Protein AF-A0A7S4SRB9-F1 (afdb_monomer)

Foldseek 3Di:
DDDDDDDDDDDDDDDDPDPDDPFDKAWEWEAELVRDIWIQIDDGQQAFQLVSLVSCCVGVVQHSQQWFKDFVQFTQQPPGRRDGNVVSVRGHHTYIYTGGQPDGQWFKFWWWFCPVVKGWTKTKTWHNSPKHAPDVNQQKIKTKIKIATCDIPPPLRHLWIKIFIWIWHQDSVQSKTWTWTDDIDGDPSVVVVDPPDPDDDDDDPPPVVVVVVPPDPCVPDDPLRLLQLLQCLLPPVRPQFHALVSVVVLVVLVVDDDDPVVSVVVLVVLCVQLVHDNVGHDHSVSSSSSVCPPPPPVPPDPSVSSSVSSVVVVVVPPDPPDDDDDDDRDPCCVVVVPGATFMFGQDPPGFWGGTGPRIIITGPDGDD

Solvent-accessible surface area (backbone atoms only — not comparable to full-atom values): 21587 Å² total; per-residue (Å²): 139,80,89,83,84,86,82,84,82,80,80,81,77,81,77,79,85,76,73,79,75,80,72,60,73,24,39,33,38,34,31,35,84,90,68,50,71,45,82,46,70,82,43,39,48,75,39,29,43,48,59,52,40,55,49,44,22,71,74,73,68,47,54,58,77,26,60,44,47,20,52,90,64,42,64,61,76,70,89,52,44,71,45,31,27,49,81,75,69,44,45,74,72,32,62,30,39,41,43,80,38,88,52,69,52,46,43,51,37,42,27,48,38,59,48,94,90,50,67,34,32,35,38,37,35,41,50,51,75,70,42,42,54,78,36,73,94,71,28,27,30,36,40,56,42,36,37,31,31,69,41,44,88,51,67,86,49,42,69,42,38,40,34,34,36,28,44,26,35,44,40,80,89,68,45,25,32,47,24,36,59,74,45,80,42,82,45,61,64,80,65,63,72,54,66,81,74,75,92,71,97,69,84,79,75,67,59,66,59,53,57,67,68,67,53,63,87,67,74,83,58,52,74,69,55,46,36,43,48,45,40,62,67,46,24,80,87,68,81,68,32,34,40,70,71,39,52,43,54,52,39,43,76,73,69,54,84,76,51,75,69,58,46,54,55,51,50,53,52,50,22,63,76,52,72,38,50,78,93,64,27,39,38,50,69,34,47,47,49,45,66,72,66,42,86,62,63,94,80,70,81,52,60,68,57,52,42,52,52,53,52,52,57,61,73,65,52,85,76,92,81,80,82,76,96,76,89,76,83,80,63,69,61,80,81,55,79,64,74,53,63,31,41,41,36,57,49,97,82,67,49,48,30,40,46,32,102,62,24,46,29,32,51,76,51,84,63,133

Mean predicted aligned error: 16.58 Å

Organism: NCBI:txid311494

pLDDT: mean 76.11, std 18.82, range [28.92, 97.31]

Radius of gyration: 29.35 Å; Cα contacts (8 Å, |Δi|>4): 559; chains: 1; bounding box: 113×60×69 Å

Structure (mmCIF, N/CA/C/O backbone):
data_AF-A0A7S4SRB9-F1
#
_entry.id   AF-A0A7S4SRB9-F1
#
loop_
_atom_site.group_PDB
_atom_site.id
_atom_site.type_symbol
_atom_site.label_atom_id
_atom_site.label_alt_id
_atom_site.label_comp_id
_atom_site.label_asym_id
_atom_site.label_entity_id
_atom_site.label_seq_id
_atom_site.pdbx_PDB_ins_code
_atom_site.Cartn_x
_atom_site.Cartn_y
_atom_site.Cartn_z
_atom_site.occupancy
_atom_site.B_iso_or_equiv
_atom_site.auth_seq_id
_atom_site.auth_comp_id
_atom_site.auth_asym_id
_atom_site.auth_atom_id
_atom_site.pdbx_PDB_model_num
ATOM 1 N N . MET A 1 1 ? -87.878 -10.111 29.835 1.00 44.16 1 MET A N 1
ATOM 2 C CA . MET A 1 1 ? -87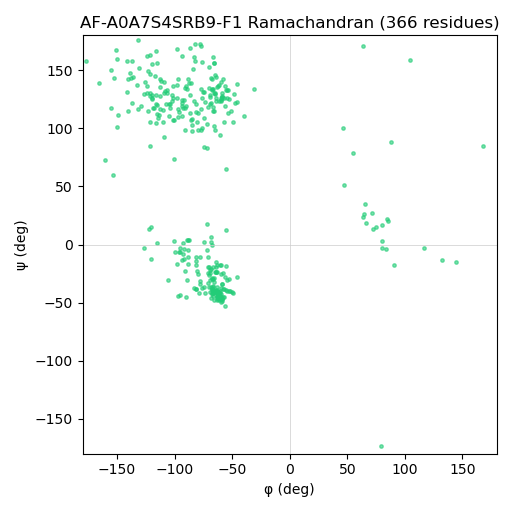.850 -8.833 29.098 1.00 44.16 1 MET A CA 1
ATOM 3 C C . MET A 1 1 ? -86.828 -7.963 29.815 1.00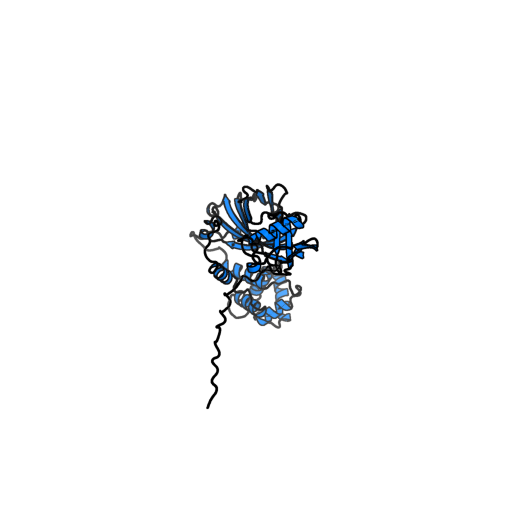 44.16 1 MET A C 1
ATOM 5 O O . MET A 1 1 ? -87.195 -7.236 30.720 1.00 44.16 1 MET A O 1
ATOM 9 N N . SER A 1 2 ? -85.568 -8.390 29.774 1.00 45.81 2 SER A N 1
ATOM 10 C CA . SER A 1 2 ? -84.536 -7.954 28.816 1.00 45.81 2 SER A CA 1
ATOM 11 C C . SER A 1 2 ? -83.833 -6.711 29.360 1.00 45.81 2 SER A C 1
ATOM 13 O O . SER A 1 2 ? -84.274 -5.590 29.135 1.00 45.81 2 SER A O 1
ATOM 15 N N . GLU A 1 3 ? -82.791 -6.985 30.149 1.00 50.84 3 GLU A N 1
ATOM 16 C CA . GLU A 1 3 ? -81.660 -6.101 30.432 1.00 50.84 3 GLU A CA 1
ATOM 17 C C . GLU A 1 3 ? -80.901 -5.819 29.133 1.00 50.84 3 GLU A C 1
ATOM 19 O O . GLU A 1 3 ? -80.627 -6.749 28.375 1.00 50.84 3 GLU A O 1
ATOM 24 N N . GLU A 1 4 ? -80.520 -4.564 28.907 1.00 54.97 4 GLU A N 1
ATOM 25 C CA . GLU A 1 4 ? -79.485 -4.217 27.937 1.00 54.97 4 GLU A CA 1
ATOM 26 C C . GLU A 1 4 ? -78.630 -3.091 28.532 1.00 54.97 4 GLU A C 1
ATOM 28 O O . GLU A 1 4 ? -79.123 -2.007 28.854 1.00 54.97 4 GLU A O 1
ATOM 33 N N . ALA A 1 5 ? -77.362 -3.420 28.774 1.00 54.25 5 ALA A N 1
ATOM 34 C CA . ALA A 1 5 ? -76.329 -2.557 29.319 1.00 54.25 5 ALA A CA 1
ATOM 35 C C . ALA A 1 5 ? -75.607 -1.835 28.173 1.00 54.25 5 ALA A C 1
ATOM 37 O O . ALA A 1 5 ? -75.261 -2.456 27.172 1.00 54.25 5 ALA A O 1
ATOM 38 N N . ALA A 1 6 ? -75.361 -0.536 28.339 1.00 50.84 6 ALA A N 1
ATOM 39 C CA . ALA A 1 6 ? -74.527 0.252 27.441 1.00 50.84 6 ALA A CA 1
ATOM 40 C C . ALA A 1 6 ? -73.108 0.352 28.026 1.00 50.84 6 ALA A C 1
ATOM 42 O O . ALA A 1 6 ? -72.902 1.006 29.050 1.00 50.84 6 ALA A O 1
ATOM 43 N N . GLU A 1 7 ? -72.150 -0.320 27.384 1.00 52.06 7 GLU A N 1
ATOM 44 C CA . GLU A 1 7 ? -70.710 -0.109 27.562 1.00 52.06 7 GLU A CA 1
ATOM 45 C C . GLU A 1 7 ? -70.260 1.073 26.692 1.00 52.06 7 GLU A C 1
ATOM 47 O O . GLU A 1 7 ? -70.456 1.075 25.476 1.00 52.06 7 GLU A O 1
ATOM 52 N N . ASP A 1 8 ? -69.658 2.077 27.329 1.00 52.91 8 ASP A N 1
ATOM 53 C CA . ASP A 1 8 ? -69.067 3.249 26.685 1.00 52.91 8 ASP A CA 1
ATOM 54 C C . ASP A 1 8 ? -67.568 2.981 26.453 1.00 52.91 8 ASP A C 1
ATOM 56 O O . ASP A 1 8 ? -66.783 2.827 27.394 1.00 52.91 8 ASP A O 1
ATOM 60 N N . GLY A 1 9 ? -67.191 2.827 25.182 1.00 51.16 9 GLY A N 1
ATOM 61 C CA . GLY A 1 9 ? -65.845 2.474 24.739 1.00 51.16 9 GLY A CA 1
ATOM 62 C C . GLY A 1 9 ? -64.939 3.698 24.626 1.00 51.16 9 GLY A C 1
ATOM 63 O O . GLY A 1 9 ? -64.994 4.435 23.643 1.00 51.16 9 GLY A O 1
ATOM 64 N N . ALA A 1 10 ? -64.050 3.881 25.603 1.00 48.44 10 ALA A N 1
ATOM 65 C CA . ALA A 1 10 ? -62.963 4.853 25.529 1.00 48.44 10 ALA A CA 1
ATOM 66 C C . ALA A 1 10 ? -61.862 4.351 24.573 1.00 48.44 10 ALA A C 1
ATOM 68 O O . ALA A 1 10 ? -61.132 3.406 24.873 1.00 48.44 10 ALA A O 1
ATOM 69 N N . ALA A 1 11 ? -61.749 5.000 23.413 1.00 50.62 11 ALA A N 1
ATOM 70 C CA . ALA A 1 11 ? -60.694 4.772 22.434 1.00 50.62 11 ALA A CA 1
ATOM 71 C C . ALA A 1 11 ? -59.324 5.196 22.998 1.00 50.62 11 ALA A C 1
ATOM 73 O O . ALA A 1 11 ? -59.083 6.373 23.271 1.00 50.62 11 ALA A O 1
ATOM 74 N N . ALA A 1 12 ? -58.427 4.224 23.168 1.00 50.81 12 ALA A N 1
ATOM 75 C CA . ALA A 1 12 ? -57.018 4.458 23.453 1.00 50.81 12 ALA A CA 1
ATOM 76 C C . ALA A 1 12 ? -56.357 5.128 22.237 1.00 50.81 12 ALA A C 1
ATOM 78 O O . ALA A 1 12 ? -56.338 4.562 21.147 1.00 50.81 12 ALA A O 1
ATOM 79 N N . ALA A 1 13 ? -55.848 6.345 22.427 1.00 59.72 13 ALA A N 1
ATOM 80 C CA . ALA A 1 13 ? -55.025 7.030 21.441 1.00 59.72 13 ALA A CA 1
ATOM 81 C C . ALA A 1 13 ? -53.709 6.263 21.232 1.00 59.72 13 ALA A C 1
ATOM 83 O O . ALA A 1 13 ? -53.024 5.943 22.207 1.00 59.72 13 ALA A O 1
ATOM 84 N N . ASP A 1 14 ? -53.365 5.988 19.973 1.00 55.84 14 ASP A N 1
ATOM 85 C CA . ASP A 1 14 ? -52.067 5.430 19.592 1.00 55.84 14 ASP A CA 1
ATOM 86 C C . ASP A 1 14 ? -50.922 6.314 20.128 1.00 55.84 14 ASP A C 1
ATOM 88 O O . ASP A 1 14 ? -50.978 7.544 19.994 1.00 55.84 14 ASP A O 1
ATOM 92 N N . PRO A 1 15 ? -49.881 5.727 20.748 1.00 59.16 15 PRO A N 1
ATOM 93 C CA . PRO A 1 15 ? -48.719 6.482 21.190 1.00 59.16 15 PRO A CA 1
ATOM 94 C C . PRO A 1 15 ? -47.983 7.087 19.979 1.00 59.16 15 PRO A C 1
ATOM 96 O O . PRO A 1 15 ? -47.915 6.459 18.920 1.00 59.16 15 PRO A O 1
ATOM 99 N N . PRO A 1 16 ? -47.420 8.302 20.111 1.00 64.12 16 PRO A N 1
ATOM 100 C CA . PRO A 1 16 ? -46.695 8.955 19.026 1.00 64.12 16 PRO A CA 1
ATOM 101 C C . PRO A 1 16 ? -45.498 8.099 18.573 1.00 64.12 16 PRO A C 1
ATOM 103 O O . PRO A 1 16 ? -44.814 7.522 19.425 1.00 64.12 16 PRO A O 1
ATOM 106 N N . PRO A 1 17 ? -45.221 8.017 17.257 1.00 61.09 17 PRO A N 1
ATOM 107 C CA . PRO A 1 17 ? -44.094 7.255 16.743 1.00 61.09 17 PRO A CA 1
ATOM 108 C C . PRO A 1 17 ? -42.773 7.893 17.191 1.00 61.09 17 PRO A C 1
ATOM 110 O O . PRO A 1 17 ? -42.570 9.097 17.050 1.00 61.09 17 PRO A O 1
ATOM 113 N N . ASP A 1 18 ? -41.904 7.044 17.736 1.00 57.72 18 ASP A N 1
ATOM 114 C CA . ASP A 1 18 ? -40.471 7.244 17.946 1.00 57.72 18 ASP A CA 1
ATOM 115 C C . ASP A 1 18 ? -40.054 8.491 18.737 1.00 57.72 18 ASP A C 1
ATOM 117 O O . ASP A 1 18 ? -39.499 9.462 18.225 1.00 57.72 18 ASP A O 1
ATOM 121 N N . SER A 1 19 ? -40.182 8.392 20.063 1.00 56.75 19 SER A N 1
ATOM 122 C CA . SER A 1 19 ? -39.191 9.048 20.923 1.00 56.75 19 SER A CA 1
ATOM 123 C C . SER A 1 19 ? -37.809 8.472 20.573 1.00 56.75 19 SER A C 1
ATOM 125 O O . SER A 1 19 ? -37.676 7.244 20.578 1.00 56.75 19 SER A O 1
ATOM 127 N N . PRO A 1 20 ? -36.789 9.298 20.259 1.00 58.72 20 PRO A N 1
ATOM 128 C CA . PRO A 1 20 ? -35.462 8.800 19.924 1.00 58.72 20 PRO A CA 1
ATOM 129 C C . PRO A 1 20 ? -34.971 7.938 21.082 1.00 58.72 20 PRO A C 1
ATOM 131 O O . PRO A 1 20 ? -34.895 8.387 22.228 1.00 58.72 20 PRO A O 1
ATOM 134 N N . LYS A 1 21 ? -34.722 6.662 20.779 1.00 60.28 21 LYS A N 1
ATOM 135 C CA . LYS A 1 21 ? -34.206 5.673 21.721 1.00 60.28 21 LYS A CA 1
ATOM 136 C C . LYS A 1 21 ? -32.976 6.295 22.379 1.00 60.28 21 LYS A C 1
ATOM 138 O O . LYS A 1 21 ? -32.021 6.610 21.676 1.00 60.28 21 LYS A O 1
ATOM 143 N N . ALA A 1 22 ? -33.038 6.545 23.688 1.00 59.97 22 ALA A N 1
ATOM 144 C CA . ALA A 1 22 ? -31.937 7.162 24.415 1.00 59.97 22 ALA A CA 1
ATOM 145 C C . ALA A 1 22 ? -30.674 6.335 24.154 1.00 59.97 22 ALA A C 1
ATOM 147 O O . ALA A 1 22 ? -30.622 5.153 24.504 1.00 59.97 22 ALA A O 1
ATOM 148 N N . CYS A 1 23 ? -29.715 6.935 23.453 1.00 69.69 23 CYS A N 1
ATOM 149 C CA . CYS A 1 23 ? -28.487 6.258 23.098 1.00 69.69 23 CYS A CA 1
ATOM 150 C C . CYS A 1 23 ? -27.692 6.026 24.383 1.00 69.69 23 CYS A C 1
ATOM 152 O O . CYS A 1 23 ? -27.445 6.961 25.147 1.00 69.69 23 CYS A O 1
ATOM 154 N N . GLY A 1 24 ? -27.393 4.761 24.677 1.00 81.06 24 GLY A N 1
ATOM 155 C CA . GLY A 1 24 ? -26.558 4.410 25.820 1.00 81.06 24 GLY A CA 1
ATOM 156 C C . GLY A 1 24 ? -25.127 4.918 25.615 1.00 81.06 24 GLY A C 1
ATOM 157 O O . GLY A 1 24 ? -24.718 5.116 24.471 1.00 81.06 24 GLY A O 1
ATOM 158 N N . PRO A 1 25 ? -24.359 5.123 26.699 1.00 90.19 25 PRO A N 1
ATOM 159 C CA . PRO A 1 25 ? -22.965 5.520 26.579 1.00 90.19 25 PRO A CA 1
ATOM 160 C C . PRO A 1 25 ? -22.184 4.453 25.805 1.00 90.19 25 PRO A C 1
ATOM 162 O O . PRO A 1 25 ? -22.184 3.284 26.184 1.00 90.19 25 PRO A O 1
ATOM 165 N N . LEU A 1 26 ? -21.534 4.890 24.733 1.00 91.88 26 LEU A N 1
ATOM 166 C CA . LEU A 1 26 ? -20.608 4.143 23.905 1.00 91.88 26 LEU A CA 1
ATOM 167 C C . LEU A 1 26 ? -19.286 3.957 24.661 1.00 91.88 26 LEU A C 1
ATOM 169 O O . LEU A 1 26 ? -18.641 4.939 25.045 1.00 91.88 26 LEU A O 1
ATOM 173 N N . GLU A 1 27 ? -18.878 2.707 24.851 1.00 92.88 27 GLU A N 1
ATOM 174 C CA . GLU A 1 27 ? -17.536 2.338 25.308 1.00 92.88 27 GLU A CA 1
ATOM 175 C C . GLU A 1 27 ? -16.740 1.787 24.126 1.00 92.88 27 GLU A C 1
ATOM 177 O O . GLU A 1 27 ? -17.151 0.813 23.490 1.00 92.88 27 GLU A O 1
ATOM 182 N N . VAL A 1 28 ? -15.613 2.430 23.827 1.00 94.81 28 VAL A N 1
ATOM 183 C CA . VAL A 1 28 ? -14.689 2.045 22.756 1.00 94.81 28 VAL A CA 1
ATOM 184 C C . VAL A 1 28 ? -13.337 1.752 23.384 1.00 94.81 28 VAL A C 1
ATOM 186 O O . VAL A 1 28 ? -12.804 2.574 24.126 1.00 94.81 28 VAL A O 1
ATOM 189 N N . SER A 1 29 ? -12.772 0.591 23.076 1.00 94.12 29 SER A N 1
ATOM 190 C CA . SER A 1 29 ? -11.433 0.216 23.516 1.00 94.12 29 SER A CA 1
ATOM 191 C C . SER A 1 29 ? -10.429 0.596 22.436 1.00 94.12 29 SER A C 1
ATOM 193 O O . SER A 1 29 ? -10.571 0.208 21.276 1.00 94.12 29 SER A O 1
ATOM 195 N N . VAL A 1 30 ? -9.427 1.393 22.796 1.00 94.38 30 VAL A N 1
ATOM 196 C CA . VAL A 1 30 ? -8.409 1.882 21.867 1.00 94.38 30 VAL A CA 1
ATOM 197 C C . VAL A 1 30 ? -7.061 1.296 22.252 1.00 94.38 30 VAL A C 1
ATOM 199 O O . VAL A 1 30 ? -6.469 1.671 23.264 1.00 94.38 30 VAL A O 1
ATOM 202 N N . ARG A 1 31 ? -6.553 0.369 21.442 1.00 90.44 31 ARG A N 1
ATOM 203 C CA . ARG A 1 31 ? -5.247 -0.254 21.657 1.00 90.44 31 ARG A CA 1
ATOM 204 C C . ARG A 1 31 ? -4.163 0.540 20.946 1.00 90.44 31 ARG A C 1
ATOM 206 O O . ARG A 1 31 ? -4.180 0.657 19.726 1.00 90.44 31 ARG A O 1
ATOM 213 N N . THR A 1 32 ? -3.198 1.052 21.693 1.00 85.38 32 THR A N 1
ATOM 214 C CA . THR A 1 32 ? -1.974 1.618 21.128 1.00 85.38 32 THR A CA 1
ATOM 215 C C . THR A 1 32 ? -1.035 0.499 20.689 1.00 85.38 32 THR A C 1
ATOM 217 O O . THR A 1 32 ? -1.081 -0.623 21.199 1.00 85.38 32 THR A O 1
ATOM 220 N N . LEU A 1 33 ? -0.128 0.805 19.768 1.00 72.69 33 LEU A N 1
ATOM 221 C CA . LEU A 1 33 ? 0.861 -0.162 19.282 1.00 72.69 33 LEU A CA 1
ATOM 222 C C . LEU A 1 33 ? 1.850 -0.628 20.356 1.00 72.69 33 LEU A C 1
ATOM 224 O O . LEU A 1 33 ? 2.339 -1.750 20.293 1.00 72.69 33 LEU A O 1
ATOM 228 N N . ALA A 1 34 ? 2.058 0.173 21.405 1.00 74.00 34 ALA A N 1
ATOM 229 C CA . ALA A 1 34 ? 2.807 -0.239 22.593 1.00 74.00 34 ALA A CA 1
ATOM 230 C C . ALA A 1 34 ? 2.076 -1.319 23.427 1.00 74.00 34 ALA A C 1
ATOM 232 O O . ALA A 1 34 ? 2.536 -1.693 24.505 1.00 74.00 34 ALA A O 1
ATOM 233 N N . GLY A 1 35 ? 0.909 -1.789 22.971 1.00 78.81 35 GLY A N 1
ATOM 234 C CA . GLY A 1 35 ? 0.068 -2.774 23.645 1.00 78.81 35 GLY A CA 1
ATOM 235 C C . GLY A 1 35 ? -0.793 -2.190 24.765 1.00 78.81 35 GLY A C 1
ATOM 236 O O . GLY A 1 35 ? -1.600 -2.913 25.351 1.00 78.81 35 GLY A O 1
ATOM 237 N N . ALA A 1 36 ? -0.663 -0.892 25.062 1.00 87.00 36 ALA A N 1
ATOM 238 C CA . ALA A 1 36 ? -1.513 -0.237 26.044 1.00 87.00 36 ALA A CA 1
ATOM 239 C C . ALA A 1 36 ? -2.934 -0.120 25.489 1.00 87.00 36 ALA A C 1
ATOM 241 O O . ALA A 1 36 ? -3.136 0.259 24.340 1.00 87.00 36 ALA A O 1
ATOM 242 N N . THR A 1 37 ? -3.925 -0.445 26.307 1.00 92.50 37 THR A N 1
ATOM 243 C CA . THR A 1 37 ? -5.335 -0.300 25.942 1.00 92.50 37 THR A CA 1
ATOM 244 C C . THR A 1 37 ? -5.925 0.848 26.743 1.00 92.50 37 THR A C 1
ATOM 246 O O . THR A 1 37 ? -5.710 0.936 27.952 1.00 92.50 37 THR A O 1
ATOM 249 N N . VAL A 1 38 ? -6.613 1.751 26.054 1.00 93.88 38 VAL A N 1
ATOM 250 C CA . VAL A 1 38 ? -7.236 2.945 26.612 1.00 93.88 38 VAL A CA 1
ATOM 251 C C . VAL A 1 38 ? -8.736 2.852 26.384 1.00 93.88 38 VAL A C 1
ATOM 253 O O . VAL A 1 38 ? -9.191 2.841 25.242 1.00 93.88 38 VAL A O 1
ATOM 256 N N . ASP A 1 39 ? -9.502 2.815 27.471 1.00 94.88 39 ASP A N 1
ATOM 257 C CA . ASP A 1 39 ? -10.959 2.817 27.395 1.00 94.88 39 ASP A CA 1
ATOM 258 C C . ASP A 1 39 ? -11.474 4.244 27.202 1.00 94.88 39 ASP A C 1
ATOM 260 O O . ASP A 1 39 ? -11.241 5.146 28.015 1.00 94.88 39 ASP A O 1
ATOM 264 N N . VAL A 1 40 ? -12.195 4.448 26.107 1.00 95.69 40 VAL A N 1
ATOM 265 C CA . VAL A 1 40 ? -12.811 5.716 25.742 1.00 95.69 40 VAL A CA 1
ATOM 266 C C . VAL A 1 40 ? -14.308 5.624 26.000 1.00 95.69 40 VAL A C 1
ATOM 268 O O . VAL A 1 40 ? -15.032 4.906 25.314 1.00 95.69 40 VAL A O 1
ATOM 271 N N . SER A 1 41 ? -14.773 6.364 27.006 1.00 94.31 41 SER A N 1
ATOM 272 C CA . SER A 1 41 ? -16.168 6.361 27.454 1.00 94.31 41 SER A CA 1
ATOM 273 C C . SER A 1 41 ? -16.814 7.745 27.387 1.00 94.31 41 SER A C 1
ATOM 275 O O . SER A 1 41 ? -16.136 8.784 27.341 1.00 94.31 41 SER A O 1
ATOM 277 N N . GLY A 1 42 ? -18.148 7.756 27.435 1.00 92.75 42 GLY A N 1
ATOM 278 C CA . GLY A 1 42 ? -18.962 8.975 27.441 1.00 92.75 42 GLY A CA 1
ATOM 279 C C . GLY A 1 42 ? -19.257 9.536 26.051 1.00 92.75 42 GLY A C 1
ATOM 280 O O . GLY A 1 42 ? -19.563 10.719 25.947 1.00 92.75 42 GLY A O 1
ATOM 281 N N . LEU A 1 43 ? -19.139 8.702 25.018 1.00 95.00 43 LEU A N 1
ATOM 282 C CA . LEU A 1 43 ? -19.597 9.001 23.663 1.00 95.00 43 LEU A CA 1
ATOM 283 C C . LEU A 1 43 ? -20.976 8.368 23.433 1.00 95.00 43 LEU A C 1
ATOM 285 O O . LEU A 1 43 ? -21.422 7.547 24.226 1.00 95.00 43 LEU A O 1
ATOM 289 N N . CYS A 1 44 ? -21.651 8.735 22.356 1.00 94.94 44 CYS A N 1
ATOM 290 C CA . CYS A 1 44 ? -22.856 8.102 21.828 1.00 94.94 44 CYS A CA 1
ATOM 291 C C . CYS A 1 44 ? -22.609 7.698 20.367 1.00 94.94 44 CYS A C 1
ATOM 293 O O . CYS A 1 44 ? -21.707 8.208 19.708 1.00 94.94 44 CYS A O 1
ATOM 295 N N . ASP A 1 45 ? -23.422 6.798 19.823 1.00 94.12 45 ASP A N 1
ATOM 296 C CA . ASP A 1 45 ? -23.293 6.333 18.431 1.00 94.12 45 ASP A CA 1
ATOM 297 C C . ASP A 1 45 ? -23.529 7.434 17.367 1.00 94.12 45 ASP A C 1
ATOM 299 O O . ASP A 1 45 ? -23.105 7.301 16.213 1.00 94.12 45 ASP A O 1
ATOM 303 N N . SER A 1 46 ? -24.194 8.518 17.772 1.00 94.25 46 SER A N 1
ATOM 304 C CA . SER A 1 46 ? -24.461 9.729 17.001 1.00 94.25 46 SER A CA 1
ATOM 305 C C . SER A 1 46 ? -23.363 10.782 17.122 1.00 94.25 46 SER A C 1
ATOM 307 O O . SER A 1 46 ? -23.415 11.777 16.399 1.00 94.25 46 SER A O 1
ATOM 309 N N . ASP A 1 47 ? -22.410 10.613 18.045 1.00 96.38 47 ASP A N 1
ATOM 310 C CA . ASP A 1 47 ? -21.272 11.523 18.136 1.00 96.38 47 ASP A CA 1
ATOM 311 C C . ASP A 1 47 ? -20.410 11.410 16.883 1.00 96.38 47 ASP A C 1
ATOM 313 O O . ASP A 1 47 ? -20.426 10.406 16.172 1.00 96.38 47 ASP A O 1
ATOM 317 N N . SER A 1 48 ? -19.665 12.470 16.600 1.00 96.75 48 SER A N 1
ATOM 318 C CA . SER A 1 48 ? -18.808 12.551 15.421 1.00 96.75 48 SER A CA 1
ATOM 319 C C . SER A 1 48 ? -17.460 11.866 15.641 1.00 96.75 48 SER A C 1
ATOM 321 O O . SER A 1 48 ? -16.976 11.759 16.773 1.00 96.75 48 SER A O 1
ATOM 323 N N . LEU A 1 49 ? -16.799 11.478 14.548 1.00 95.69 49 LEU A N 1
ATOM 324 C CA . LEU A 1 49 ? -15.420 10.988 14.592 1.00 95.69 49 LEU A CA 1
ATOM 325 C C . LEU A 1 49 ? -14.474 11.979 15.286 1.00 95.69 49 LEU A C 1
ATOM 327 O O . LEU A 1 49 ? -13.643 11.565 16.091 1.00 95.69 49 LEU A O 1
ATOM 331 N N . VAL A 1 50 ? -14.624 13.288 15.049 1.00 95.69 50 VAL A N 1
ATOM 332 C CA . VAL A 1 50 ? -13.798 14.306 15.719 1.00 95.69 50 VAL A CA 1
ATOM 333 C C . VAL A 1 50 ? -13.942 14.270 17.243 1.00 95.69 50 VAL A C 1
ATOM 335 O O . VAL A 1 50 ? -12.936 14.389 17.937 1.00 95.69 50 VAL A O 1
ATOM 338 N N . ALA A 1 51 ? -15.145 14.019 17.774 1.00 96.44 51 ALA A N 1
ATOM 339 C CA . ALA A 1 51 ? -15.359 13.908 19.217 1.00 96.44 51 ALA A CA 1
ATOM 340 C C . ALA A 1 51 ? -14.618 12.700 19.815 1.00 96.44 51 ALA A C 1
ATOM 342 O O . ALA A 1 51 ? -14.024 12.810 20.890 1.00 96.44 51 ALA A O 1
ATOM 343 N N . LEU A 1 52 ? -14.598 11.568 19.101 1.00 96.50 52 LEU A N 1
ATOM 344 C CA . LEU A 1 52 ? -13.807 10.400 19.490 1.00 96.50 52 LEU A CA 1
ATOM 345 C C . LEU A 1 52 ? -12.304 10.711 19.479 1.00 96.50 52 LEU A C 1
ATOM 347 O O . LEU A 1 52 ? -11.622 10.419 20.459 1.00 96.50 52 LEU A O 1
ATOM 351 N N . LEU A 1 53 ? -11.790 11.337 18.418 1.00 94.38 53 LEU A N 1
ATOM 352 C CA . LEU A 1 53 ? -10.364 11.664 18.308 1.00 94.38 53 LEU A CA 1
ATOM 353 C C . LEU A 1 53 ? -9.912 12.670 19.382 1.00 94.38 53 LEU A C 1
ATOM 355 O O . LEU A 1 53 ? -8.856 12.499 19.993 1.00 94.38 53 LEU A O 1
ATOM 359 N N . ASP A 1 54 ? -10.718 13.694 19.672 1.00 95.00 54 ASP A N 1
ATOM 360 C CA . ASP A 1 54 ? -10.430 14.659 20.742 1.00 95.00 54 ASP A CA 1
ATOM 361 C C . ASP A 1 54 ? -10.413 13.969 22.118 1.00 95.00 54 ASP A C 1
ATOM 363 O O . ASP A 1 54 ? -9.575 14.268 22.975 1.00 95.00 54 ASP A O 1
ATOM 367 N N . ARG A 1 55 ? -11.297 12.986 22.328 1.00 96.25 55 ARG A N 1
ATOM 368 C CA . ARG A 1 55 ? -11.327 12.182 23.554 1.00 96.25 55 ARG A CA 1
ATOM 369 C C . ARG A 1 55 ? -10.096 11.289 23.678 1.00 96.25 55 ARG A C 1
ATOM 371 O O . ARG A 1 55 ? -9.501 11.229 24.752 1.00 96.25 55 ARG A O 1
ATOM 378 N N . ILE A 1 56 ? -9.678 10.649 22.590 1.00 94.81 56 ILE A N 1
ATOM 379 C CA . ILE A 1 56 ? -8.434 9.874 22.541 1.00 94.81 56 ILE A CA 1
ATOM 380 C C . ILE A 1 56 ? -7.236 10.777 22.829 1.00 94.81 56 ILE A C 1
ATOM 382 O O . ILE A 1 56 ? -6.375 10.392 23.615 1.00 94.81 56 ILE A O 1
ATOM 386 N N . ALA A 1 57 ? -7.199 11.997 22.289 1.00 92.38 57 ALA A N 1
ATOM 387 C CA . ALA A 1 57 ? -6.128 12.947 22.583 1.00 92.38 57 ALA A CA 1
ATOM 388 C C . ALA A 1 57 ? -6.058 13.274 24.078 1.00 92.38 57 ALA A C 1
ATOM 390 O O . ALA A 1 57 ? -4.973 13.299 24.657 1.00 92.38 57 ALA A O 1
ATOM 391 N N . ALA A 1 58 ? -7.213 13.473 24.716 1.00 94.06 58 ALA A N 1
ATOM 392 C CA . ALA A 1 58 ? -7.291 13.777 26.138 1.00 94.06 58 ALA A CA 1
ATOM 393 C C . ALA A 1 58 ? -6.836 12.613 27.038 1.00 94.06 58 ALA A C 1
ATOM 395 O O . ALA A 1 58 ? -6.245 12.864 28.086 1.00 94.06 58 ALA A O 1
ATOM 396 N N . VAL A 1 59 ? -7.112 11.359 26.656 1.00 94.00 59 VAL A N 1
ATOM 397 C CA . VAL A 1 59 ? -6.820 10.186 27.503 1.00 94.00 59 VAL A CA 1
ATOM 398 C C . VAL A 1 59 ? -5.471 9.542 27.167 1.00 94.00 59 VAL A C 1
ATOM 400 O O . VAL A 1 59 ? -4.714 9.201 28.072 1.00 94.00 59 VAL A O 1
ATOM 403 N N . ALA A 1 60 ? -5.147 9.390 25.883 1.00 90.56 60 ALA A N 1
ATOM 404 C CA . ALA A 1 60 ? -3.916 8.755 25.410 1.00 90.56 60 ALA A CA 1
ATOM 405 C C . ALA A 1 60 ? -2.763 9.748 25.175 1.00 90.56 60 ALA A C 1
ATOM 407 O O . ALA A 1 60 ? -1.628 9.322 24.973 1.00 90.56 60 ALA A O 1
ATOM 408 N N . GLY A 1 61 ? -3.029 11.060 25.173 1.00 89.12 61 GLY A N 1
ATOM 409 C CA . GLY A 1 61 ? -2.008 12.090 24.953 1.00 89.12 61 GLY A CA 1
ATOM 410 C C . GLY A 1 61 ? -1.495 12.183 23.512 1.00 89.12 61 GLY A C 1
ATOM 411 O O . GLY A 1 61 ? -0.476 12.827 23.276 1.00 89.12 61 GLY A O 1
ATOM 412 N N . VAL A 1 62 ? -2.176 11.549 22.551 1.00 87.94 62 VAL A N 1
ATOM 413 C CA . VAL A 1 62 ? -1.804 11.580 21.128 1.00 87.94 62 VAL A CA 1
ATOM 414 C C . VAL A 1 62 ? -2.562 12.717 20.434 1.00 87.94 62 VAL A C 1
ATOM 416 O O . VAL A 1 62 ? -3.791 12.671 20.396 1.00 87.94 62 VAL A O 1
ATOM 419 N N . PRO A 1 63 ? -1.896 13.746 19.883 1.00 86.56 63 PRO A N 1
ATOM 420 C CA . PRO A 1 63 ? -2.575 14.841 19.191 1.00 86.56 63 PRO A CA 1
ATOM 421 C C . PRO A 1 63 ? -3.435 14.340 18.029 1.00 86.56 63 PRO A C 1
ATOM 423 O O . PRO A 1 63 ? -3.019 13.446 17.305 1.00 86.56 63 PRO A O 1
ATOM 426 N N . ARG A 1 64 ? -4.607 14.947 17.796 1.00 86.69 64 ARG A N 1
ATOM 427 C CA . ARG A 1 64 ? -5.558 14.523 16.747 1.00 86.69 64 ARG A CA 1
ATOM 428 C C . ARG A 1 64 ? -4.918 14.331 15.369 1.00 86.69 64 ARG A C 1
ATOM 430 O O . ARG A 1 64 ? -5.242 13.375 14.683 1.00 86.69 64 ARG A O 1
ATOM 437 N N . GLY A 1 65 ? -4.025 15.240 14.977 1.00 77.69 65 GLY A N 1
ATOM 438 C CA . GLY A 1 65 ? -3.333 15.190 13.683 1.00 77.69 65 GLY A CA 1
ATOM 439 C C . GLY A 1 65 ? -2.233 14.133 13.583 1.00 77.69 65 GLY A C 1
ATOM 440 O O . GLY A 1 65 ? -1.550 14.105 12.569 1.00 77.69 65 GLY A O 1
ATOM 441 N N . GLU A 1 66 ? -2.041 13.335 14.634 1.00 84.50 66 GLU A N 1
ATOM 442 C CA . GLU A 1 66 ? -1.150 12.177 14.663 1.00 84.50 66 GLU A CA 1
ATOM 443 C C . GLU A 1 66 ? -1.934 10.868 14.868 1.00 84.50 66 GLU A C 1
ATOM 445 O O . GLU A 1 66 ? -1.335 9.802 14.976 1.00 84.50 66 GLU A O 1
ATOM 450 N N . GLN A 1 67 ? -3.269 10.916 14.968 1.00 89.81 67 GLN A N 1
ATOM 451 C CA . GLN A 1 67 ? -4.092 9.741 15.257 1.00 89.81 67 GLN A CA 1
ATOM 452 C C . GLN A 1 67 ? -4.596 9.083 13.975 1.00 89.81 67 GLN A C 1
ATOM 454 O O . GLN A 1 67 ? -5.410 9.652 13.248 1.00 89.81 67 GLN A O 1
ATOM 459 N N . ARG A 1 68 ? -4.221 7.821 13.761 1.00 89.25 68 ARG A N 1
ATOM 460 C CA . ARG A 1 68 ? -4.838 6.956 12.755 1.00 89.25 68 ARG A CA 1
ATOM 461 C C . ARG A 1 68 ? -5.539 5.792 13.448 1.00 89.25 68 ARG A C 1
ATOM 463 O O . ARG A 1 68 ? -4.898 4.944 14.063 1.00 89.25 68 ARG A O 1
ATOM 470 N N . LEU A 1 69 ? -6.869 5.781 13.373 1.00 92.56 69 LEU A N 1
ATOM 471 C CA . LEU A 1 69 ? -7.684 4.700 13.921 1.00 92.56 69 LEU A CA 1
ATOM 472 C C . LEU A 1 69 ? -7.883 3.609 12.886 1.00 92.56 69 LEU A C 1
ATOM 474 O O . LEU A 1 69 ? -8.246 3.899 11.748 1.00 92.56 69 LEU A O 1
ATOM 478 N N . LEU A 1 70 ? -7.691 2.366 13.310 1.00 90.88 70 LEU A N 1
ATOM 479 C CA . LEU A 1 70 ? -7.972 1.189 12.508 1.00 90.88 70 LEU A CA 1
ATOM 480 C C . LEU A 1 70 ? -9.081 0.377 13.174 1.00 90.88 70 LEU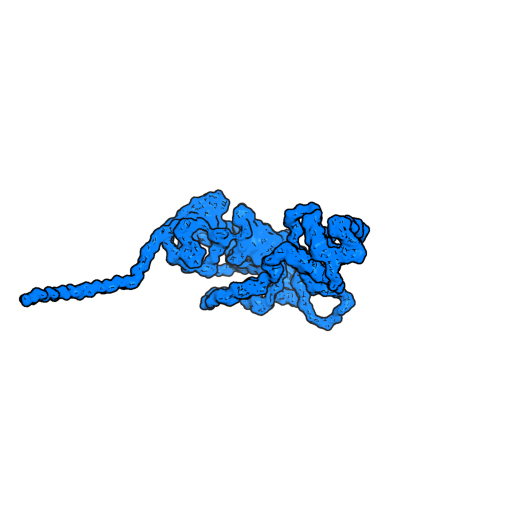 A C 1
ATOM 482 O O . LEU A 1 70 ? -8.979 0.042 14.356 1.00 90.88 70 LEU A O 1
ATOM 486 N N . LEU A 1 71 ? -10.118 0.041 12.416 1.00 92.50 71 LEU A N 1
ATOM 487 C CA . LEU A 1 71 ? -11.231 -0.796 12.845 1.00 92.50 71 LEU A CA 1
ATOM 488 C C . LEU A 1 71 ? -11.183 -2.102 12.049 1.00 92.50 71 LEU A C 1
ATOM 490 O O . LEU A 1 71 ? -11.383 -2.110 10.840 1.00 92.50 71 LEU A O 1
ATOM 494 N N . GLY A 1 72 ? -10.875 -3.215 12.720 1.00 87.25 72 GLY A N 1
ATOM 495 C CA . GLY A 1 72 ? -10.700 -4.506 12.040 1.00 87.25 72 GLY A CA 1
ATOM 496 C C . GLY A 1 72 ? -9.513 -4.548 11.066 1.00 87.25 72 GLY A C 1
ATOM 497 O O . GLY A 1 72 ? -9.546 -5.317 10.113 1.00 87.25 72 GLY A O 1
ATOM 498 N N . GLY A 1 73 ? -8.487 -3.718 11.288 1.00 80.31 73 GLY A N 1
ATOM 499 C CA . GLY A 1 73 ? -7.310 -3.594 10.416 1.00 80.31 73 GLY A CA 1
ATOM 500 C C . GLY A 1 73 ? -7.452 -2.540 9.315 1.00 80.31 73 GLY A C 1
ATOM 501 O O . GLY A 1 73 ? -6.446 -2.052 8.813 1.00 80.31 73 GLY A O 1
ATOM 502 N N . GLU A 1 74 ? -8.677 -2.115 9.012 1.00 81.44 74 GLU A N 1
ATOM 503 C CA . GLU A 1 74 ? -8.945 -1.081 8.015 1.00 81.44 74 GLU A CA 1
ATOM 504 C C . GLU A 1 74 ? -8.895 0.307 8.640 1.00 81.44 74 GLU A C 1
ATOM 506 O O . GLU A 1 74 ? -9.403 0.530 9.742 1.00 81.44 74 GLU A O 1
ATOM 511 N N . ALA A 1 75 ? -8.304 1.263 7.931 1.00 86.25 75 ALA A N 1
ATOM 512 C CA . ALA A 1 75 ? -8.258 2.627 8.414 1.00 86.25 75 ALA A CA 1
ATOM 513 C C . ALA A 1 75 ? -9.644 3.273 8.402 1.00 86.25 75 ALA A C 1
ATOM 515 O O . ALA A 1 75 ? -10.329 3.298 7.381 1.00 86.25 75 ALA A O 1
ATOM 516 N N . VAL A 1 76 ? -10.037 3.849 9.538 1.00 90.81 76 VAL A N 1
ATOM 517 C CA . VAL A 1 76 ? -11.267 4.633 9.635 1.00 90.81 76 VAL A CA 1
ATOM 518 C C . VAL A 1 76 ? -11.120 5.859 8.724 1.00 90.81 76 VAL A C 1
ATOM 520 O O . VAL A 1 76 ? -10.167 6.628 8.903 1.00 90.81 76 VAL A O 1
ATOM 523 N N . PRO A 1 77 ? -12.031 6.070 7.754 1.00 86.12 77 PRO A N 1
ATOM 524 C CA . PRO A 1 77 ? -11.954 7.206 6.847 1.00 86.12 77 PRO A CA 1
ATOM 525 C C . PRO A 1 77 ? -11.979 8.531 7.609 1.00 86.12 77 PRO A C 1
ATOM 527 O O . PRO A 1 77 ? -12.878 8.790 8.404 1.00 86.12 77 PRO A O 1
ATOM 530 N N . THR A 1 78 ? -11.005 9.396 7.335 1.00 82.69 78 THR A N 1
ATOM 531 C CA . THR A 1 78 ? -10.885 10.725 7.960 1.00 82.69 78 THR A CA 1
ATOM 532 C C . THR A 1 78 ? -11.393 11.854 7.065 1.00 82.69 78 THR A C 1
ATOM 534 O O . THR A 1 78 ? -11.297 13.017 7.446 1.00 82.69 78 THR A O 1
ATOM 537 N N . ALA A 1 79 ? -11.934 11.527 5.885 1.00 78.69 79 ALA A N 1
ATOM 538 C CA . ALA A 1 79 ? -12.461 12.504 4.930 1.00 78.69 79 ALA A CA 1
ATOM 539 C C . ALA A 1 79 ? -13.698 13.249 5.466 1.00 78.69 79 ALA A C 1
ATOM 541 O O . ALA A 1 79 ? -13.882 14.425 5.165 1.00 78.69 79 ALA A O 1
ATOM 542 N N . ASP A 1 80 ? -14.514 12.585 6.292 1.00 84.25 80 ASP A N 1
ATOM 543 C CA . ASP A 1 80 ? -15.659 13.190 6.974 1.00 84.25 80 ASP A CA 1
ATOM 544 C C . ASP A 1 80 ? -15.516 13.040 8.493 1.00 84.25 80 ASP A C 1
ATOM 546 O O . ASP A 1 80 ? -16.035 12.117 9.120 1.00 84.25 80 ASP A O 1
ATOM 550 N N . LEU A 1 81 ? -14.787 13.976 9.103 1.00 89.88 81 LEU A N 1
ATOM 551 C CA . LEU A 1 81 ? -14.586 14.025 10.555 1.00 89.88 81 LEU A CA 1
ATOM 552 C C . LEU A 1 81 ? -15.887 14.260 11.341 1.00 89.88 81 LEU A C 1
ATOM 554 O O . LEU A 1 81 ? -15.910 14.063 12.559 1.00 89.88 81 LEU A O 1
ATOM 558 N N . HIS A 1 82 ? -16.954 14.698 10.672 1.00 94.56 82 HIS A N 1
ATOM 559 C CA . HIS A 1 82 ? -18.255 14.942 11.281 1.00 94.56 82 HIS A CA 1
ATOM 560 C C . HIS A 1 82 ? -19.215 13.759 11.124 1.00 94.56 82 HIS A C 1
ATOM 562 O O . HIS A 1 82 ? -20.276 13.775 11.753 1.00 94.56 82 HIS A O 1
ATOM 568 N N . ALA A 1 83 ? -18.833 12.724 10.368 1.00 94.06 83 ALA A N 1
ATOM 569 C CA . ALA A 1 83 ? -19.606 11.501 10.237 1.00 94.06 83 ALA A CA 1
ATOM 570 C C . ALA A 1 83 ? -19.876 10.874 11.619 1.00 94.06 83 ALA A C 1
ATOM 572 O O . ALA A 1 83 ? -18.968 10.815 12.462 1.00 94.06 83 ALA A O 1
ATOM 573 N N . PRO A 1 84 ? -21.109 10.400 11.872 1.00 96.56 84 PRO A N 1
ATOM 574 C CA . PRO A 1 84 ? -21.447 9.769 13.137 1.00 96.56 84 PRO A CA 1
ATOM 575 C C . PRO A 1 84 ? -20.706 8.434 13.290 1.00 96.56 84 PRO A C 1
ATOM 577 O O . PRO A 1 84 ? -20.588 7.675 12.324 1.00 96.56 84 PRO A O 1
ATOM 580 N N . LEU A 1 85 ? -20.256 8.108 14.504 1.00 96.06 85 LEU A N 1
ATOM 581 C CA . LEU A 1 85 ? -19.485 6.892 14.807 1.00 96.06 85 LEU A CA 1
ATOM 582 C C . LEU A 1 85 ? -20.171 5.613 14.305 1.00 96.06 85 LEU A C 1
ATOM 584 O O . LEU A 1 85 ? -19.526 4.743 13.716 1.00 96.06 85 LEU A O 1
ATOM 588 N N . SER A 1 86 ? -21.495 5.541 14.444 1.00 94.50 86 SER A N 1
ATOM 589 C CA . SER A 1 86 ? -22.316 4.440 13.926 1.00 94.50 86 SER A CA 1
ATOM 590 C C . SER A 1 86 ? -22.180 4.217 12.417 1.00 94.50 86 SER A C 1
ATOM 592 O O . SER A 1 86 ? -22.160 3.064 11.976 1.00 94.50 86 SER A O 1
ATOM 594 N N . SER A 1 87 ? -22.067 5.291 11.628 1.00 94.94 87 SER A N 1
ATOM 595 C CA . SER A 1 87 ? -21.901 5.208 10.170 1.00 94.94 87 SER A CA 1
ATOM 596 C C . SER A 1 87 ? -20.524 4.695 9.754 1.00 94.94 87 SER A C 1
ATOM 598 O O . SER A 1 87 ? -20.397 4.082 8.699 1.00 94.94 87 SER A O 1
ATOM 600 N N . LEU A 1 88 ? -19.524 4.869 10.621 1.00 94.44 88 LEU A N 1
ATOM 601 C CA . LEU A 1 88 ? -18.157 4.378 10.442 1.00 94.44 88 LEU A CA 1
ATOM 602 C C . LEU A 1 88 ? -17.962 2.953 10.987 1.00 94.44 88 LEU A C 1
ATOM 604 O O . LEU A 1 88 ? -16.849 2.438 10.998 1.00 94.44 88 LEU A O 1
ATOM 608 N N . GLY A 1 89 ? -19.032 2.314 11.473 1.00 94.88 89 GLY A N 1
ATOM 609 C CA . GLY A 1 89 ? -18.976 0.976 12.067 1.00 94.88 89 GLY A CA 1
ATOM 610 C C . GLY A 1 89 ? -18.484 0.939 13.518 1.00 94.88 89 GLY A C 1
ATOM 611 O O . GLY A 1 89 ? -18.410 -0.145 14.095 1.00 94.88 89 GLY A O 1
ATOM 612 N N . ILE A 1 90 ? -18.214 2.091 14.138 1.00 95.94 90 ILE A N 1
ATOM 613 C CA . ILE A 1 90 ? -17.790 2.189 15.539 1.00 95.94 90 ILE A CA 1
ATOM 614 C C . ILE A 1 90 ? -19.039 2.099 16.429 1.00 95.94 90 ILE A C 1
ATOM 616 O O . ILE A 1 90 ? -19.929 2.948 16.384 1.00 95.94 90 ILE A O 1
ATOM 620 N N . ARG A 1 91 ? -19.132 1.021 17.213 1.00 95.31 91 ARG A N 1
ATOM 621 C CA . ARG A 1 91 ? -20.300 0.649 18.036 1.00 95.31 91 ARG A CA 1
ATOM 622 C C . ARG A 1 91 ? -19.877 0.301 19.466 1.00 95.31 91 ARG A C 1
ATOM 624 O O . ARG A 1 91 ? -18.690 0.292 19.773 1.00 95.31 91 ARG A O 1
ATOM 631 N N . GLN A 1 92 ? -20.848 0.027 20.341 1.00 95.38 92 GLN A N 1
ATOM 632 C CA . GLN A 1 92 ? -20.584 -0.370 21.728 1.00 95.38 92 GLN A CA 1
ATOM 633 C C . GLN A 1 92 ? -19.646 -1.578 21.763 1.00 95.38 92 GLN A C 1
ATOM 635 O O . GLN A 1 92 ? -19.948 -2.602 21.150 1.00 95.38 92 GLN A O 1
ATOM 640 N N . GLY A 1 93 ? -18.539 -1.458 22.495 1.00 93.81 93 GLY A N 1
ATOM 641 C CA . GLY A 1 93 ? -17.522 -2.500 22.598 1.00 93.81 93 GLY A CA 1
ATOM 642 C C . GLY A 1 93 ? -16.631 -2.630 21.361 1.00 93.81 93 GLY A C 1
ATOM 643 O O . GLY A 1 93 ? -15.967 -3.651 21.214 1.00 93.81 93 GLY A O 1
ATOM 644 N N . ALA A 1 94 ? -16.624 -1.645 20.455 1.00 95.19 94 ALA A N 1
ATOM 645 C CA . ALA A 1 94 ? -15.683 -1.635 19.342 1.00 95.19 94 ALA A CA 1
ATOM 646 C C . ALA A 1 94 ? -14.239 -1.570 19.858 1.00 95.19 94 ALA A C 1
ATOM 648 O O . ALA A 1 94 ? -13.923 -0.795 20.765 1.00 95.19 94 ALA A O 1
ATOM 649 N N . GLU A 1 95 ? -13.373 -2.369 19.240 1.00 95.62 95 GLU A N 1
ATOM 650 C CA . GLU A 1 95 ? -11.931 -2.323 19.451 1.00 95.62 95 GLU A CA 1
ATOM 651 C C . GLU A 1 95 ? -11.278 -1.634 18.254 1.00 95.62 95 GLU A C 1
ATOM 653 O O . GLU A 1 95 ? -11.355 -2.119 17.121 1.00 95.62 95 GLU A O 1
ATOM 658 N N . CYS A 1 96 ? -10.631 -0.503 18.511 1.00 94.88 96 CYS A N 1
ATOM 659 C CA . CYS A 1 96 ? -9.863 0.235 17.520 1.00 94.88 96 CYS A CA 1
ATOM 660 C C . CYS A 1 96 ? -8.372 0.110 17.838 1.00 94.88 96 CYS A C 1
ATOM 662 O O . CYS A 1 96 ? -7.968 0.219 18.997 1.00 94.88 96 CYS A O 1
ATOM 664 N N . ALA A 1 97 ? -7.531 -0.052 16.821 1.00 92.44 97 ALA A N 1
ATOM 665 C CA . ALA A 1 97 ? -6.099 0.171 16.977 1.00 92.44 97 ALA A CA 1
ATOM 666 C C . ALA A 1 97 ? -5.799 1.653 16.735 1.00 92.44 97 ALA A C 1
ATOM 668 O O . ALA A 1 97 ? -6.214 2.214 15.722 1.00 92.44 97 ALA A O 1
ATOM 669 N N . LEU A 1 98 ? -5.093 2.289 17.666 1.00 91.81 98 LEU A N 1
ATOM 670 C CA . LEU A 1 98 ? -4.548 3.625 17.493 1.00 91.81 98 LEU A CA 1
ATOM 671 C C . LEU A 1 98 ? -3.103 3.519 17.042 1.00 91.81 98 LEU A C 1
ATOM 673 O O . LEU A 1 98 ? -2.214 3.103 17.791 1.00 91.81 98 LEU A O 1
ATOM 677 N N . VAL A 1 99 ? -2.893 3.978 15.823 1.00 85.94 99 VAL A N 1
ATOM 678 C CA . VAL A 1 99 ? -1.591 4.181 15.232 1.00 85.94 99 VAL A CA 1
ATOM 679 C C . VAL A 1 99 ? -1.227 5.654 15.383 1.00 85.94 99 VAL A C 1
ATOM 681 O O . VAL A 1 99 ? -1.997 6.532 14.989 1.00 85.94 99 VAL A O 1
ATOM 684 N N . ARG A 1 100 ? -0.059 5.925 15.971 1.00 85.25 100 ARG A N 1
ATOM 685 C CA . ARG A 1 100 ? 0.508 7.271 15.998 1.00 85.25 100 ARG A CA 1
ATOM 686 C C . ARG A 1 100 ? 1.317 7.466 14.723 1.00 85.25 100 ARG A C 1
ATOM 688 O O . ARG A 1 100 ? 2.330 6.802 14.551 1.00 85.25 100 ARG A O 1
ATOM 695 N N . VAL A 1 101 ? 0.857 8.351 13.852 1.00 78.75 101 VAL A N 1
ATOM 696 C CA . VAL A 1 101 ? 1.560 8.729 12.625 1.00 78.75 101 VAL A CA 1
ATOM 697 C C . VAL A 1 101 ? 2.048 10.159 12.833 1.00 78.75 101 VAL A C 1
ATOM 699 O O . VAL A 1 101 ? 1.228 11.072 12.834 1.00 78.75 101 VAL A O 1
ATOM 702 N N . GLY A 1 102 ? 3.344 10.381 13.069 1.00 69.62 102 GLY A N 1
ATOM 703 C CA . GLY A 1 102 ? 3.900 11.738 13.230 1.00 69.62 102 GLY A CA 1
ATOM 704 C C . GLY A 1 102 ? 3.953 12.530 11.916 1.00 69.62 102 GLY A C 1
ATOM 705 O O . GLY A 1 102 ? 4.233 13.733 11.889 1.00 69.62 102 GLY A O 1
ATOM 706 N N . VAL A 1 103 ? 3.584 11.865 10.825 1.00 65.00 103 VAL A N 1
ATOM 707 C CA . VAL A 1 103 ? 3.454 12.404 9.481 1.00 65.00 103 VAL A CA 1
ATOM 708 C C . VAL A 1 103 ? 2.076 13.032 9.255 1.00 65.00 103 VAL A C 1
ATOM 710 O O . VAL A 1 103 ? 1.063 12.428 9.619 1.00 65.00 103 VAL A O 1
ATOM 713 N N . PRO A 1 104 ? 1.979 14.191 8.575 1.00 62.94 104 PRO A N 1
ATOM 714 C CA . PRO A 1 104 ? 0.701 14.685 8.080 1.00 62.94 104 PRO A CA 1
ATOM 715 C C . PRO A 1 104 ? -0.017 13.612 7.248 1.00 62.94 104 PRO A C 1
ATOM 717 O O . PRO A 1 104 ? 0.529 13.107 6.272 1.00 62.94 104 PRO A O 1
ATOM 720 N N . HIS A 1 105 ? -1.259 13.290 7.619 1.00 64.81 105 HIS A N 1
ATOM 721 C CA . HIS A 1 105 ? -2.091 12.273 6.952 1.00 64.81 105 HIS A CA 1
ATOM 722 C C . HIS A 1 105 ? -2.523 12.645 5.528 1.00 64.81 105 HIS A C 1
ATOM 724 O O . HIS A 1 105 ? -3.261 11.909 4.893 1.00 64.81 105 HIS A O 1
ATOM 730 N N . SER A 1 106 ? -2.131 13.812 5.047 1.00 64.06 106 SER A N 1
ATOM 731 C CA . SER A 1 106 ? -2.372 14.309 3.704 1.00 64.06 106 SER A CA 1
ATOM 732 C C . SER A 1 106 ? -1.446 15.498 3.519 1.00 64.06 106 SER A C 1
ATOM 734 O O . SER A 1 106 ? -1.285 16.310 4.439 1.00 64.06 106 SER A O 1
ATOM 736 N N . GLY A 1 107 ? -0.834 15.629 2.351 1.00 65.88 107 GLY A N 1
ATOM 737 C CA . GLY A 1 107 ? 0.009 16.782 2.102 1.00 65.88 107 GLY A CA 1
ATOM 738 C C . GLY A 1 107 ? 0.569 16.825 0.696 1.00 65.88 107 GLY A C 1
ATOM 739 O O . GLY A 1 107 ? 0.679 15.823 -0.008 1.00 65.88 107 GLY A O 1
ATOM 740 N N . ARG A 1 108 ? 0.930 18.039 0.294 1.00 68.62 108 ARG A N 1
ATOM 741 C CA . ARG A 1 108 ? 1.667 18.303 -0.934 1.00 68.62 108 ARG A CA 1
ATOM 742 C C . ARG A 1 108 ? 3.120 18.546 -0.563 1.00 68.62 108 ARG A C 1
ATOM 744 O O . ARG A 1 108 ? 3.412 19.402 0.266 1.00 68.62 108 ARG A O 1
ATOM 751 N N . TYR A 1 109 ? 4.018 17.800 -1.183 1.00 69.69 109 TYR A N 1
ATOM 752 C CA . TYR A 1 109 ? 5.448 17.888 -0.940 1.00 69.69 109 TYR A CA 1
ATOM 753 C C . TYR A 1 109 ? 6.136 18.228 -2.260 1.00 69.69 109 TYR A C 1
ATOM 755 O O . TYR A 1 109 ? 5.681 17.865 -3.340 1.00 69.69 109 TYR A O 1
ATOM 763 N N . VAL A 1 110 ? 7.224 18.987 -2.217 1.00 64.50 110 VAL A N 1
ATOM 764 C CA . VAL A 1 110 ? 7.926 19.369 -3.445 1.00 64.50 110 VAL A CA 1
ATOM 765 C C . VAL A 1 110 ? 9.395 19.088 -3.232 1.00 64.50 110 VAL A C 1
ATOM 767 O O . VAL A 1 110 ? 10.030 19.650 -2.344 1.00 64.50 110 VAL A O 1
ATOM 770 N N . GLY A 1 111 ? 9.939 18.175 -4.023 1.00 65.25 111 GLY A N 1
ATOM 771 C CA . GLY A 1 111 ? 11.326 17.769 -3.893 1.00 65.25 111 GLY A CA 1
ATOM 772 C C . GLY A 1 111 ? 12.146 18.109 -5.106 1.00 65.25 111 GLY A C 1
ATOM 773 O O . GLY A 1 111 ? 11.649 18.417 -6.184 1.00 65.25 111 GLY A O 1
ATOM 774 N N . LEU A 1 112 ? 13.451 18.020 -4.919 1.00 62.91 112 LEU A N 1
ATOM 775 C CA . LEU A 1 112 ? 14.388 18.073 -6.021 1.00 62.91 112 LEU A CA 1
ATOM 776 C C . LEU A 1 112 ? 15.081 16.718 -6.059 1.00 62.91 112 LEU A C 1
ATOM 778 O O . LEU A 1 112 ? 15.693 16.294 -5.079 1.00 62.91 112 LEU A O 1
ATOM 782 N N . SER A 1 113 ? 14.951 16.023 -7.184 1.00 65.62 113 SER A N 1
ATOM 783 C CA . SER A 1 113 ? 15.762 14.847 -7.456 1.00 65.62 113 SER A CA 1
ATOM 784 C C . SER A 1 113 ? 17.000 15.310 -8.202 1.00 65.62 113 SER A C 1
ATOM 786 O O . SER A 1 113 ? 16.906 15.849 -9.300 1.00 65.62 113 SER A O 1
ATOM 788 N N . ASN A 1 114 ? 18.173 15.111 -7.614 1.00 57.12 114 ASN A N 1
ATOM 789 C CA . ASN A 1 114 ? 19.422 15.338 -8.324 1.00 57.12 114 ASN A CA 1
ATOM 790 C C . ASN A 1 114 ? 19.956 13.988 -8.780 1.00 57.12 114 ASN A C 1
ATOM 792 O O . ASN A 1 114 ? 20.915 13.468 -8.220 1.00 57.12 114 ASN A O 1
ATOM 796 N N . TYR A 1 115 ? 19.325 13.419 -9.804 1.00 62.31 115 TYR A N 1
ATOM 797 C CA . TYR A 1 115 ? 19.954 12.333 -10.538 1.00 62.31 115 TYR A CA 1
ATOM 798 C C . TYR A 1 115 ? 21.177 12.914 -11.254 1.00 62.31 115 TYR A C 1
ATOM 800 O O . TYR A 1 115 ? 21.033 13.785 -12.110 1.00 62.31 115 TYR A O 1
ATOM 808 N N . GLU A 1 116 ? 22.385 12.479 -10.883 1.00 57.81 116 GLU A N 1
ATOM 809 C CA . GLU A 1 116 ? 23.654 13.089 -11.327 1.00 57.81 116 GLU A CA 1
ATOM 810 C C . GLU A 1 116 ? 23.813 13.166 -12.859 1.00 57.81 116 GLU A C 1
ATOM 812 O O . GLU A 1 116 ? 24.583 13.980 -13.367 1.00 57.81 116 GLU A O 1
ATOM 817 N N . GLU A 1 117 ? 23.045 12.375 -13.610 1.00 65.94 117 GLU A N 1
ATOM 818 C CA . GLU A 1 117 ? 23.061 12.359 -15.074 1.00 65.94 117 GLU A CA 1
ATOM 819 C C . GLU A 1 117 ? 21.936 13.189 -15.720 1.00 65.94 117 GLU A C 1
ATOM 821 O O . GLU A 1 117 ? 22.023 13.527 -16.904 1.00 65.94 117 GLU A O 1
ATOM 826 N N . GLN A 1 118 ? 20.885 13.546 -14.972 1.00 68.06 118 GLN A N 1
ATOM 827 C CA . GLN A 1 118 ? 19.737 14.306 -15.468 1.00 68.06 118 GLN A CA 1
ATOM 828 C C . GLN A 1 118 ? 19.139 15.174 -14.356 1.00 68.06 118 GLN A C 1
ATOM 830 O O . GLN A 1 118 ? 18.503 14.679 -13.429 1.00 68.06 118 GLN A O 1
ATOM 835 N N . ALA A 1 119 ? 19.292 16.493 -14.491 1.00 76.38 119 ALA A N 1
ATOM 836 C CA . ALA A 1 119 ? 18.585 17.447 -13.645 1.00 76.38 119 ALA A CA 1
ATOM 837 C C . ALA A 1 119 ? 17.077 17.347 -13.929 1.00 76.38 119 ALA A C 1
ATOM 839 O O . ALA A 1 119 ? 16.607 17.835 -14.962 1.00 76.38 119 ALA A O 1
ATOM 840 N N . VAL A 1 120 ? 16.340 16.679 -13.037 1.00 80.88 120 VAL A N 1
ATOM 841 C CA . VAL A 1 120 ? 14.882 16.569 -13.105 1.00 80.88 120 VAL A CA 1
ATOM 842 C C . VAL A 1 120 ? 14.284 16.955 -11.758 1.00 80.88 120 VAL A C 1
ATOM 844 O O . VAL A 1 120 ? 14.555 16.322 -10.743 1.00 80.88 120 VAL A O 1
ATOM 847 N N . SER A 1 121 ? 13.455 17.993 -11.725 1.00 84.00 121 SER A N 1
ATOM 848 C CA . SER A 1 121 ? 12.731 18.379 -10.511 1.00 84.00 121 SER A CA 1
ATOM 849 C C . SER A 1 121 ? 11.320 17.801 -10.526 1.00 84.00 121 SER A C 1
ATOM 851 O O . SER A 1 121 ? 10.678 17.736 -11.578 1.00 84.00 121 SER A O 1
ATOM 853 N N . TYR A 1 122 ? 10.832 17.369 -9.360 1.00 84.88 122 TYR A N 1
ATOM 854 C CA . TYR A 1 122 ? 9.533 16.716 -9.232 1.00 84.88 122 TYR A CA 1
ATOM 855 C C . TYR A 1 122 ? 8.728 17.302 -8.076 1.00 84.88 122 TYR A C 1
ATOM 857 O O . TYR A 1 122 ? 9.207 17.482 -6.960 1.00 84.88 122 TYR A O 1
ATOM 865 N N . GLU A 1 123 ? 7.451 17.519 -8.316 1.00 85.38 123 GLU A N 1
ATOM 866 C CA . GLU A 1 123 ? 6.477 17.714 -7.256 1.00 85.38 123 GLU A CA 1
ATOM 867 C C . GLU A 1 123 ? 5.875 16.367 -6.872 1.00 85.38 123 GLU A C 1
ATOM 869 O O . GLU A 1 123 ? 5.543 15.605 -7.773 1.00 85.38 123 GLU A O 1
ATOM 874 N N . VAL A 1 124 ? 5.742 16.064 -5.576 1.00 83.94 124 VAL A N 1
ATOM 875 C CA . VAL A 1 124 ? 5.246 14.767 -5.091 1.00 83.94 124 VAL A CA 1
ATOM 876 C C . VAL A 1 124 ? 4.086 14.946 -4.126 1.00 83.94 124 VAL A C 1
ATOM 878 O O . VAL A 1 124 ? 4.147 15.679 -3.143 1.00 83.94 124 VAL A O 1
ATOM 881 N N . TRP A 1 125 ? 3.011 14.225 -4.380 1.00 83.69 125 TRP A N 1
ATOM 882 C CA . TRP A 1 125 ? 1.849 14.168 -3.518 1.00 83.69 125 TRP A CA 1
ATOM 883 C C . TRP A 1 125 ? 1.727 12.782 -2.929 1.00 83.69 125 TRP A C 1
ATOM 885 O O . TRP A 1 125 ? 1.934 11.780 -3.612 1.00 83.69 125 TRP A O 1
ATOM 895 N N . PHE A 1 126 ? 1.319 12.741 -1.671 1.00 83.06 126 PHE A N 1
ATOM 896 C CA . PHE A 1 126 ? 0.806 11.526 -1.077 1.00 83.06 126 PHE A CA 1
ATOM 897 C C . PHE A 1 126 ? -0.395 11.866 -0.211 1.00 83.06 126 PHE A C 1
ATOM 899 O O . PHE A 1 126 ? -0.479 12.937 0.400 1.00 83.06 126 PHE A O 1
ATOM 906 N N . ASP A 1 127 ? -1.329 10.932 -0.166 1.00 79.56 127 ASP A N 1
ATOM 907 C CA . ASP A 1 127 ? -2.518 11.035 0.654 1.00 79.56 127 ASP A CA 1
ATOM 908 C C . ASP A 1 127 ? -2.484 9.914 1.694 1.00 79.56 127 ASP A C 1
ATOM 910 O O . ASP A 1 127 ? -2.715 8.748 1.397 1.00 79.56 127 ASP A O 1
ATOM 914 N N . GLY A 1 128 ? -2.167 10.264 2.940 1.00 75.81 128 GLY A N 1
ATOM 915 C CA . GLY A 1 128 ? -2.212 9.332 4.069 1.00 75.81 128 GLY A CA 1
ATOM 916 C C . GLY A 1 128 ? -3.604 8.756 4.325 1.00 75.81 128 GLY A C 1
ATOM 917 O O . GLY A 1 128 ? -3.732 7.721 4.983 1.00 75.81 128 GLY A O 1
ATOM 918 N N . SER A 1 129 ? -4.660 9.380 3.791 1.00 70.44 129 SER A N 1
ATOM 919 C CA . SER A 1 129 ? -6.010 8.841 3.880 1.00 70.44 129 SER A CA 1
ATOM 920 C C . SER A 1 129 ? -6.205 7.593 3.014 1.00 70.44 129 SER A C 1
ATOM 922 O O . SER A 1 129 ? -7.011 6.747 3.406 1.00 70.44 129 SER A O 1
ATOM 924 N N . THR A 1 130 ? -5.424 7.428 1.938 1.00 78.44 130 THR A N 1
ATOM 925 C CA . THR A 1 130 ? -5.473 6.267 1.032 1.00 78.44 130 THR A CA 1
ATOM 926 C C . THR A 1 130 ? -4.498 5.155 1.418 1.00 78.44 130 THR A C 1
ATOM 928 O O . THR A 1 130 ? -4.425 4.142 0.727 1.00 78.44 130 THR A O 1
ATOM 931 N N . TRP A 1 131 ? -3.745 5.317 2.511 1.00 85.56 131 TRP A N 1
ATOM 932 C CA . TRP A 1 131 ? -2.827 4.283 2.985 1.00 85.56 131 TRP A CA 1
ATOM 933 C C . TRP A 1 131 ? -3.593 3.067 3.485 1.00 85.56 131 TRP A C 1
ATOM 935 O O . TRP A 1 131 ? -4.515 3.184 4.304 1.00 85.56 131 TRP A O 1
ATOM 945 N N . ARG A 1 132 ? -3.144 1.894 3.049 1.00 83.62 132 ARG A N 1
ATOM 946 C CA . ARG A 1 132 ? -3.719 0.608 3.416 1.00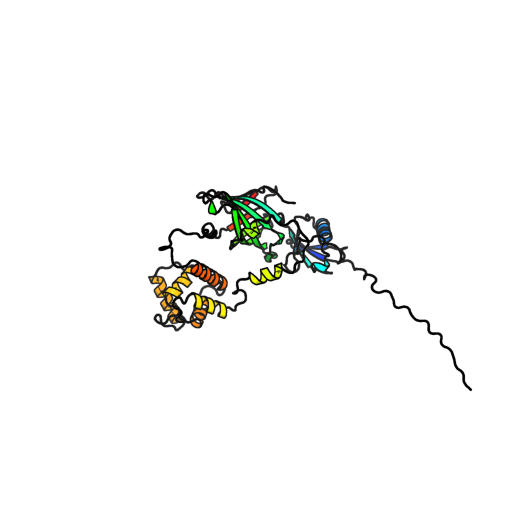 83.62 132 ARG A CA 1
ATOM 947 C C . ARG A 1 132 ? -2.731 -0.167 4.273 1.00 83.62 132 ARG A C 1
ATOM 949 O O . ARG A 1 132 ? -1.654 -0.533 3.820 1.00 83.62 132 ARG A O 1
ATOM 956 N N . TRP A 1 133 ? -3.100 -0.432 5.520 1.00 83.38 133 TRP A N 1
ATOM 957 C CA . TRP A 1 133 ? -2.266 -1.211 6.432 1.00 83.38 133 TRP A CA 1
ATOM 958 C C . TRP A 1 133 ? -2.436 -2.698 6.132 1.00 83.38 133 TRP A C 1
ATOM 960 O O . TRP A 1 133 ? -3.513 -3.256 6.322 1.00 83.38 133 TRP A O 1
ATOM 970 N N . LEU A 1 134 ? -1.372 -3.331 5.646 1.00 84.94 134 LEU A N 1
ATOM 971 C CA . LEU A 1 134 ? -1.354 -4.758 5.329 1.00 84.94 134 LEU A CA 1
ATOM 972 C C . LEU A 1 134 ? -1.127 -5.595 6.596 1.00 84.94 134 LEU A C 1
ATOM 974 O O . LEU A 1 134 ? -1.752 -6.638 6.773 1.00 84.94 134 LEU A O 1
ATOM 978 N N . ASP A 1 135 ? -0.262 -5.115 7.495 1.00 82.31 135 ASP A N 1
ATOM 979 C CA . ASP A 1 135 ? -0.019 -5.697 8.818 1.00 82.31 135 ASP A CA 1
ATOM 980 C C . ASP A 1 135 ? 0.390 -4.598 9.805 1.00 82.31 135 ASP A C 1
ATOM 982 O O . ASP A 1 135 ? 1.538 -4.162 9.866 1.00 82.31 135 ASP A O 1
ATOM 986 N N . VAL A 1 136 ? -0.566 -4.176 10.628 1.00 77.56 136 VAL A N 1
ATOM 987 C CA . VAL A 1 136 ? -0.389 -3.121 11.633 1.00 77.56 136 VAL A CA 1
ATOM 988 C C . VAL A 1 136 ? 0.685 -3.477 12.661 1.00 77.56 136 VAL A C 1
ATOM 990 O O . VAL A 1 136 ? 1.463 -2.616 13.064 1.00 77.56 136 VAL A O 1
ATOM 993 N N . GLY A 1 137 ? 0.743 -4.741 13.090 1.00 75.19 137 GLY A N 1
ATOM 994 C CA . GLY A 1 137 ? 1.676 -5.185 14.125 1.00 75.19 137 GLY A CA 1
ATOM 995 C C . GLY A 1 137 ? 3.126 -5.135 13.654 1.00 75.19 137 GLY A C 1
ATOM 996 O O . GLY A 1 137 ? 4.028 -4.894 14.453 1.00 75.19 137 GLY A O 1
ATOM 997 N N . ARG A 1 138 ? 3.340 -5.316 12.348 1.00 81.44 138 ARG A N 1
ATOM 998 C CA . ARG A 1 138 ? 4.649 -5.186 11.697 1.00 81.44 138 ARG A CA 1
ATOM 999 C C . ARG A 1 138 ? 4.893 -3.808 11.084 1.00 81.44 138 ARG A C 1
ATOM 1001 O O . ARG A 1 138 ? 5.970 -3.600 10.543 1.00 81.44 138 ARG A O 1
ATOM 1008 N N . GLY A 1 139 ? 3.917 -2.902 11.141 1.00 81.62 139 GLY A N 1
ATOM 1009 C CA . GLY A 1 139 ? 3.968 -1.612 10.455 1.00 81.62 139 GLY A CA 1
ATOM 1010 C C . GLY A 1 139 ? 3.940 -1.718 8.929 1.00 81.62 139 GLY A C 1
ATOM 1011 O O . GLY A 1 139 ? 4.335 -0.775 8.264 1.00 81.62 139 GLY A O 1
ATOM 1012 N N . LEU A 1 140 ? 3.506 -2.842 8.358 1.00 85.38 140 LEU A N 1
ATOM 1013 C CA . LEU A 1 140 ? 3.454 -3.032 6.911 1.00 85.38 140 LEU A CA 1
ATOM 1014 C C . LEU A 1 140 ? 2.261 -2.272 6.317 1.00 85.38 140 LEU A C 1
ATOM 1016 O O . LEU A 1 140 ? 1.118 -2.479 6.742 1.00 85.38 140 LEU A O 1
ATOM 1020 N N . LEU A 1 141 ? 2.517 -1.430 5.319 1.00 89.94 141 LEU A N 1
ATOM 1021 C CA . LEU A 1 141 ? 1.504 -0.661 4.606 1.00 89.94 141 LEU A CA 1
ATOM 1022 C C . LEU A 1 141 ? 1.780 -0.563 3.104 1.00 89.94 141 LEU A C 1
ATOM 1024 O O . LEU A 1 141 ? 2.915 -0.661 2.651 1.00 89.94 141 LEU A O 1
ATOM 1028 N N . GLU A 1 142 ? 0.719 -0.293 2.361 1.00 90.00 142 GLU A N 1
ATOM 1029 C CA . GLU A 1 142 ? 0.705 0.069 0.950 1.00 90.00 142 GLU A CA 1
ATOM 1030 C C . GLU A 1 142 ? 0.241 1.528 0.818 1.00 90.00 142 GLU A C 1
ATOM 1032 O O . GLU A 1 142 ? -0.714 1.949 1.483 1.00 90.00 142 GLU A O 1
ATOM 1037 N N . PHE A 1 143 ? 0.913 2.317 -0.022 1.00 88.00 143 PHE A N 1
ATOM 1038 C CA . PHE A 1 143 ? 0.542 3.706 -0.299 1.00 88.00 143 PHE A CA 1
ATOM 1039 C C . PHE A 1 143 ? 0.926 4.141 -1.716 1.00 88.00 143 PHE A C 1
ATOM 1041 O O . PHE A 1 143 ? 1.792 3.549 -2.352 1.00 88.00 143 PHE A O 1
ATOM 1048 N N . GLU A 1 144 ? 0.277 5.196 -2.212 1.00 89.00 144 GLU A N 1
ATOM 1049 C CA . GLU A 1 144 ? 0.533 5.762 -3.539 1.00 89.00 144 GLU A CA 1
ATOM 1050 C C . GLU A 1 144 ? 1.292 7.094 -3.420 1.00 89.00 144 GLU A C 1
ATOM 1052 O O . GLU A 1 144 ? 0.897 7.985 -2.661 1.00 89.00 144 GLU A O 1
ATOM 1057 N N . LEU A 1 145 ? 2.375 7.234 -4.187 1.00 87.94 145 LEU A N 1
ATOM 1058 C CA . LEU A 1 145 ? 3.056 8.497 -4.451 1.00 87.94 145 LEU A CA 1
ATOM 1059 C C . LEU A 1 145 ? 2.700 8.965 -5.854 1.00 87.94 145 LEU A C 1
ATOM 1061 O O . LEU A 1 145 ? 3.004 8.300 -6.841 1.00 87.94 145 LEU A O 1
ATOM 1065 N N . VAL A 1 146 ? 2.111 10.146 -5.961 1.00 88.62 146 VAL A N 1
ATOM 1066 C CA . VAL A 1 146 ? 1.887 10.807 -7.247 1.00 88.62 146 VAL A CA 1
ATOM 1067 C C . VAL A 1 146 ? 3.008 11.806 -7.451 1.00 88.62 146 VAL A C 1
ATOM 1069 O O . VAL A 1 146 ? 3.352 12.530 -6.526 1.00 88.62 146 VAL A O 1
ATOM 1072 N N . TYR A 1 147 ? 3.575 11.892 -8.645 1.00 88.94 147 TYR A N 1
ATOM 1073 C CA . TYR A 1 147 ? 4.639 12.841 -8.939 1.00 88.94 147 TYR A CA 1
ATOM 1074 C C . TYR A 1 147 ? 4.431 13.534 -10.277 1.00 88.94 147 TYR A C 1
ATOM 1076 O O . TYR A 1 147 ? 3.944 12.940 -11.236 1.00 88.94 147 TYR A O 1
ATOM 1084 N N . ARG A 1 148 ? 4.805 14.812 -10.348 1.00 88.50 148 ARG A N 1
ATOM 1085 C CA . ARG A 1 148 ? 4.781 15.631 -11.561 1.00 88.50 148 ARG A CA 1
ATOM 1086 C C . ARG A 1 148 ? 6.165 16.152 -11.847 1.00 88.50 148 ARG A C 1
ATOM 1088 O O . ARG A 1 148 ? 6.781 16.778 -10.992 1.00 88.50 148 ARG A O 1
ATOM 1095 N N . VAL A 1 149 ? 6.602 15.975 -13.083 1.00 89.06 149 VAL A N 1
ATOM 1096 C CA . VAL A 1 149 ? 7.863 16.539 -13.562 1.00 89.06 149 VAL A CA 1
ATOM 1097 C C . VAL A 1 149 ? 7.709 18.054 -13.707 1.00 89.06 149 VAL A C 1
ATOM 1099 O O . VAL A 1 149 ? 6.877 18.522 -14.489 1.00 89.06 149 VAL A O 1
ATOM 1102 N N . LEU A 1 150 ? 8.492 18.821 -12.955 1.00 87.94 150 LEU A N 1
ATOM 1103 C CA . LEU A 1 150 ? 8.512 20.284 -13.014 1.00 87.94 150 LEU A CA 1
ATOM 1104 C C . LEU A 1 150 ? 9.539 20.785 -14.033 1.00 87.94 150 LEU A C 1
ATOM 1106 O O . LEU A 1 150 ? 9.226 21.644 -14.853 1.00 87.94 150 LEU A O 1
ATOM 1110 N N . GLU A 1 151 ? 10.743 20.217 -14.022 1.00 88.75 151 GLU A N 1
ATOM 1111 C CA . GLU A 1 151 ? 11.818 20.529 -14.965 1.00 88.75 151 GLU A CA 1
ATOM 1112 C C . GLU A 1 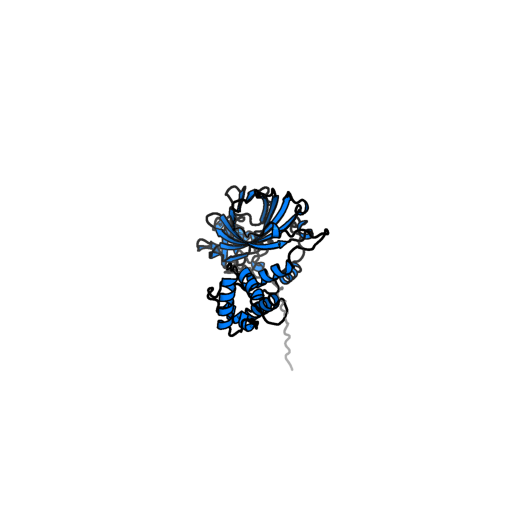151 ? 12.500 19.232 -15.389 1.00 88.75 151 GLU A C 1
ATOM 1114 O O . GLU A 1 151 ? 12.653 18.330 -14.575 1.00 88.75 151 GLU A O 1
ATOM 1119 N N . SER A 1 152 ? 12.908 19.127 -16.653 1.00 87.88 152 SER A N 1
ATOM 1120 C CA . SER A 1 152 ? 13.671 17.994 -17.183 1.00 87.88 152 SER A CA 1
ATOM 1121 C C . SER A 1 152 ? 14.477 18.444 -18.399 1.00 87.88 152 SER A C 1
ATOM 1123 O O . SER A 1 152 ? 14.043 19.324 -19.146 1.00 87.88 152 SER A O 1
ATOM 1125 N N . SER A 1 153 ? 15.627 17.813 -18.647 1.00 86.31 153 SER A N 1
ATOM 1126 C CA . SER A 1 153 ? 16.352 17.964 -19.917 1.00 86.31 153 SER A CA 1
ATOM 1127 C C . SER A 1 153 ? 15.539 17.452 -21.113 1.00 86.31 153 SER A C 1
ATOM 1129 O O . SER A 1 153 ? 15.735 17.911 -22.240 1.00 86.31 153 SER A O 1
ATOM 1131 N N . ASN A 1 154 ? 14.591 16.544 -20.867 1.00 84.75 154 ASN A N 1
ATOM 1132 C CA . ASN A 1 154 ? 13.582 16.136 -21.828 1.00 84.75 154 ASN A CA 1
ATOM 1133 C C . ASN A 1 154 ? 12.330 17.015 -21.679 1.00 84.75 154 ASN A C 1
ATOM 1135 O O . ASN A 1 154 ? 11.488 16.765 -20.818 1.00 84.75 154 ASN A O 1
ATOM 1139 N N . GLY A 1 155 ? 12.187 18.029 -22.537 1.00 86.88 155 GLY A N 1
ATOM 1140 C CA . GLY A 1 155 ? 11.047 18.954 -22.497 1.00 86.88 155 GLY A CA 1
ATOM 1141 C C . GLY A 1 155 ? 9.676 18.275 -22.603 1.00 86.88 155 GLY A C 1
ATOM 1142 O O . GLY A 1 155 ? 8.717 18.780 -22.029 1.00 86.88 155 GLY A O 1
ATOM 1143 N N . ASP A 1 156 ? 9.590 17.109 -23.253 1.00 88.38 156 ASP A N 1
ATOM 1144 C CA . ASP A 1 156 ? 8.341 16.346 -23.384 1.00 88.38 156 ASP A CA 1
ATOM 1145 C C . ASP A 1 156 ? 7.888 15.704 -22.064 1.00 88.38 156 ASP A C 1
ATOM 1147 O O . ASP A 1 156 ? 6.721 15.349 -21.924 1.00 88.38 156 ASP A O 1
ATOM 1151 N N . ALA A 1 157 ? 8.797 15.542 -21.096 1.00 85.31 157 ALA A N 1
ATOM 1152 C CA . ALA A 1 157 ? 8.471 14.995 -19.783 1.00 85.31 157 ALA A CA 1
ATOM 1153 C C . ALA A 1 157 ? 7.853 16.046 -18.850 1.00 85.31 157 ALA A C 1
ATOM 1155 O O . ALA A 1 157 ? 7.169 15.684 -17.895 1.00 85.31 157 ALA A O 1
ATOM 1156 N N . VAL A 1 158 ? 8.087 17.341 -19.100 1.00 91.50 158 VAL A N 1
ATOM 1157 C CA . VAL A 1 158 ? 7.619 18.426 -18.229 1.00 91.50 158 VAL A CA 1
ATOM 1158 C C . VAL A 1 158 ? 6.091 18.460 -18.196 1.00 91.50 158 VAL A C 1
ATOM 1160 O O . VAL A 1 158 ? 5.421 18.540 -19.223 1.00 91.50 158 VAL A O 1
ATOM 1163 N N . GLY A 1 159 ? 5.528 18.415 -16.989 1.00 89.38 159 GLY A N 1
ATOM 1164 C CA . GLY A 1 159 ? 4.087 18.365 -16.759 1.00 89.38 159 GLY A CA 1
ATOM 1165 C C . GLY A 1 159 ? 3.474 16.965 -16.839 1.00 89.38 159 GLY A C 1
ATOM 1166 O O . GLY A 1 159 ? 2.284 16.833 -16.541 1.00 89.38 159 GLY A O 1
ATOM 1167 N N . CYS A 1 160 ? 4.240 15.925 -17.187 1.00 88.38 160 CYS A N 1
ATOM 1168 C CA . CYS A 1 160 ? 3.774 14.550 -17.047 1.00 88.38 160 CYS A CA 1
ATOM 1169 C C . CYS A 1 160 ? 3.556 14.205 -15.573 1.00 88.38 160 CYS A C 1
ATOM 1171 O O . CYS A 1 160 ? 4.302 14.662 -14.702 1.00 88.38 160 CYS A O 1
ATOM 1173 N N . VAL A 1 161 ? 2.546 13.371 -15.319 1.00 89.50 161 VAL A N 1
ATOM 1174 C CA . VAL A 1 161 ? 2.218 12.869 -13.986 1.00 89.50 161 VAL A CA 1
ATOM 1175 C C . VAL A 1 161 ? 2.279 11.348 -13.973 1.00 89.50 161 VAL A C 1
ATOM 1177 O O . VAL A 1 161 ? 1.681 10.681 -14.819 1.00 89.50 161 VAL A O 1
ATOM 1180 N N . GLY A 1 162 ? 3.027 10.810 -13.019 1.00 88.81 162 GLY A N 1
ATOM 1181 C CA . GLY A 1 162 ? 3.072 9.388 -12.709 1.00 88.81 162 GLY A CA 1
ATOM 1182 C C . GLY A 1 162 ? 2.526 9.133 -11.311 1.00 88.81 162 GLY A C 1
ATOM 1183 O O . GLY A 1 162 ? 2.515 10.031 -10.472 1.00 88.81 162 GLY A O 1
ATOM 1184 N N . ALA A 1 163 ? 2.055 7.917 -11.080 1.00 89.44 163 ALA A N 1
ATOM 1185 C CA . ALA A 1 163 ? 1.748 7.400 -9.758 1.00 89.44 163 ALA A CA 1
ATOM 1186 C C . ALA A 1 163 ? 2.543 6.112 -9.542 1.00 89.44 163 ALA A C 1
ATOM 1188 O O . ALA A 1 163 ? 2.632 5.274 -10.440 1.00 89.44 163 ALA A O 1
ATOM 1189 N N . GLU A 1 164 ? 3.128 5.965 -8.365 1.00 88.44 164 GLU A N 1
ATOM 1190 C CA . GLU A 1 164 ? 3.834 4.769 -7.926 1.00 88.44 164 GLU A CA 1
ATOM 1191 C C . GLU A 1 164 ? 3.147 4.230 -6.680 1.00 88.44 164 GLU A C 1
ATOM 1193 O O . GLU A 1 164 ? 2.948 4.964 -5.715 1.00 88.44 164 GLU A O 1
ATOM 1198 N N . VAL A 1 165 ? 2.770 2.955 -6.709 1.00 89.56 165 VAL A N 1
ATOM 1199 C CA . VAL A 1 165 ? 2.290 2.245 -5.525 1.00 89.56 165 VAL A CA 1
ATOM 1200 C C . VAL A 1 165 ? 3.493 1.583 -4.876 1.00 89.56 165 VAL A C 1
ATOM 1202 O O . VAL A 1 165 ? 4.222 0.830 -5.529 1.00 89.56 165 VAL A O 1
ATOM 1205 N N . LEU A 1 166 ? 3.704 1.877 -3.598 1.00 89.19 166 LEU A N 1
ATOM 1206 C CA . LEU A 1 166 ? 4.787 1.324 -2.805 1.00 89.19 166 LEU A CA 1
ATOM 1207 C C . LEU A 1 166 ? 4.228 0.501 -1.656 1.00 89.19 166 LEU A C 1
ATOM 1209 O O . LEU A 1 166 ? 3.230 0.865 -1.036 1.00 89.19 166 LEU A O 1
ATOM 1213 N N . GLU A 1 167 ? 4.940 -0.570 -1.338 1.00 91.88 167 GLU A N 1
ATOM 1214 C CA . GLU A 1 167 ? 4.756 -1.332 -0.113 1.00 91.88 167 GLU A CA 1
ATOM 1215 C C . GLU A 1 167 ? 5.947 -1.052 0.794 1.00 91.88 167 GLU A C 1
ATOM 1217 O O . GLU A 1 167 ? 7.101 -1.078 0.357 1.00 91.88 167 GLU A O 1
ATOM 1222 N N . GLY A 1 168 ? 5.680 -0.741 2.056 1.00 90.81 168 GLY A N 1
ATOM 1223 C CA . GLY A 1 168 ? 6.721 -0.383 2.997 1.00 90.81 168 GLY A CA 1
ATOM 1224 C C . GLY A 1 168 ? 6.412 -0.728 4.435 1.00 90.81 168 GLY A C 1
ATOM 1225 O O . GLY A 1 168 ? 5.291 -1.062 4.805 1.00 90.81 168 GLY A O 1
ATOM 1226 N N . VAL A 1 169 ? 7.453 -0.640 5.250 1.00 89.38 169 VAL A N 1
ATOM 1227 C CA . VAL A 1 169 ? 7.409 -0.853 6.690 1.00 89.38 169 VAL A CA 1
ATOM 1228 C C . VAL A 1 169 ? 7.558 0.495 7.383 1.00 89.38 169 VAL A C 1
ATOM 1230 O O . VAL A 1 169 ? 8.557 1.191 7.194 1.00 89.38 169 VAL A O 1
ATOM 1233 N N . TYR A 1 170 ? 6.560 0.851 8.183 1.00 85.44 170 TYR A N 1
ATOM 1234 C CA . TYR A 1 170 ? 6.579 1.989 9.085 1.00 85.44 170 TYR A CA 1
ATOM 1235 C C . TYR A 1 170 ? 7.410 1.655 10.326 1.00 85.44 170 TYR A C 1
ATOM 1237 O O . TYR A 1 170 ? 7.064 0.765 11.105 1.00 85.44 170 TYR A O 1
ATOM 1245 N N . ASP A 1 171 ? 8.500 2.387 10.512 1.00 83.56 171 ASP A N 1
ATOM 1246 C CA . ASP A 1 171 ? 9.295 2.416 11.728 1.00 83.56 171 ASP A CA 1
ATOM 1247 C C . ASP A 1 171 ? 8.682 3.428 12.704 1.00 83.56 171 ASP A C 1
ATOM 1249 O O . ASP A 1 171 ? 8.735 4.643 12.501 1.00 83.56 171 ASP A O 1
ATOM 1253 N N . TRP A 1 172 ? 8.075 2.899 13.764 1.00 75.75 172 TRP A N 1
ATOM 1254 C CA . TRP A 1 172 ? 7.391 3.670 14.802 1.00 75.75 172 TRP A CA 1
ATOM 1255 C C . TRP A 1 172 ? 8.327 4.522 15.653 1.00 75.75 172 TRP A C 1
ATOM 1257 O O . TRP A 1 172 ? 7.892 5.540 16.192 1.00 75.75 172 TRP A O 1
ATOM 1267 N N . ASP A 1 173 ? 9.578 4.090 15.809 1.00 77.44 173 ASP A N 1
ATOM 1268 C CA . ASP A 1 173 ? 10.554 4.760 16.662 1.00 77.44 173 ASP A CA 1
ATOM 1269 C C . ASP A 1 173 ? 11.217 5.922 15.910 1.00 77.44 173 ASP A C 1
ATOM 1271 O O . ASP A 1 173 ? 11.464 6.977 16.499 1.00 77.44 173 ASP A O 1
ATOM 1275 N N . ASP A 1 174 ? 11.466 5.744 14.607 1.00 76.12 174 ASP A N 1
ATOM 1276 C CA . ASP A 1 174 ? 12.074 6.759 13.729 1.00 76.12 174 ASP A CA 1
ATOM 1277 C C . ASP A 1 174 ? 11.041 7.646 13.008 1.00 76.12 174 ASP A C 1
ATOM 1279 O O . ASP A 1 174 ? 11.423 8.564 12.285 1.00 76.12 174 ASP A O 1
ATOM 1283 N N . ASP A 1 175 ? 9.741 7.367 13.174 1.00 75.19 175 ASP A N 1
ATOM 1284 C CA . ASP A 1 175 ? 8.649 8.006 12.427 1.00 75.19 175 ASP A CA 1
ATOM 1285 C C . ASP A 1 175 ? 8.964 8.035 10.922 1.00 75.19 175 ASP A C 1
ATOM 1287 O O . ASP A 1 175 ? 8.994 9.083 10.273 1.00 75.19 175 ASP A O 1
ATOM 1291 N N . SER A 1 176 ? 9.324 6.869 10.381 1.00 83.00 176 SER A N 1
ATOM 1292 C CA . SER A 1 176 ? 9.801 6.743 9.005 1.00 83.00 176 SER A CA 1
ATOM 1293 C C . SER A 1 176 ? 9.192 5.543 8.296 1.00 83.00 176 SER A C 1
ATOM 1295 O O . SER A 1 176 ? 8.739 4.600 8.927 1.00 83.00 176 SER A O 1
ATOM 1297 N N . ILE A 1 177 ? 9.169 5.566 6.968 1.00 85.62 177 ILE A N 1
ATOM 1298 C CA . ILE A 1 177 ? 8.678 4.463 6.141 1.00 85.62 177 ILE A CA 1
ATOM 1299 C C . ILE A 1 177 ? 9.822 4.002 5.258 1.00 85.62 177 ILE A C 1
ATOM 1301 O O . ILE A 1 177 ? 10.377 4.804 4.514 1.00 85.62 177 ILE A O 1
ATOM 1305 N N . GLN A 1 178 ? 10.147 2.714 5.298 1.00 87.50 178 GLN A N 1
ATOM 1306 C CA . GLN A 1 178 ? 11.018 2.075 4.315 1.00 87.50 178 GLN A CA 1
ATOM 1307 C C . GLN A 1 178 ? 10.156 1.301 3.328 1.00 87.50 178 GLN A C 1
ATOM 1309 O O . GLN A 1 178 ? 9.596 0.268 3.679 1.00 87.50 178 GLN A O 1
ATOM 1314 N N . ALA A 1 179 ? 10.032 1.809 2.110 1.00 87.50 179 ALA A N 1
ATOM 1315 C CA . ALA A 1 179 ? 9.172 1.266 1.075 1.00 87.50 179 ALA A CA 1
ATOM 1316 C C . ALA A 1 179 ? 9.965 0.845 -0.160 1.00 87.50 179 ALA A C 1
ATOM 1318 O O . ALA A 1 179 ? 11.056 1.347 -0.413 1.00 87.50 179 ALA A O 1
ATOM 1319 N N . SER A 1 180 ? 9.417 -0.082 -0.932 1.00 83.38 180 SER A N 1
ATOM 1320 C CA . SER A 1 180 ? 9.920 -0.455 -2.252 1.00 83.38 180 SER A CA 1
ATOM 1321 C C . SER A 1 180 ? 8.785 -0.331 -3.259 1.00 83.38 180 SER A C 1
ATOM 1323 O O . SER A 1 180 ? 7.637 -0.659 -2.949 1.00 83.38 180 SER A O 1
ATOM 1325 N N . GLY A 1 181 ? 9.099 0.185 -4.448 1.00 80.44 181 GLY A N 1
ATOM 1326 C CA . GLY A 1 181 ? 8.126 0.307 -5.529 1.00 80.44 181 GLY A CA 1
ATOM 1327 C C . GLY A 1 181 ? 7.577 -1.063 -5.919 1.00 80.44 181 GLY A C 1
ATOM 1328 O O . GLY A 1 181 ? 8.350 -1.975 -6.208 1.00 80.44 181 GLY A O 1
ATOM 1329 N N . VAL A 1 182 ? 6.251 -1.196 -5.912 1.00 75.94 182 VAL A N 1
ATOM 1330 C CA . VAL A 1 182 ? 5.541 -2.408 -6.347 1.00 75.94 182 VAL A CA 1
ATOM 1331 C C . VAL A 1 182 ? 5.090 -2.245 -7.791 1.00 75.94 182 VAL A C 1
ATOM 1333 O O . VAL A 1 182 ? 5.243 -3.154 -8.600 1.00 75.94 182 VAL A O 1
ATOM 1336 N N . PHE A 1 183 ? 4.535 -1.075 -8.125 1.00 77.81 183 PHE A N 1
ATOM 1337 C CA . PHE A 1 183 ? 3.941 -0.835 -9.435 1.00 77.81 183 PHE A CA 1
ATOM 1338 C C . PHE A 1 183 ? 3.973 0.642 -9.840 1.00 77.81 183 PHE A C 1
ATOM 1340 O O . PHE A 1 183 ? 3.730 1.530 -9.022 1.00 77.81 183 PHE A O 1
ATOM 1347 N N . LEU A 1 184 ? 4.200 0.902 -11.131 1.00 77.00 184 LEU A N 1
ATOM 1348 C CA . LEU A 1 184 ? 4.184 2.237 -11.732 1.00 77.00 184 LEU A CA 1
ATOM 1349 C C . LEU A 1 184 ? 3.007 2.380 -12.700 1.00 77.00 184 LEU A C 1
ATOM 1351 O O . LEU A 1 184 ? 2.856 1.606 -13.642 1.00 77.00 184 LEU A O 1
ATOM 1355 N N . ARG A 1 185 ? 2.210 3.435 -12.522 1.00 79.06 185 ARG A N 1
ATOM 1356 C CA . ARG A 1 185 ? 1.062 3.759 -13.372 1.00 79.06 185 ARG A CA 1
ATOM 1357 C C . ARG A 1 185 ? 1.187 5.164 -13.948 1.00 79.06 185 ARG A C 1
ATOM 1359 O O . ARG A 1 185 ? 1.375 6.138 -13.224 1.00 79.06 185 ARG A O 1
ATOM 1366 N N . ALA A 1 186 ? 0.995 5.294 -15.258 1.00 74.38 186 ALA A N 1
ATOM 1367 C CA . ALA A 1 186 ? 0.804 6.604 -15.872 1.00 74.38 186 ALA A CA 1
ATOM 1368 C C . ALA A 1 186 ? -0.558 7.180 -15.452 1.00 74.38 186 ALA A C 1
ATOM 1370 O O . ALA A 1 186 ? -1.588 6.526 -15.627 1.00 74.38 186 ALA A O 1
ATOM 1371 N N . VAL A 1 187 ? -0.576 8.407 -14.927 1.00 80.62 187 VAL A N 1
ATOM 1372 C CA . VAL A 1 187 ? -1.823 9.103 -14.591 1.00 80.62 187 VAL A CA 1
ATOM 1373 C C . VAL A 1 187 ? -2.214 9.966 -15.792 1.00 80.62 187 VAL A C 1
ATOM 1375 O O . VAL A 1 187 ? -1.415 10.810 -16.208 1.00 80.62 187 VAL A O 1
ATOM 1378 N N . PRO A 1 188 ? -3.410 9.783 -16.386 1.00 74.06 188 PRO A N 1
ATOM 1379 C CA . PRO A 1 188 ? -3.850 10.619 -17.495 1.00 74.06 188 PRO A CA 1
ATOM 1380 C C . PRO A 1 188 ? -3.772 12.104 -17.129 1.00 74.06 188 PRO A C 1
ATOM 1382 O O . PRO A 1 188 ? -4.239 12.522 -16.069 1.00 74.06 188 PRO A O 1
ATOM 1385 N N . GLN A 1 189 ? -3.199 12.912 -18.020 1.00 60.84 189 GLN A N 1
ATOM 1386 C CA . GLN A 1 189 ? -2.928 14.332 -17.768 1.00 60.84 189 GLN A CA 1
ATOM 1387 C C . GLN A 1 189 ? -4.203 15.142 -17.450 1.00 60.84 189 GLN A C 1
ATOM 1389 O O . GLN A 1 189 ? -4.140 16.140 -16.736 1.00 60.84 189 GLN A O 1
ATOM 1394 N N . GLU A 1 190 ? -5.368 14.681 -17.914 1.00 60.12 190 GLU A N 1
ATOM 1395 C CA . GLU A 1 190 ? -6.680 15.273 -17.608 1.00 60.12 190 GLU A CA 1
ATOM 1396 C C . GLU A 1 190 ? -7.072 15.133 -16.127 1.00 60.12 190 GLU A C 1
ATOM 1398 O O . GLU A 1 190 ? -7.730 16.012 -15.572 1.00 60.12 190 GLU A O 1
ATOM 1403 N N . VAL A 1 191 ? -6.615 14.073 -15.452 1.00 56.53 191 VAL A N 1
ATOM 1404 C CA . VAL A 1 191 ? -6.811 13.877 -14.005 1.00 56.53 191 VAL A CA 1
ATOM 1405 C C . VAL A 1 191 ? -5.823 14.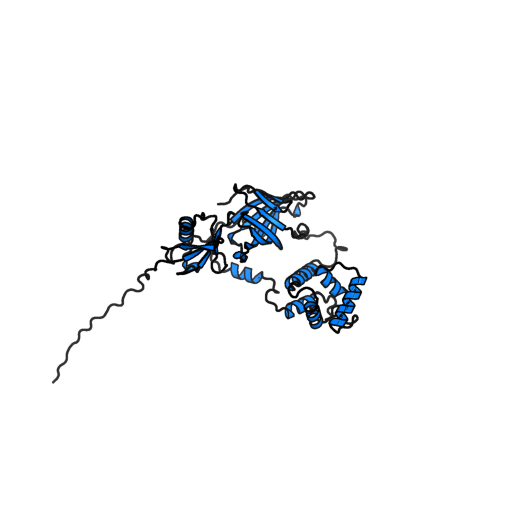741 -13.215 1.00 56.53 191 VAL A C 1
ATOM 1407 O O . VAL A 1 191 ? -6.154 15.270 -12.158 1.00 56.53 191 VAL A O 1
ATOM 1410 N N . ALA A 1 192 ? -4.631 14.973 -13.770 1.00 52.25 192 ALA A N 1
ATOM 1411 C CA . ALA A 1 192 ? -3.581 15.769 -13.147 1.00 52.25 192 ALA A CA 1
ATOM 1412 C C . ALA A 1 192 ? -3.886 17.275 -13.065 1.00 52.25 192 ALA A C 1
ATOM 1414 O O . ALA A 1 192 ? -3.297 17.975 -12.243 1.00 52.25 192 ALA A O 1
ATOM 1415 N N . THR A 1 193 ? -4.781 17.826 -13.890 1.00 51.84 193 THR A N 1
ATOM 1416 C CA . THR A 1 193 ? -5.186 19.240 -13.758 1.00 51.84 193 THR A CA 1
ATOM 1417 C C . THR A 1 193 ? -6.049 19.524 -12.531 1.00 51.84 193 THR A C 1
ATOM 1419 O O . THR A 1 193 ? -6.235 20.690 -12.180 1.00 51.84 193 THR A O 1
ATOM 1422 N N . LEU A 1 194 ? -6.528 18.491 -11.837 1.00 44.88 194 LEU A N 1
ATOM 1423 C CA . LEU A 1 194 ? -7.155 18.656 -10.539 1.00 44.88 194 LEU A CA 1
ATOM 1424 C C . LEU A 1 194 ? -6.051 18.892 -9.502 1.00 44.88 194 LEU A C 1
ATOM 1426 O O . LEU A 1 194 ? -5.430 17.961 -8.995 1.00 44.88 194 LEU A O 1
ATOM 1430 N N . SER A 1 195 ? -5.834 20.157 -9.128 1.00 48.81 195 SER A N 1
ATOM 1431 C CA . SER A 1 195 ? -5.524 20.417 -7.717 1.00 48.81 195 SER A CA 1
ATOM 1432 C C . SER A 1 195 ? -6.522 19.610 -6.876 1.00 48.81 195 SER A C 1
ATOM 1434 O O . SER A 1 195 ? -7.688 19.559 -7.284 1.00 48.81 195 SER A O 1
ATOM 1436 N N . PRO A 1 196 ? -6.096 18.956 -5.776 1.00 45.41 196 PRO A N 1
ATOM 1437 C CA . PRO A 1 196 ? -6.978 18.097 -4.990 1.00 45.41 196 PRO A CA 1
ATOM 1438 C C . PRO A 1 196 ? -8.306 18.833 -4.775 1.00 45.41 196 PRO A C 1
ATOM 1440 O O . PRO A 1 196 ? -8.276 19.995 -4.350 1.00 45.41 196 PRO A O 1
ATOM 1443 N N . PRO A 1 197 ? -9.448 18.252 -5.189 1.00 38.41 197 PRO A N 1
ATOM 1444 C CA . PRO A 1 197 ? -10.707 18.967 -5.155 1.00 38.41 197 PRO A CA 1
ATOM 1445 C C . PRO A 1 197 ? -10.974 19.371 -3.708 1.00 38.41 197 PRO A C 1
ATOM 1447 O O . PRO A 1 197 ? -11.011 18.525 -2.816 1.00 38.41 197 PRO A O 1
ATOM 1450 N N . LEU A 1 198 ? -11.165 20.673 -3.471 1.00 36.22 198 LEU A N 1
ATOM 1451 C CA . LEU A 1 198 ? -11.844 21.130 -2.261 1.00 36.22 198 LEU A CA 1
ATOM 1452 C C . LEU A 1 198 ? -13.131 20.302 -2.137 1.00 36.22 198 LEU A C 1
ATOM 1454 O O . LEU A 1 198 ? -13.843 20.192 -3.144 1.00 36.22 198 LEU A O 1
ATOM 1458 N N . PRO A 1 199 ? -13.417 19.697 -0.969 1.00 35.53 199 PRO A N 1
ATOM 1459 C CA . PRO A 1 199 ? -14.480 18.713 -0.836 1.00 35.53 199 PRO A CA 1
ATOM 1460 C C . PRO A 1 199 ? -15.807 19.333 -1.276 1.00 35.53 199 PRO A C 1
ATOM 1462 O O . PRO A 1 199 ? -16.382 20.174 -0.586 1.00 35.53 199 PRO A O 1
ATOM 1465 N N . SER A 1 200 ? -16.266 18.942 -2.464 1.00 37.62 200 SER A N 1
ATOM 1466 C CA . SER A 1 200 ? -17.598 19.249 -2.967 1.00 37.62 200 SER A CA 1
ATOM 1467 C C . SER A 1 200 ? -18.450 18.004 -2.807 1.00 37.62 200 SER A C 1
ATOM 1469 O O . SER A 1 200 ? -18.105 16.916 -3.261 1.00 37.62 200 SER A O 1
ATOM 1471 N N . SER A 1 201 ? -19.550 18.189 -2.096 1.00 42.00 201 SER A N 1
ATOM 1472 C CA . SER A 1 201 ? -20.519 17.185 -1.696 1.00 42.00 201 SER A CA 1
ATOM 1473 C C . SER A 1 201 ? -21.395 16.752 -2.876 1.00 42.00 201 SER A C 1
ATOM 1475 O O . SER A 1 201 ? -22.513 17.233 -3.036 1.00 42.00 201 SER A O 1
ATOM 1477 N N . GLU A 1 202 ? -20.913 15.805 -3.682 1.00 41.62 202 GLU A N 1
ATOM 1478 C CA . GLU A 1 202 ? -21.751 15.019 -4.602 1.00 41.62 202 GLU A CA 1
ATOM 1479 C C . GLU A 1 202 ? -21.607 13.499 -4.347 1.00 41.62 202 GLU A C 1
ATOM 1481 O O . GLU A 1 202 ? -20.572 13.044 -3.859 1.00 41.62 202 GLU A O 1
ATOM 1486 N N . PRO A 1 203 ? -22.661 12.690 -4.587 1.00 47.97 203 PRO A N 1
ATOM 1487 C CA . PRO A 1 203 ? -22.814 11.373 -3.964 1.00 47.97 203 PRO A CA 1
ATOM 1488 C C . PRO A 1 203 ? -21.944 10.249 -4.574 1.00 47.97 203 PRO A C 1
ATOM 1490 O O . PRO A 1 203 ? -21.934 10.000 -5.778 1.00 47.97 203 PRO A O 1
ATOM 1493 N N . MET A 1 204 ? -21.303 9.497 -3.669 1.00 49.44 204 MET A N 1
ATOM 1494 C CA . MET A 1 204 ? -20.268 8.444 -3.788 1.00 49.44 204 MET A CA 1
ATOM 1495 C C . MET A 1 204 ? -20.518 7.208 -4.687 1.00 49.44 204 MET A C 1
ATOM 1497 O O . MET A 1 204 ? -19.758 6.245 -4.611 1.00 49.44 204 MET A O 1
ATOM 1501 N N . GLN A 1 205 ? -21.532 7.155 -5.551 1.00 43.06 205 GLN A N 1
ATOM 1502 C CA . GLN A 1 205 ? -21.846 5.891 -6.251 1.00 43.06 205 GLN A CA 1
ATOM 1503 C C . GLN A 1 205 ? -20.970 5.604 -7.488 1.00 43.06 205 GLN A C 1
ATOM 1505 O O . GLN A 1 205 ? -20.931 4.467 -7.952 1.00 43.06 205 GLN A O 1
ATOM 1510 N N . SER A 1 206 ? -20.221 6.589 -8.000 1.00 49.00 206 SER A N 1
ATOM 1511 C CA . SER A 1 206 ? -19.448 6.436 -9.245 1.00 49.00 206 SER A CA 1
ATOM 1512 C C . SER A 1 206 ? -18.005 5.936 -9.058 1.00 49.00 206 SER A C 1
ATOM 1514 O O . SER A 1 206 ? -17.440 5.373 -9.993 1.00 49.00 206 SER A O 1
ATOM 1516 N N . ALA A 1 207 ? -17.395 6.110 -7.881 1.00 50.31 207 ALA A N 1
ATOM 1517 C CA . ALA A 1 207 ? -15.972 5.804 -7.670 1.00 50.31 207 ALA A CA 1
ATOM 1518 C C . ALA A 1 207 ? -15.703 4.297 -7.481 1.00 50.31 207 ALA A C 1
ATOM 1520 O O . ALA A 1 207 ? -14.811 3.741 -8.117 1.00 50.31 207 ALA A O 1
ATOM 1521 N N . ALA A 1 208 ? -16.549 3.599 -6.716 1.00 46.66 208 ALA A N 1
ATOM 1522 C CA . ALA A 1 208 ? -16.409 2.158 -6.474 1.00 46.66 208 ALA A CA 1
ATOM 1523 C C . ALA A 1 208 ? -16.588 1.298 -7.748 1.00 46.66 208 ALA A C 1
ATOM 1525 O O . ALA A 1 208 ? -16.088 0.175 -7.833 1.00 46.66 208 ALA A O 1
ATOM 1526 N N . ALA A 1 209 ? -17.299 1.817 -8.758 1.00 43.22 209 ALA A N 1
ATOM 1527 C CA . ALA A 1 209 ? -17.458 1.153 -10.051 1.00 43.22 209 ALA A CA 1
ATOM 1528 C C . ALA A 1 209 ? -16.195 1.269 -10.925 1.00 43.22 209 ALA A C 1
ATOM 1530 O O . ALA A 1 209 ? -15.830 0.304 -11.596 1.00 43.22 209 ALA A O 1
ATOM 1531 N N . ALA A 1 210 ? -15.505 2.412 -10.878 1.00 47.91 210 ALA A N 1
ATOM 1532 C CA . ALA A 1 210 ? -14.241 2.615 -11.584 1.00 47.91 210 ALA A CA 1
ATOM 1533 C C . ALA A 1 210 ? -13.098 1.797 -10.953 1.00 47.91 210 ALA A C 1
ATOM 1535 O O . ALA A 1 210 ? -12.279 1.222 -11.664 1.00 47.91 210 ALA A O 1
ATOM 1536 N N . GLU A 1 211 ? -13.097 1.659 -9.626 1.00 44.59 211 GLU A N 1
ATOM 1537 C CA . GLU A 1 211 ? -12.089 0.893 -8.885 1.00 44.59 211 GLU A CA 1
ATOM 1538 C C . GLU A 1 211 ? -12.189 -0.624 -9.139 1.00 44.59 211 GLU A C 1
ATOM 1540 O O . GLU A 1 211 ? -11.178 -1.305 -9.312 1.00 44.59 211 GLU A O 1
ATOM 1545 N N . ARG A 1 212 ? -13.410 -1.166 -9.289 1.00 52.16 212 ARG A N 1
ATOM 1546 C CA . ARG A 1 212 ? -13.611 -2.569 -9.708 1.00 52.16 212 ARG A CA 1
ATOM 1547 C C . ARG A 1 212 ? -13.220 -2.827 -11.164 1.00 52.16 212 ARG A C 1
ATOM 1549 O O . ARG A 1 212 ? -12.893 -3.966 -11.483 1.00 52.16 212 ARG A O 1
ATOM 1556 N N . ALA A 1 213 ? -13.240 -1.807 -12.021 1.00 49.41 213 ALA A N 1
ATOM 1557 C CA . ALA A 1 213 ? -12.831 -1.917 -13.422 1.00 49.41 213 ALA A CA 1
ATOM 1558 C C . ALA A 1 213 ? -11.304 -1.834 -13.620 1.00 49.41 213 ALA A C 1
ATOM 1560 O O . ALA A 1 213 ? -10.813 -2.246 -14.666 1.00 49.41 213 ALA A O 1
ATOM 1561 N N . ALA A 1 214 ? -10.558 -1.327 -12.631 1.00 56.59 214 ALA A N 1
ATOM 1562 C CA . ALA A 1 214 ? -9.108 -1.132 -12.710 1.00 56.59 214 ALA A CA 1
ATOM 1563 C C . ALA A 1 214 ? -8.280 -2.288 -12.121 1.00 56.59 214 ALA A C 1
ATOM 1565 O O . ALA A 1 214 ? -7.054 -2.273 -12.234 1.00 56.59 214 ALA A O 1
ATOM 1566 N N . ARG A 1 215 ? -8.915 -3.286 -11.487 1.00 68.69 215 ARG A N 1
ATOM 1567 C CA . ARG A 1 215 ? -8.186 -4.467 -11.008 1.00 68.69 215 ARG A CA 1
ATOM 1568 C C . ARG A 1 215 ? -7.667 -5.246 -12.216 1.00 68.69 215 ARG A C 1
ATOM 1570 O O . ARG A 1 215 ? -8.446 -5.481 -13.144 1.00 68.69 215 ARG A O 1
ATOM 1577 N N . PRO A 1 216 ? -6.397 -5.682 -12.205 1.00 74.94 216 PRO A N 1
ATOM 1578 C CA . PRO A 1 216 ? -5.916 -6.582 -13.230 1.00 74.94 216 PRO A CA 1
ATOM 1579 C C . PRO A 1 216 ? -6.826 -7.804 -13.296 1.00 74.94 216 PRO A C 1
ATOM 1581 O O . PRO A 1 216 ? -7.195 -8.374 -12.269 1.00 74.94 216 PRO A O 1
ATOM 1584 N N . TRP A 1 217 ? -7.232 -8.184 -14.501 1.00 85.62 217 TRP A N 1
ATOM 1585 C CA . TRP A 1 217 ? -8.237 -9.226 -14.711 1.00 85.62 217 TRP A CA 1
ATOM 1586 C C . TRP A 1 217 ? -7.782 -10.606 -14.196 1.00 85.62 217 TRP A C 1
ATOM 1588 O O . TRP A 1 217 ? -8.620 -11.471 -13.957 1.00 85.62 217 TRP A O 1
ATOM 1598 N N . TRP A 1 218 ? -6.475 -10.791 -13.973 1.00 83.94 218 TRP A N 1
ATOM 1599 C CA . TRP A 1 218 ? -5.892 -11.995 -13.381 1.00 83.94 218 TRP A CA 1
ATOM 1600 C C . TRP A 1 218 ? -6.046 -12.082 -11.853 1.00 83.94 218 TRP A C 1
ATOM 1602 O O . TRP A 1 218 ? -5.808 -13.137 -11.263 1.00 83.94 218 TRP A O 1
ATOM 1612 N N . VAL A 1 219 ? -6.473 -11.002 -11.185 1.00 80.56 219 VAL A N 1
ATOM 1613 C CA . VAL A 1 219 ? -6.706 -10.998 -9.735 1.00 80.56 219 VAL A CA 1
ATOM 1614 C C . VAL A 1 219 ? -7.962 -11.808 -9.409 1.00 80.56 219 VAL A C 1
ATOM 1616 O O . VAL A 1 219 ? -9.088 -11.338 -9.572 1.00 80.56 219 VAL A O 1
ATOM 1619 N N . GLY A 1 220 ? -7.754 -13.020 -8.894 1.00 86.44 220 GLY A N 1
ATOM 1620 C CA . GLY A 1 220 ? -8.811 -13.981 -8.560 1.00 86.44 220 GLY A CA 1
ATOM 1621 C C . GLY A 1 220 ? -8.761 -15.275 -9.371 1.00 86.44 220 GLY A C 1
ATOM 1622 O O . GLY A 1 220 ? -9.561 -16.167 -9.096 1.00 86.44 220 GLY A O 1
ATOM 1623 N N . LEU A 1 221 ? -7.831 -15.388 -10.324 1.00 88.38 221 LEU A N 1
ATOM 1624 C CA . LEU A 1 221 ? -7.553 -16.645 -11.010 1.00 88.38 221 LEU A CA 1
ATOM 1625 C C . LEU A 1 221 ? -6.907 -17.650 -10.054 1.00 88.38 221 LEU A C 1
ATOM 1627 O O . LEU A 1 221 ? -6.098 -17.303 -9.190 1.00 88.38 221 LEU A O 1
ATOM 1631 N N . SER A 1 222 ? -7.266 -18.915 -10.225 1.00 90.25 222 SER A N 1
ATOM 1632 C CA . SER A 1 222 ? -6.575 -20.039 -9.606 1.00 90.25 222 SER A CA 1
ATOM 1633 C C . SER A 1 222 ? -5.156 -20.184 -10.166 1.00 90.25 222 SER A C 1
ATOM 1635 O O . SER A 1 222 ? -4.828 -19.696 -11.246 1.00 90.25 222 SER A O 1
ATOM 1637 N N . ARG A 1 223 ? -4.295 -20.901 -9.436 1.00 86.25 223 ARG A N 1
ATOM 1638 C CA . ARG A 1 223 ? -2.929 -21.221 -9.882 1.00 86.25 223 ARG A CA 1
ATOM 1639 C C . ARG A 1 223 ? -2.913 -21.925 -11.243 1.00 86.25 223 ARG A C 1
ATOM 1641 O O . ARG A 1 223 ? -2.069 -21.617 -12.075 1.00 86.25 223 ARG A O 1
ATOM 1648 N N . GLU A 1 224 ? -3.865 -22.826 -11.473 1.00 88.50 224 GLU A N 1
ATOM 1649 C CA . GLU A 1 224 ? -4.036 -23.541 -12.742 1.00 88.50 224 GLU A CA 1
ATOM 1650 C C . GLU A 1 224 ? -4.374 -22.578 -13.889 1.00 88.50 224 GLU A C 1
ATOM 1652 O O . GLU A 1 224 ? -3.767 -22.658 -14.955 1.00 88.50 224 GLU A O 1
ATOM 1657 N N . GLU A 1 225 ? -5.278 -21.621 -13.656 1.00 90.94 225 GLU A N 1
ATOM 1658 C CA . GLU A 1 225 ? -5.633 -20.584 -14.634 1.00 90.94 225 GLU A CA 1
ATOM 1659 C C . GLU A 1 225 ? -4.471 -19.617 -14.905 1.00 90.94 225 GLU A C 1
ATOM 1661 O O . GLU A 1 225 ? -4.234 -19.263 -16.057 1.00 90.94 225 GLU A O 1
ATOM 1666 N N . LEU A 1 226 ? -3.705 -19.235 -13.877 1.00 90.88 226 LEU A N 1
ATOM 1667 C CA . LEU A 1 226 ? -2.499 -18.416 -14.043 1.00 90.88 226 LEU A CA 1
ATOM 1668 C C . LEU A 1 226 ? -1.431 -19.146 -14.866 1.00 90.88 226 LEU A C 1
ATOM 1670 O O . LEU A 1 226 ? -0.864 -18.556 -15.781 1.00 90.88 226 LEU A O 1
ATOM 1674 N N . CYS A 1 227 ? -1.181 -20.429 -14.590 1.00 91.06 227 CYS A N 1
ATOM 1675 C CA . CYS A 1 227 ? -0.255 -21.244 -15.382 1.00 91.06 227 CYS A CA 1
ATOM 1676 C C . CYS A 1 227 ? -0.714 -21.380 -16.838 1.00 91.06 227 CYS A C 1
ATOM 1678 O O . CYS A 1 227 ? 0.114 -21.302 -17.743 1.00 91.06 227 CYS A O 1
ATOM 1680 N N . ALA A 1 228 ? -2.016 -21.566 -17.071 1.00 92.12 228 ALA A N 1
ATOM 1681 C CA . ALA A 1 228 ? -2.572 -21.641 -18.417 1.00 92.12 228 ALA A CA 1
ATOM 1682 C C . ALA A 1 228 ? -2.410 -20.318 -19.180 1.00 92.12 228 ALA A C 1
ATOM 1684 O O . ALA A 1 228 ? -2.064 -20.339 -20.360 1.00 92.12 228 ALA A O 1
ATOM 1685 N N . GLU A 1 229 ? -2.600 -19.175 -18.516 1.00 93.81 229 GLU A N 1
ATOM 1686 C CA . GLU A 1 229 ? -2.380 -17.875 -19.152 1.00 93.81 229 GLU A CA 1
ATOM 1687 C C . GLU A 1 229 ? -0.895 -17.632 -19.438 1.00 93.81 229 GLU A C 1
ATOM 1689 O O . GLU A 1 229 ? -0.553 -17.238 -20.549 1.00 93.81 229 GLU A O 1
ATOM 1694 N N . VAL A 1 230 ? -0.001 -17.903 -18.480 1.00 92.31 230 VAL A N 1
ATOM 1695 C CA . VAL A 1 230 ? 1.450 -17.784 -18.704 1.00 92.31 230 VAL A CA 1
ATOM 1696 C C . VAL A 1 230 ? 1.875 -18.665 -19.880 1.00 92.31 230 VAL A C 1
ATOM 1698 O O . VAL A 1 230 ? 2.573 -18.184 -20.768 1.00 92.31 230 VAL A O 1
ATOM 1701 N N . HIS A 1 231 ? 1.394 -19.913 -19.944 1.00 95.06 231 HIS A N 1
ATOM 1702 C CA . HIS A 1 231 ? 1.639 -20.819 -21.072 1.00 95.06 231 HIS A CA 1
ATOM 1703 C C . HIS A 1 231 ? 1.179 -20.209 -22.397 1.00 95.06 231 HIS A C 1
ATOM 1705 O O . HIS A 1 231 ? 1.985 -20.060 -23.309 1.00 95.06 231 HIS A O 1
ATOM 1711 N N . HIS A 1 232 ? -0.077 -19.763 -22.471 1.00 94.38 232 HIS A N 1
ATOM 1712 C CA . HIS A 1 232 ? -0.645 -19.174 -23.682 1.00 94.38 232 HIS A CA 1
ATOM 1713 C C . HIS A 1 232 ? 0.120 -17.936 -24.169 1.00 94.38 232 HIS A C 1
ATOM 1715 O O . HIS A 1 232 ? 0.196 -17.674 -25.368 1.00 94.38 232 HIS A O 1
ATOM 1721 N N . ARG A 1 233 ? 0.666 -17.151 -23.239 1.00 92.06 233 ARG A N 1
ATOM 1722 C CA . ARG A 1 233 ? 1.448 -15.953 -23.553 1.00 92.06 233 ARG A CA 1
ATOM 1723 C C . ARG A 1 233 ? 2.862 -16.292 -24.005 1.00 92.06 233 ARG A C 1
ATOM 1725 O O . ARG A 1 233 ? 3.408 -15.590 -24.846 1.00 92.06 233 ARG A O 1
ATOM 1732 N N . MET A 1 234 ? 3.450 -17.344 -23.463 1.00 93.44 234 MET A N 1
ATOM 1733 C CA . MET A 1 234 ? 4.804 -17.764 -23.816 1.00 93.44 234 MET A CA 1
ATOM 1734 C C . MET A 1 234 ? 4.852 -18.543 -25.133 1.00 93.4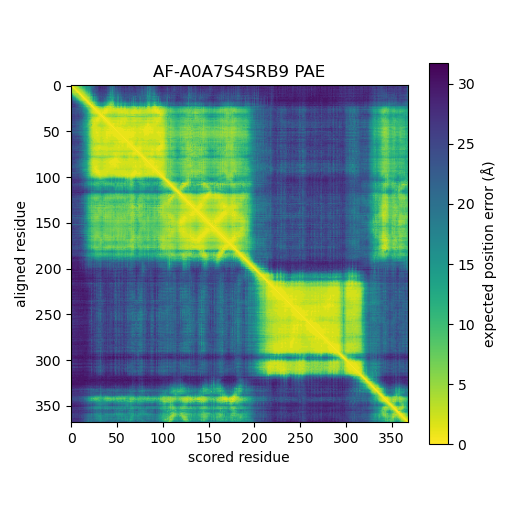4 234 MET A C 1
ATOM 1736 O O . MET A 1 234 ? 5.883 -18.516 -25.794 1.00 93.44 234 MET A O 1
ATOM 1740 N N . ASP A 1 235 ? 3.740 -19.178 -25.508 1.00 95.75 235 ASP A N 1
ATOM 1741 C CA . ASP A 1 235 ? 3.535 -19.929 -26.750 1.00 95.75 235 ASP A CA 1
ATOM 1742 C C . ASP A 1 235 ? 3.436 -18.964 -27.948 1.00 95.75 235 ASP A C 1
ATOM 1744 O O . ASP A 1 235 ? 2.360 -18.511 -28.364 1.00 95.75 235 ASP A O 1
ATOM 1748 N N . ALA A 1 236 ? 4.604 -18.560 -28.448 1.00 92.12 236 ALA A N 1
ATOM 1749 C CA . ALA A 1 236 ? 4.756 -17.506 -29.439 1.00 92.12 236 ALA A CA 1
ATOM 1750 C C . ALA A 1 236 ? 4.251 -17.948 -30.816 1.00 92.12 236 ALA A C 1
ATOM 1752 O O . ALA A 1 236 ? 3.728 -17.123 -31.578 1.00 92.12 236 ALA A O 1
ATOM 1753 N N . ASP A 1 237 ? 4.395 -19.234 -31.140 1.00 94.00 237 ASP A N 1
ATOM 1754 C CA . ASP A 1 237 ? 3.925 -19.814 -32.397 1.00 94.00 237 ASP A CA 1
ATOM 1755 C C . ASP A 1 237 ? 2.505 -20.411 -32.319 1.00 94.00 237 ASP A C 1
ATOM 1757 O O . ASP A 1 237 ? 1.883 -20.639 -33.365 1.00 94.00 237 ASP A O 1
ATOM 1761 N N . ARG A 1 238 ? 1.934 -20.494 -31.110 1.00 95.38 238 ARG A N 1
ATOM 1762 C CA . ARG A 1 238 ? 0.565 -20.940 -30.805 1.00 95.38 238 ARG A CA 1
ATOM 1763 C C . ARG A 1 238 ? 0.332 -22.406 -31.141 1.00 95.38 238 ARG A C 1
ATOM 1765 O O . ARG A 1 238 ? -0.767 -22.768 -31.586 1.00 95.38 238 ARG A O 1
ATOM 1772 N N . ASP A 1 239 ? 1.347 -23.240 -30.968 1.00 96.06 239 ASP A N 1
ATOM 1773 C CA . ASP A 1 239 ? 1.260 -24.677 -31.214 1.00 96.06 239 ASP A CA 1
ATOM 1774 C C . ASP A 1 239 ? 0.778 -25.479 -29.984 1.00 96.06 239 ASP A C 1
ATOM 1776 O O . ASP A 1 239 ? 0.486 -26.680 -30.081 1.00 96.06 239 ASP A O 1
ATOM 1780 N N . GLY A 1 240 ? 0.593 -24.810 -28.841 1.00 96.56 240 GLY A N 1
ATOM 1781 C CA . GLY A 1 240 ? 0.191 -25.411 -27.574 1.00 96.56 240 GLY A CA 1
ATOM 1782 C C . GLY A 1 240 ? 1.346 -26.082 -26.825 1.00 96.56 240 GLY A C 1
ATOM 1783 O O . GLY A 1 240 ? 1.098 -26.901 -25.926 1.00 96.56 240 GLY A O 1
ATOM 1784 N N . ARG A 1 241 ? 2.592 -25.778 -27.189 1.00 97.31 241 ARG A N 1
ATOM 1785 C CA . ARG A 1 241 ? 3.827 -26.272 -26.584 1.00 97.31 241 ARG A CA 1
ATOM 1786 C C . ARG A 1 241 ? 4.755 -25.094 -26.295 1.00 97.31 241 ARG A C 1
ATOM 1788 O O . ARG A 1 241 ? 4.708 -24.077 -26.956 1.00 97.31 241 ARG A O 1
ATOM 1795 N N . LEU A 1 242 ? 5.608 -25.250 -25.286 1.00 96.94 242 LEU A N 1
ATOM 1796 C CA . LEU A 1 242 ? 6.727 -24.341 -25.047 1.00 96.94 242 LEU A CA 1
ATOM 1797 C C . LEU A 1 242 ? 8.038 -25.052 -25.354 1.00 96.94 242 LEU A C 1
ATOM 1799 O O . LEU A 1 242 ? 8.401 -26.028 -24.681 1.00 96.94 242 LEU A O 1
ATOM 1803 N N . LEU A 1 243 ? 8.751 -24.572 -26.365 1.00 97.00 243 LEU A N 1
ATOM 1804 C CA . LEU A 1 243 ? 10.083 -25.057 -26.718 1.00 97.00 243 LEU A CA 1
ATOM 1805 C C . LEU A 1 243 ? 11.163 -24.406 -25.840 1.00 97.00 243 LEU A C 1
ATOM 1807 O O . LEU A 1 243 ? 10.901 -23.488 -25.062 1.00 97.00 243 LEU A O 1
ATOM 1811 N N . SER A 1 244 ? 12.406 -24.890 -25.962 1.00 96.62 244 SER A N 1
ATOM 1812 C CA . SER A 1 244 ? 13.558 -24.415 -25.173 1.00 96.62 244 SER A CA 1
ATOM 1813 C C . SER A 1 244 ? 13.702 -22.889 -25.184 1.00 96.62 244 SER A C 1
ATOM 1815 O O . SER A 1 244 ? 13.944 -22.298 -24.137 1.00 96.62 244 SER A O 1
ATOM 1817 N N . GLY A 1 245 ? 13.492 -22.241 -26.336 1.00 95.19 245 GLY A N 1
ATOM 1818 C CA . GLY A 1 245 ? 13.591 -20.783 -26.458 1.00 95.19 245 GLY A CA 1
ATOM 1819 C C . GLY A 1 245 ? 12.518 -20.022 -25.675 1.00 95.19 245 GLY A C 1
ATOM 1820 O O . GLY A 1 245 ? 12.832 -19.040 -25.014 1.00 95.19 245 GLY A O 1
ATOM 1821 N N . GLU A 1 246 ? 11.273 -20.493 -25.693 1.00 95.38 246 GLU A N 1
ATOM 1822 C CA . GLU A 1 246 ? 10.152 -19.833 -25.007 1.00 95.38 246 GLU A CA 1
ATOM 1823 C C . GLU A 1 246 ? 10.241 -20.026 -23.491 1.00 95.38 246 GLU A C 1
ATOM 1825 O O . GLU A 1 246 ? 10.081 -19.080 -22.720 1.00 95.38 246 GLU A O 1
ATOM 1830 N N . LEU A 1 247 ? 10.593 -21.238 -23.052 1.00 93.88 247 LEU A N 1
ATOM 1831 C CA . LEU A 1 247 ? 10.858 -21.527 -21.641 1.00 93.88 247 LEU A CA 1
ATOM 1832 C C . LEU A 1 247 ? 12.093 -20.793 -21.111 1.00 93.88 247 LEU A C 1
ATOM 1834 O O . LEU A 1 247 ? 12.135 -20.470 -19.924 1.00 93.88 247 LEU A O 1
ATOM 1838 N N . ARG A 1 248 ? 13.080 -20.500 -21.964 1.00 94.38 248 ARG A N 1
ATOM 1839 C CA . ARG A 1 248 ? 14.239 -19.692 -21.573 1.00 94.38 248 ARG A CA 1
ATOM 1840 C C . ARG A 1 248 ? 13.833 -18.269 -21.253 1.00 94.38 248 ARG A C 1
ATOM 1842 O O . ARG A 1 248 ? 14.214 -17.762 -20.206 1.00 94.38 248 ARG A O 1
ATOM 1849 N N . SER A 1 249 ? 13.031 -17.655 -22.121 1.00 91.44 249 SER A N 1
ATOM 1850 C CA . SER A 1 249 ? 12.498 -16.316 -21.873 1.00 91.44 249 SER A CA 1
ATOM 1851 C C . SER A 1 249 ? 11.704 -16.272 -20.563 1.00 91.44 249 SER A C 1
ATOM 1853 O O . SER A 1 249 ? 11.862 -15.333 -19.786 1.00 91.44 249 SER A O 1
ATOM 1855 N N . LEU A 1 250 ? 10.947 -17.332 -20.244 1.00 89.44 250 LEU A N 1
ATOM 1856 C CA . LEU A 1 250 ? 10.307 -17.461 -18.932 1.00 89.44 250 LEU A CA 1
ATOM 1857 C C . LEU A 1 250 ? 11.329 -17.460 -17.790 1.00 89.44 250 LEU A C 1
ATOM 1859 O O . LEU A 1 250 ? 11.166 -16.730 -16.816 1.00 89.44 250 LEU A O 1
ATOM 1863 N N . ALA A 1 251 ? 12.374 -18.280 -17.884 1.00 90.25 251 ALA A N 1
ATOM 1864 C CA . ALA A 1 251 ? 13.380 -18.391 -16.835 1.00 90.25 251 ALA A CA 1
ATOM 1865 C C . ALA A 1 251 ? 14.167 -17.088 -16.637 1.00 90.25 251 ALA A C 1
ATOM 1867 O O . ALA A 1 251 ? 14.406 -16.688 -15.500 1.00 90.25 251 ALA A O 1
ATOM 1868 N N . GLU A 1 252 ? 14.516 -16.394 -17.718 1.00 89.56 252 GLU A N 1
ATOM 1869 C CA . GLU A 1 252 ? 15.160 -15.078 -17.668 1.00 89.56 252 GLU A CA 1
ATOM 1870 C C . GLU A 1 252 ? 14.246 -14.045 -16.987 1.00 89.56 252 GLU A C 1
ATOM 1872 O O . GLU A 1 252 ? 14.703 -13.312 -16.109 1.00 89.56 252 GLU A O 1
ATOM 1877 N N . SER A 1 253 ? 12.936 -14.059 -17.275 1.00 83.31 253 SER A N 1
ATOM 1878 C CA . SER A 1 253 ? 11.953 -13.200 -16.586 1.00 83.31 253 SER A CA 1
ATOM 1879 C C . SER A 1 253 ? 11.822 -13.504 -15.083 1.00 83.31 253 SER A C 1
ATOM 1881 O O . SER A 1 253 ? 11.442 -12.639 -14.294 1.00 83.31 253 SER A O 1
ATOM 1883 N N . LEU A 1 254 ? 12.185 -14.726 -14.679 1.00 81.94 254 LEU A N 1
ATOM 1884 C CA . LEU A 1 254 ? 12.264 -15.183 -13.290 1.00 81.94 254 LEU A CA 1
ATOM 1885 C C . LEU A 1 254 ? 13.622 -14.894 -12.629 1.00 81.94 254 LEU A C 1
ATOM 1887 O O . LEU A 1 254 ? 13.838 -15.291 -11.483 1.00 81.94 254 LEU A O 1
ATOM 1891 N N . GLY A 1 255 ? 14.535 -14.212 -13.327 1.00 84.06 255 GLY A N 1
ATOM 1892 C CA . GLY A 1 255 ? 15.856 -13.852 -12.815 1.00 84.06 255 GLY A CA 1
ATOM 1893 C C . GLY A 1 255 ? 16.916 -14.943 -12.971 1.00 84.06 255 GLY A C 1
ATOM 1894 O O . GLY A 1 255 ? 17.898 -14.950 -12.232 1.00 84.06 255 GLY A O 1
ATOM 1895 N N . TRP A 1 256 ? 16.734 -15.889 -13.893 1.00 88.75 256 TRP A N 1
ATOM 1896 C CA . TRP A 1 256 ? 17.799 -16.817 -14.269 1.00 88.75 256 TRP A CA 1
ATOM 1897 C C . TRP A 1 256 ? 18.852 -16.104 -15.139 1.00 88.75 256 TRP A C 1
ATOM 1899 O O . TRP A 1 256 ? 18.504 -15.435 -16.107 1.00 88.75 256 TRP A O 1
ATOM 1909 N N . GLU A 1 257 ? 20.139 -16.256 -14.805 1.00 91.94 257 GLU A N 1
ATOM 1910 C CA . GLU A 1 257 ? 21.259 -15.516 -15.428 1.00 91.94 257 GLU A CA 1
ATOM 1911 C C . GLU A 1 2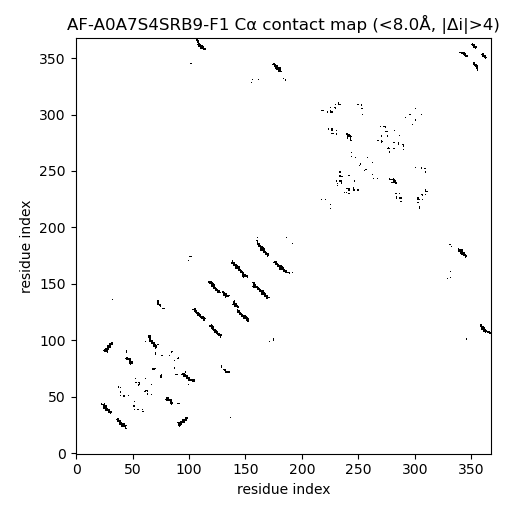57 ? 22.311 -16.423 -16.108 1.00 91.94 257 GLU A C 1
ATOM 1913 O O . GLU A 1 257 ? 23.432 -15.986 -16.377 1.00 91.94 257 GLU A O 1
ATOM 1918 N N . GLY A 1 258 ? 22.001 -17.700 -16.347 1.00 93.62 258 GLY A N 1
ATOM 1919 C CA . GLY A 1 258 ? 22.967 -18.648 -16.915 1.00 93.62 258 GLY A CA 1
ATOM 1920 C C . GLY A 1 258 ? 23.197 -18.492 -18.426 1.00 93.62 258 GLY A C 1
ATOM 1921 O O . GLY A 1 258 ? 22.502 -17.758 -19.132 1.00 93.62 258 GLY A O 1
ATOM 1922 N N . GLY A 1 259 ? 24.201 -19.202 -18.944 1.00 95.44 259 GLY A N 1
ATOM 1923 C CA . GLY A 1 259 ? 24.522 -19.231 -20.378 1.00 95.44 259 GLY A CA 1
ATOM 1924 C C . GLY A 1 259 ? 23.738 -20.281 -21.178 1.00 95.44 259 GLY A C 1
ATOM 1925 O O . GLY A 1 259 ? 23.137 -21.188 -20.613 1.00 95.44 259 GLY A O 1
ATOM 1926 N N . ASP A 1 260 ? 23.803 -20.215 -22.512 1.00 95.81 260 ASP A N 1
ATOM 1927 C CA . ASP A 1 260 ? 23.104 -21.142 -23.428 1.00 95.81 260 ASP A CA 1
ATOM 1928 C C . ASP A 1 260 ? 23.362 -22.628 -23.115 1.00 95.81 260 ASP A C 1
ATOM 1930 O O . ASP A 1 260 ? 22.445 -23.443 -23.178 1.00 95.81 260 ASP A O 1
ATOM 1934 N N . GLU A 1 261 ? 24.605 -22.979 -22.766 1.00 95.94 261 GLU A N 1
ATOM 1935 C CA . GLU A 1 261 ? 24.995 -24.354 -22.423 1.00 95.94 261 GLU A CA 1
ATOM 1936 C C . GLU A 1 261 ? 24.331 -24.823 -21.119 1.00 95.94 261 GLU A C 1
ATOM 1938 O O . GLU A 1 261 ? 23.774 -25.918 -21.069 1.00 95.94 261 GLU A O 1
ATOM 1943 N N . GLU A 1 262 ? 24.320 -23.974 -20.086 1.00 95.38 262 GLU A N 1
ATOM 1944 C CA . GLU A 1 262 ? 23.669 -24.266 -18.802 1.00 95.38 262 GLU A CA 1
ATOM 1945 C C . GLU A 1 262 ? 22.147 -24.358 -18.959 1.00 95.38 262 GLU A C 1
ATOM 1947 O O . GLU A 1 262 ? 21.503 -25.199 -18.328 1.00 95.38 262 GLU A O 1
ATOM 1952 N N . TRP A 1 263 ? 21.566 -23.518 -19.825 1.00 95.69 263 TRP A N 1
ATOM 1953 C CA . TRP A 1 263 ? 20.141 -23.574 -20.135 1.00 95.69 263 TRP A CA 1
ATOM 1954 C C . TRP A 1 263 ? 19.753 -24.901 -20.782 1.00 95.69 263 TRP A C 1
ATOM 1956 O O . TRP A 1 263 ? 18.775 -25.520 -20.376 1.00 95.69 263 TRP A O 1
ATOM 1966 N N . GLU A 1 264 ? 20.513 -25.353 -21.778 1.00 96.31 264 GLU A N 1
ATOM 1967 C CA . GLU A 1 264 ? 20.211 -26.586 -22.503 1.00 96.31 264 GLU A CA 1
ATOM 1968 C C . GLU A 1 264 ? 20.270 -27.812 -21.576 1.00 96.31 264 GLU A C 1
ATOM 1970 O O . GLU A 1 264 ? 19.395 -28.681 -21.629 1.00 96.31 264 GLU A O 1
ATOM 1975 N N . GLU A 1 265 ? 21.240 -27.854 -20.658 1.00 94.62 265 GLU A N 1
ATOM 1976 C CA . GLU A 1 265 ? 21.309 -28.890 -19.621 1.00 94.62 265 GLU A CA 1
ATOM 1977 C C . GLU A 1 265 ? 20.084 -28.849 -18.691 1.00 94.62 265 GLU A C 1
ATOM 1979 O O . GLU A 1 265 ? 19.461 -29.886 -18.429 1.00 94.62 265 GLU A O 1
ATOM 1984 N N . LEU A 1 266 ? 19.685 -27.658 -18.231 1.00 93.81 266 LEU A N 1
ATOM 1985 C CA . LEU A 1 266 ? 18.499 -27.479 -17.388 1.00 93.81 266 LEU A CA 1
ATOM 1986 C C . LEU A 1 266 ? 17.205 -27.849 -18.118 1.00 93.81 266 LEU A C 1
ATOM 1988 O O . LEU A 1 266 ? 16.347 -28.517 -17.537 1.00 93.81 266 LEU A O 1
ATOM 1992 N N . TYR A 1 267 ? 17.070 -27.477 -19.389 1.00 95.19 267 TYR A N 1
ATOM 1993 C CA . TYR A 1 267 ? 15.908 -27.791 -20.213 1.00 95.19 267 TYR A CA 1
ATOM 1994 C C . TYR A 1 267 ? 15.751 -29.302 -20.408 1.00 95.19 267 TYR A C 1
ATOM 1996 O O . TYR A 1 267 ? 14.647 -29.841 -20.282 1.00 95.19 267 TYR A O 1
ATOM 2004 N N . GLN A 1 268 ? 16.855 -30.022 -20.627 1.00 95.75 268 GLN A N 1
ATOM 2005 C CA . GLN A 1 268 ? 16.839 -31.484 -20.708 1.00 95.75 268 GLN A CA 1
ATOM 2006 C C . GLN A 1 268 ? 16.423 -32.127 -19.382 1.00 95.75 268 GLN A C 1
ATOM 2008 O O . GLN A 1 268 ? 15.618 -33.065 -19.372 1.00 95.75 268 GLN A O 1
ATOM 2013 N N . VAL A 1 269 ? 16.919 -31.619 -18.250 1.00 91.81 269 VAL A N 1
ATOM 2014 C CA . VAL A 1 269 ? 16.490 -32.077 -16.919 1.00 91.81 269 VAL A CA 1
ATOM 2015 C C . VAL A 1 269 ? 14.997 -31.817 -16.715 1.00 91.81 269 VAL A C 1
ATOM 2017 O O . VAL A 1 269 ? 14.274 -32.727 -16.307 1.00 91.81 269 VAL A O 1
ATOM 2020 N N . ALA A 1 270 ? 14.513 -30.626 -17.064 1.00 92.12 270 ALA A N 1
ATOM 2021 C CA . ALA A 1 270 ? 13.109 -30.251 -16.959 1.00 92.12 270 ALA A CA 1
ATOM 2022 C C . ALA A 1 270 ? 12.204 -31.171 -17.798 1.00 92.12 270 ALA A C 1
ATOM 2024 O O . ALA A 1 270 ? 11.185 -31.658 -17.298 1.00 92.12 270 ALA A O 1
ATOM 2025 N N . CYS A 1 271 ? 12.600 -31.467 -19.043 1.00 95.31 271 CYS A N 1
ATOM 2026 C CA . CYS A 1 271 ? 11.888 -32.395 -19.923 1.00 95.31 271 CYS A CA 1
ATOM 2027 C C . CYS A 1 271 ? 11.781 -33.788 -19.292 1.00 95.31 271 CYS A C 1
ATOM 2029 O O . CYS A 1 271 ? 10.693 -34.359 -19.237 1.00 95.31 271 CYS A O 1
ATOM 2031 N N . ASN A 1 272 ? 12.887 -34.311 -18.753 1.00 92.88 272 ASN A N 1
ATOM 2032 C CA . ASN A 1 272 ? 12.915 -35.625 -18.108 1.00 92.88 272 ASN A CA 1
ATOM 2033 C C . ASN A 1 272 ? 12.005 -35.689 -16.874 1.00 92.88 272 ASN A C 1
ATOM 2035 O O . ASN A 1 272 ? 11.305 -36.680 -16.673 1.00 92.88 272 ASN A O 1
ATOM 2039 N N . VAL A 1 273 ? 12.000 -34.628 -16.067 1.00 91.00 273 VAL A N 1
ATOM 2040 C CA . VAL A 1 273 ? 11.179 -34.518 -14.855 1.00 91.00 273 VAL A CA 1
ATOM 2041 C C . VAL A 1 273 ? 9.685 -34.447 -15.195 1.00 91.00 273 VAL A C 1
ATOM 2043 O O . VAL A 1 273 ? 8.878 -35.139 -14.577 1.00 91.00 273 VAL A O 1
ATOM 2046 N N . CYS A 1 274 ? 9.317 -33.689 -16.231 1.00 92.75 274 CYS A N 1
ATOM 2047 C CA . CYS A 1 274 ? 7.921 -33.493 -16.641 1.00 92.75 274 CYS A CA 1
ATOM 2048 C C . CYS A 1 274 ? 7.423 -34.536 -17.658 1.00 92.75 274 CYS A C 1
ATOM 2050 O O . CYS A 1 274 ? 6.303 -34.436 -18.166 1.00 92.75 274 CYS A O 1
ATOM 2052 N N . GLY A 1 275 ? 8.253 -35.532 -17.985 1.00 94.25 275 GLY A N 1
ATOM 2053 C CA . GLY A 1 275 ? 7.936 -36.568 -18.968 1.00 94.25 275 GLY A CA 1
ATOM 2054 C C . GLY A 1 275 ? 7.745 -36.037 -20.392 1.00 94.25 275 GLY A C 1
ATOM 2055 O O . GLY A 1 275 ? 7.051 -36.678 -21.184 1.00 94.25 275 GLY A O 1
ATOM 2056 N N . SER A 1 276 ? 8.326 -34.879 -20.717 1.00 95.31 276 SER A N 1
ATOM 2057 C CA . SER A 1 276 ? 8.318 -34.333 -22.073 1.00 95.31 276 SER A CA 1
ATOM 2058 C C . SER A 1 276 ? 9.561 -34.737 -22.864 1.00 95.31 276 SER A C 1
ATOM 2060 O O . SER A 1 276 ? 10.572 -35.175 -22.314 1.00 95.31 276 SER A O 1
ATOM 2062 N N . ARG A 1 277 ? 9.475 -34.600 -24.186 1.00 96.25 277 ARG A N 1
ATOM 2063 C CA . ARG A 1 277 ? 10.616 -34.729 -25.090 1.00 96.25 277 ARG A CA 1
ATOM 2064 C C . ARG A 1 277 ? 11.095 -33.331 -25.488 1.00 96.25 277 ARG A C 1
ATOM 2066 O O . ARG A 1 277 ? 10.237 -32.514 -25.828 1.00 96.25 277 ARG A O 1
ATOM 2073 N N . PRO A 1 278 ? 12.413 -33.063 -25.515 1.00 95.81 278 PRO A N 1
ATOM 2074 C CA . PRO A 1 278 ? 12.944 -31.747 -25.878 1.00 95.81 278 PRO A CA 1
ATOM 2075 C C . PRO A 1 278 ? 12.453 -31.228 -27.234 1.00 95.81 278 PRO A C 1
ATOM 2077 O O . PRO A 1 278 ? 12.295 -30.028 -27.414 1.00 95.81 278 PRO A O 1
ATOM 2080 N N . GLU A 1 279 ? 12.166 -32.122 -28.185 1.00 95.81 279 GLU A N 1
ATOM 2081 C CA . GLU A 1 279 ? 11.698 -31.746 -29.525 1.00 95.81 279 GLU A CA 1
ATOM 2082 C C . GLU A 1 279 ? 10.194 -31.437 -29.584 1.00 95.81 279 GLU A C 1
ATOM 2084 O O . GLU A 1 279 ? 9.704 -30.990 -30.617 1.00 95.81 279 GLU A O 1
ATOM 2089 N N . VAL A 1 280 ? 9.452 -31.742 -28.515 1.00 96.12 280 VAL A N 1
ATOM 2090 C CA . VAL A 1 280 ? 7.996 -31.559 -28.429 1.00 96.12 280 VAL A CA 1
ATOM 2091 C C . VAL A 1 280 ? 7.633 -30.363 -27.554 1.00 96.12 280 VAL A C 1
ATOM 2093 O O . VAL A 1 280 ? 6.609 -29.748 -27.813 1.00 96.12 280 VAL A O 1
ATOM 2096 N N . GLY A 1 281 ? 8.435 -30.034 -26.538 1.00 95.88 281 GLY A N 1
ATOM 2097 C CA . GLY A 1 281 ? 8.155 -28.918 -25.632 1.00 95.88 281 GLY A CA 1
ATOM 2098 C C . GLY A 1 281 ? 7.115 -29.225 -24.550 1.00 95.88 281 GLY A C 1
ATOM 2099 O O . GLY A 1 281 ? 6.699 -30.368 -24.371 1.00 95.88 281 GLY A O 1
ATOM 2100 N N . PHE A 1 282 ? 6.725 -28.212 -23.778 1.00 96.69 282 PHE A N 1
ATOM 2101 C CA . PHE A 1 282 ? 5.854 -28.364 -22.606 1.00 96.69 282 PHE A CA 1
ATOM 2102 C C . PHE A 1 282 ? 4.427 -27.938 -22.927 1.00 96.69 282 PHE A C 1
ATOM 2104 O O . PHE A 1 282 ? 4.204 -26.822 -23.390 1.00 96.69 282 PHE A O 1
ATOM 2111 N N . ASP A 1 283 ? 3.448 -28.785 -22.624 1.00 96.06 283 ASP A N 1
ATOM 2112 C CA . ASP A 1 283 ? 2.061 -28.328 -22.534 1.00 96.06 283 ASP A CA 1
ATOM 2113 C C . ASP A 1 283 ? 1.776 -27.596 -21.207 1.00 96.06 283 ASP A C 1
ATOM 2115 O O . ASP A 1 283 ? 2.609 -27.559 -20.295 1.00 96.06 283 ASP A O 1
ATOM 2119 N N . ALA A 1 284 ? 0.586 -27.006 -21.082 1.00 93.69 284 ALA A N 1
ATOM 2120 C CA . ALA A 1 284 ? 0.200 -26.248 -19.891 1.00 93.69 284 ALA A CA 1
ATOM 2121 C C . ALA A 1 284 ? 0.234 -27.084 -18.592 1.00 93.69 284 ALA A C 1
ATOM 2123 O O . ALA A 1 284 ? 0.582 -26.566 -17.529 1.00 93.69 284 ALA A O 1
ATOM 2124 N N . ALA A 1 285 ? -0.083 -28.384 -18.655 1.00 93.75 285 ALA A N 1
ATOM 2125 C CA . ALA A 1 285 ? -0.070 -29.262 -17.483 1.00 93.75 285 ALA A CA 1
ATOM 2126 C C . ALA A 1 285 ? 1.364 -29.621 -17.060 1.00 93.75 285 ALA A C 1
ATOM 2128 O O . ALA A 1 285 ? 1.683 -29.695 -15.868 1.00 93.75 285 ALA A O 1
ATOM 2129 N N . GLN A 1 286 ? 2.250 -29.806 -18.036 1.00 94.50 286 GLN A N 1
ATOM 2130 C CA . GLN A 1 286 ? 3.674 -30.014 -17.807 1.00 94.50 286 GLN A CA 1
ATOM 2131 C C . GLN A 1 286 ? 4.339 -28.754 -17.249 1.00 94.50 286 GLN A C 1
ATOM 2133 O O . GLN A 1 286 ? 5.129 -28.869 -16.318 1.00 94.50 286 GLN A O 1
ATOM 2138 N N . LEU A 1 287 ? 3.980 -27.560 -17.737 1.00 92.38 287 LEU A N 1
ATOM 2139 C CA . LEU A 1 287 ? 4.466 -26.292 -17.182 1.00 92.38 287 LEU A CA 1
ATOM 2140 C C . LEU A 1 287 ? 4.052 -26.126 -15.712 1.00 92.38 287 LEU A C 1
ATOM 2142 O O . LEU A 1 287 ? 4.880 -25.785 -14.870 1.00 92.38 287 LEU A O 1
ATOM 2146 N N . HIS A 1 288 ? 2.795 -26.436 -15.384 1.00 90.56 288 HIS A N 1
ATOM 2147 C CA . HIS A 1 288 ? 2.320 -26.430 -13.999 1.00 90.56 288 HIS A CA 1
ATOM 2148 C C . HIS A 1 288 ? 3.140 -27.388 -13.117 1.00 90.56 288 HIS A C 1
ATOM 2150 O O . HIS A 1 288 ? 3.586 -27.019 -12.032 1.00 90.56 288 HIS A O 1
ATOM 2156 N N . THR A 1 289 ? 3.393 -28.605 -13.609 1.00 90.31 289 THR A N 1
ATOM 2157 C CA . THR A 1 289 ? 4.217 -29.602 -12.906 1.00 90.31 289 THR A CA 1
ATOM 2158 C C . THR A 1 289 ? 5.652 -29.111 -12.709 1.00 90.31 289 THR A C 1
ATOM 2160 O O . THR A 1 289 ? 6.210 -29.274 -11.626 1.00 90.31 289 THR A O 1
ATOM 2163 N N . PHE A 1 290 ? 6.238 -28.477 -13.727 1.00 88.31 290 PHE A N 1
ATOM 2164 C CA . PHE A 1 290 ? 7.584 -27.914 -13.676 1.00 88.31 290 PHE A CA 1
ATOM 2165 C C . PHE A 1 290 ? 7.714 -26.828 -12.604 1.00 88.31 290 PHE A C 1
ATOM 2167 O O . PHE A 1 290 ? 8.630 -26.880 -11.784 1.00 88.31 290 PHE A O 1
ATOM 2174 N N . ILE A 1 291 ? 6.772 -25.882 -12.565 1.00 87.06 291 ILE A N 1
ATOM 2175 C CA . ILE A 1 291 ? 6.760 -24.790 -11.581 1.00 87.06 291 ILE A CA 1
ATOM 2176 C C . ILE A 1 291 ? 6.621 -25.353 -10.160 1.00 87.06 291 ILE A C 1
ATOM 2178 O O . ILE A 1 291 ? 7.348 -24.927 -9.263 1.00 87.06 291 ILE A O 1
ATOM 2182 N N . ASP A 1 292 ? 5.743 -26.338 -9.955 1.00 84.62 292 ASP A N 1
ATOM 2183 C CA . ASP A 1 292 ? 5.520 -26.961 -8.643 1.00 84.62 292 ASP A CA 1
ATOM 2184 C C . ASP A 1 292 ? 6.699 -27.817 -8.155 1.00 84.62 292 ASP A C 1
ATOM 2186 O O . ASP A 1 292 ? 6.908 -27.949 -6.948 1.00 84.62 292 ASP A O 1
ATOM 2190 N N . GLN A 1 293 ? 7.459 -28.419 -9.072 1.00 79.88 293 GLN A N 1
ATOM 2191 C CA . GLN A 1 293 ? 8.601 -29.279 -8.747 1.00 79.88 293 GLN A CA 1
ATOM 2192 C C . GLN A 1 293 ? 9.939 -28.542 -8.729 1.00 79.88 293 GLN A C 1
ATOM 2194 O O . GLN A 1 293 ? 10.927 -29.092 -8.232 1.00 79.88 293 GLN A O 1
ATOM 2199 N N . SER A 1 294 ? 9.992 -27.317 -9.255 1.00 72.81 294 SER A N 1
ATOM 2200 C CA . SER A 1 294 ? 11.180 -26.482 -9.153 1.00 72.81 294 SER A CA 1
ATOM 2201 C C . SER A 1 294 ? 11.533 -26.311 -7.671 1.00 72.81 294 SER A C 1
ATOM 2203 O O . SER A 1 294 ? 10.703 -25.945 -6.845 1.00 72.81 294 SER A O 1
ATOM 2205 N N . THR A 1 295 ? 12.772 -26.636 -7.296 1.00 49.81 295 THR A N 1
ATOM 2206 C CA . THR A 1 295 ? 13.251 -26.637 -5.899 1.00 49.81 295 THR A CA 1
ATOM 2207 C C . THR A 1 295 ? 13.348 -25.243 -5.278 1.00 49.81 295 THR A C 1
ATOM 2209 O O . THR A 1 295 ? 13.861 -25.088 -4.168 1.00 49.81 295 THR A O 1
ATOM 2212 N N . VAL A 1 296 ? 12.871 -24.223 -5.987 1.00 55.75 296 VAL A N 1
ATOM 2213 C CA . VAL A 1 296 ? 12.605 -22.911 -5.415 1.00 55.75 296 VAL A CA 1
ATOM 2214 C C . VAL A 1 296 ? 11.529 -23.132 -4.343 1.00 55.75 296 VAL A C 1
ATOM 2216 O O . VAL A 1 296 ? 10.507 -23.744 -4.652 1.00 55.75 296 VAL A O 1
ATOM 2219 N N . PRO A 1 297 ? 11.752 -22.746 -3.071 1.00 48.56 297 PRO A N 1
ATOM 2220 C CA . PRO A 1 297 ? 10.822 -23.045 -1.989 1.00 48.56 297 PRO A CA 1
ATOM 2221 C C . PRO A 1 297 ? 9.390 -22.696 -2.406 1.00 48.56 297 PRO A C 1
ATOM 2223 O O . PRO A 1 297 ? 9.124 -21.558 -2.794 1.00 48.56 297 PRO A O 1
ATOM 2226 N N . ALA A 1 298 ? 8.490 -23.685 -2.378 1.00 39.88 298 ALA A N 1
ATOM 2227 C CA . ALA A 1 298 ? 7.095 -23.524 -2.773 1.00 39.88 298 ALA A CA 1
ATOM 2228 C C . ALA A 1 298 ? 6.501 -22.293 -2.064 1.00 39.88 298 ALA A C 1
ATOM 2230 O O . ALA A 1 298 ? 6.296 -22.306 -0.851 1.00 39.88 298 ALA A O 1
ATOM 2231 N N . GLY A 1 299 ? 6.318 -21.207 -2.820 1.00 47.53 299 GLY A N 1
ATOM 2232 C CA . GLY A 1 299 ? 5.941 -19.892 -2.296 1.00 47.53 299 GLY A CA 1
ATOM 2233 C C . GLY A 1 299 ? 6.769 -18.710 -2.814 1.00 47.53 299 GLY A C 1
ATOM 2234 O O . GLY A 1 299 ? 6.334 -17.582 -2.621 1.00 47.53 299 GLY A O 1
ATOM 2235 N N . THR A 1 300 ? 7.920 -18.918 -3.469 1.00 51.91 300 THR A N 1
ATOM 2236 C CA . THR A 1 300 ? 8.742 -17.790 -3.968 1.00 51.91 300 THR A CA 1
ATOM 2237 C C . THR A 1 300 ? 8.383 -17.337 -5.385 1.00 51.91 300 THR A C 1
ATOM 2239 O O . THR A 1 300 ? 8.514 -16.157 -5.690 1.00 51.91 300 THR A O 1
ATOM 2242 N N . ILE A 1 301 ? 7.907 -18.238 -6.253 1.00 65.44 301 ILE A N 1
ATOM 2243 C CA . ILE A 1 301 ? 7.455 -17.854 -7.598 1.00 65.44 301 ILE A CA 1
ATOM 2244 C C . ILE A 1 301 ? 6.000 -17.392 -7.508 1.00 65.44 301 ILE A C 1
ATOM 2246 O O . ILE A 1 301 ? 5.070 -18.206 -7.495 1.00 65.44 301 ILE A O 1
ATOM 2250 N N . ASP A 1 302 ? 5.815 -16.077 -7.431 1.00 81.69 302 ASP A N 1
ATOM 2251 C CA . ASP A 1 302 ? 4.508 -15.450 -7.578 1.00 81.69 302 ASP A CA 1
ATOM 2252 C C . ASP A 1 302 ? 4.119 -15.401 -9.062 1.00 81.69 302 ASP A C 1
ATOM 2254 O O . ASP A 1 302 ? 4.539 -14.518 -9.805 1.00 81.69 302 ASP A O 1
ATOM 2258 N N . LEU A 1 303 ? 3.295 -16.357 -9.498 1.00 81.88 303 LEU A N 1
ATOM 2259 C CA . LEU A 1 303 ? 2.806 -16.439 -10.878 1.00 81.88 303 LEU A CA 1
ATOM 2260 C C . LEU A 1 303 ? 2.046 -15.188 -11.328 1.00 81.88 303 LEU A C 1
ATOM 2262 O O . LEU A 1 303 ? 2.005 -14.923 -12.526 1.00 81.88 303 LEU A O 1
ATOM 2266 N N . ALA A 1 304 ? 1.470 -14.412 -10.404 1.00 80.06 304 ALA A N 1
ATOM 2267 C CA . ALA A 1 304 ? 0.857 -13.136 -10.752 1.00 80.06 304 ALA A CA 1
ATOM 2268 C C . ALA A 1 304 ? 1.920 -12.109 -11.170 1.00 80.06 304 ALA A C 1
ATOM 2270 O O . ALA A 1 304 ? 1.723 -11.407 -12.161 1.00 80.06 304 ALA A O 1
ATOM 2271 N N . THR A 1 305 ? 3.057 -12.077 -10.470 1.00 79.50 305 THR A N 1
ATOM 2272 C CA . THR A 1 305 ? 4.228 -11.275 -10.850 1.00 79.50 305 THR A CA 1
ATOM 2273 C C . THR A 1 305 ? 4.804 -11.742 -12.185 1.00 79.50 305 THR A C 1
ATOM 2275 O O . THR A 1 305 ? 5.032 -10.921 -13.065 1.00 79.50 305 THR A O 1
ATOM 2278 N N . VAL A 1 306 ? 4.958 -13.055 -12.393 1.00 81.81 306 VAL A N 1
ATOM 2279 C CA . VAL A 1 306 ? 5.442 -13.606 -13.676 1.00 81.81 306 VAL A CA 1
ATOM 2280 C C . VAL A 1 306 ? 4.535 -13.198 -14.828 1.00 81.81 306 VAL A C 1
ATOM 2282 O O . VAL A 1 306 ? 5.007 -12.715 -15.853 1.00 81.81 306 VAL A O 1
ATOM 2285 N N . LEU A 1 307 ? 3.222 -13.365 -14.654 1.00 84.19 307 LEU A N 1
ATOM 2286 C CA . LEU A 1 307 ? 2.250 -12.995 -15.668 1.00 84.19 307 LEU A CA 1
ATOM 2287 C C . LEU A 1 307 ? 2.302 -11.490 -15.954 1.00 84.19 307 LEU A C 1
ATOM 2289 O O . LEU A 1 307 ? 2.291 -11.109 -17.119 1.00 84.19 307 LEU A O 1
ATOM 2293 N N . ALA A 1 308 ? 2.417 -10.641 -14.929 1.00 81.62 308 ALA A N 1
ATOM 2294 C CA . ALA A 1 308 ? 2.588 -9.202 -15.117 1.00 81.62 308 ALA A CA 1
ATOM 2295 C C . ALA A 1 308 ? 3.852 -8.877 -15.935 1.00 81.62 308 ALA A C 1
ATOM 2297 O O . ALA A 1 308 ? 3.758 -8.146 -16.919 1.00 81.62 308 ALA A O 1
ATOM 2298 N N . THR A 1 309 ? 4.995 -9.489 -15.613 1.00 82.56 309 THR A N 1
ATOM 2299 C CA . THR A 1 309 ? 6.251 -9.308 -16.359 1.00 82.56 309 THR A CA 1
ATOM 2300 C C . THR A 1 309 ? 6.120 -9.746 -17.819 1.00 82.56 309 THR A C 1
ATOM 2302 O O . THR A 1 309 ? 6.503 -9.005 -18.723 1.00 82.56 309 THR A O 1
ATOM 2305 N N . VAL A 1 310 ? 5.525 -10.915 -18.079 1.00 83.31 310 VAL A N 1
ATOM 2306 C CA . VAL A 1 310 ? 5.317 -11.429 -19.446 1.00 83.31 310 VAL A CA 1
ATOM 2307 C C . VAL A 1 310 ? 4.388 -10.511 -20.249 1.00 83.31 310 VAL A C 1
ATOM 2309 O O . VAL A 1 310 ? 4.638 -10.251 -21.428 1.00 83.31 310 VAL A O 1
ATOM 2312 N N . LEU A 1 311 ? 3.329 -9.984 -19.624 1.00 82.69 311 LEU A N 1
ATOM 2313 C CA . LEU A 1 311 ? 2.430 -9.014 -20.255 1.00 82.69 311 LEU A CA 1
ATOM 2314 C C . LEU A 1 311 ? 3.169 -7.726 -20.634 1.00 82.69 311 LEU A C 1
ATOM 2316 O O . LEU A 1 311 ? 2.996 -7.226 -21.746 1.00 82.69 311 LEU A O 1
ATOM 2320 N N . GLU A 1 312 ? 4.027 -7.224 -19.748 1.00 81.06 312 GLU A N 1
ATOM 2321 C CA . GLU A 1 312 ? 4.848 -6.046 -20.024 1.00 81.06 312 GLU A CA 1
ATOM 2322 C C . GLU A 1 312 ? 5.841 -6.280 -21.168 1.00 81.06 312 GLU A C 1
ATOM 2324 O O . GLU A 1 312 ? 6.021 -5.402 -22.014 1.00 81.06 312 GLU A O 1
ATOM 2329 N N . GLU A 1 313 ? 6.484 -7.448 -21.231 1.00 78.44 313 GLU A N 1
ATOM 2330 C CA . GLU A 1 313 ? 7.427 -7.777 -22.305 1.00 78.44 313 GLU A CA 1
ATOM 2331 C C . GLU A 1 313 ? 6.750 -7.918 -23.669 1.00 78.44 313 GLU A C 1
ATOM 2333 O O . GLU A 1 313 ? 7.287 -7.443 -24.672 1.00 78.44 313 GLU A O 1
ATOM 2338 N N . GLN A 1 314 ? 5.549 -8.494 -23.726 1.00 76.06 314 GLN A N 1
ATOM 2339 C CA . GLN A 1 314 ? 4.785 -8.568 -24.972 1.00 76.06 314 GLN A CA 1
ATOM 2340 C C . GLN A 1 314 ? 4.319 -7.193 -25.460 1.00 76.06 314 GLN A C 1
ATOM 2342 O O . GLN A 1 314 ? 4.372 -6.915 -26.663 1.00 76.06 314 GLN A O 1
ATOM 2347 N N . ASP A 1 315 ? 3.918 -6.311 -24.541 1.00 72.62 315 ASP A N 1
ATOM 2348 C CA . ASP A 1 315 ? 3.516 -4.941 -24.870 1.00 72.62 315 ASP A CA 1
ATOM 2349 C C . ASP A 1 315 ? 4.697 -4.074 -25.346 1.00 72.62 315 ASP A C 1
ATOM 2351 O O . ASP A 1 315 ? 4.491 -3.090 -26.068 1.00 72.62 315 ASP A O 1
ATOM 2355 N N . ARG A 1 316 ? 5.946 -4.449 -25.021 1.00 67.06 316 ARG A N 1
ATOM 2356 C CA . ARG A 1 316 ? 7.152 -3.776 -25.543 1.00 67.06 316 ARG A CA 1
ATOM 2357 C C . ARG A 1 316 ? 7.338 -3.958 -27.055 1.00 67.06 316 ARG A C 1
ATOM 2359 O O . ARG A 1 316 ? 8.012 -3.126 -27.662 1.00 67.06 316 ARG A O 1
ATOM 2366 N N . GLY A 1 317 ? 6.703 -4.957 -27.677 1.00 52.09 317 GLY A N 1
ATOM 2367 C CA . GLY A 1 317 ? 6.826 -5.244 -29.110 1.00 52.09 317 GLY A CA 1
ATOM 2368 C C . GLY A 1 317 ? 8.248 -5.661 -29.542 1.00 52.09 317 GLY A C 1
ATOM 2369 O O . GLY A 1 317 ? 9.198 -5.581 -28.764 1.00 52.09 317 GLY A O 1
ATOM 2370 N N . PRO A 1 318 ? 8.436 -6.135 -30.790 1.00 44.56 318 PRO A N 1
ATOM 2371 C CA . PRO A 1 318 ? 9.749 -6.552 -31.274 1.00 44.56 318 PRO A CA 1
ATOM 2372 C C . PRO A 1 318 ? 10.724 -5.364 -31.336 1.00 44.56 318 PRO A C 1
ATOM 2374 O O . PRO A 1 318 ? 10.403 -4.319 -31.900 1.00 44.56 318 PRO A O 1
ATOM 2377 N N . SER A 1 319 ? 11.915 -5.570 -30.763 1.00 44.97 319 SER A N 1
ATOM 2378 C CA . SER A 1 319 ? 13.055 -4.645 -30.650 1.00 44.97 319 SER A CA 1
ATOM 2379 C C . SER A 1 319 ? 13.221 -3.631 -31.805 1.00 44.97 319 SER A C 1
ATOM 2381 O O . SER A 1 319 ? 13.181 -3.982 -32.987 1.00 44.97 319 SER A O 1
ATOM 2383 N N . ASP A 1 320 ? 13.451 -2.367 -31.420 1.00 39.56 320 ASP A N 1
ATOM 2384 C CA . ASP A 1 320 ? 13.595 -1.117 -32.192 1.00 39.56 320 ASP A CA 1
ATOM 2385 C C . ASP A 1 320 ? 14.684 -1.126 -33.300 1.00 39.56 320 ASP A C 1
ATOM 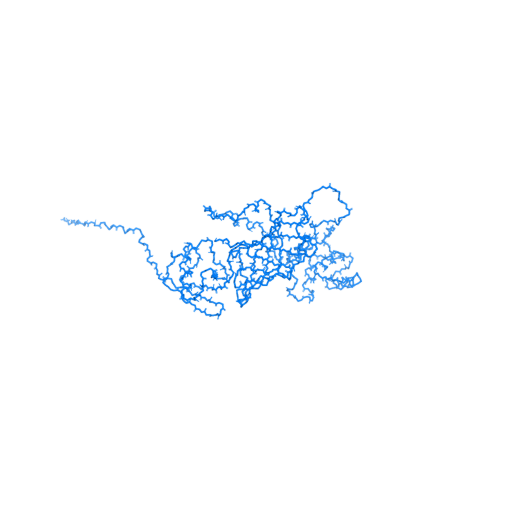2387 O O . ASP A 1 320 ? 15.637 -0.345 -33.276 1.00 39.56 320 ASP A O 1
ATOM 2391 N N . ALA A 1 321 ? 14.540 -1.950 -34.340 1.00 35.75 321 ALA A N 1
ATOM 2392 C CA . ALA A 1 321 ? 15.355 -1.831 -35.559 1.00 35.75 321 ALA A CA 1
ATOM 2393 C C . ALA A 1 321 ? 14.640 -1.113 -36.722 1.00 35.75 321 ALA A C 1
ATOM 2395 O O . ALA A 1 321 ? 15.262 -0.857 -37.754 1.00 35.75 321 ALA A O 1
ATOM 2396 N N . ALA A 1 322 ? 13.349 -0.775 -36.603 1.00 35.94 322 ALA A N 1
ATOM 2397 C CA . ALA A 1 322 ? 12.574 -0.327 -37.764 1.00 35.94 322 ALA A CA 1
ATOM 2398 C C . ALA A 1 322 ? 11.386 0.602 -37.455 1.00 35.94 322 ALA A C 1
ATOM 2400 O O . ALA A 1 322 ? 10.269 0.287 -37.846 1.00 35.94 322 ALA A O 1
ATOM 2401 N N . TRP A 1 323 ? 11.592 1.777 -36.845 1.00 36.75 323 TRP A N 1
ATOM 2402 C CA . TRP A 1 323 ? 10.533 2.803 -36.811 1.00 36.75 323 TRP A CA 1
ATOM 2403 C C . TRP A 1 323 ? 11.056 4.218 -37.087 1.00 36.75 323 TRP A C 1
ATOM 2405 O O . TRP A 1 323 ? 11.956 4.735 -36.429 1.00 36.75 323 TRP A O 1
ATOM 2415 N N . GLY A 1 324 ? 10.488 4.830 -38.131 1.00 32.06 324 GLY A N 1
ATOM 2416 C CA . GLY A 1 324 ? 10.738 6.203 -38.554 1.00 32.06 324 GLY A CA 1
ATOM 2417 C C . GLY A 1 324 ? 9.902 7.228 -37.783 1.00 32.06 324 GLY A C 1
ATOM 2418 O O . GLY A 1 324 ? 8.884 6.911 -37.178 1.00 32.06 324 GLY A O 1
ATOM 2419 N N . LYS A 1 325 ? 10.363 8.481 -37.842 1.00 36.25 325 LYS A N 1
ATOM 2420 C CA . LYS A 1 325 ? 9.820 9.686 -37.193 1.00 36.25 325 LYS A CA 1
ATOM 2421 C C . LYS A 1 325 ? 8.281 9.749 -37.195 1.00 36.25 325 LYS A C 1
ATOM 2423 O O . LYS A 1 325 ? 7.687 10.015 -38.236 1.00 36.25 325 LYS A O 1
ATOM 2428 N N . GLY A 1 326 ? 7.661 9.611 -36.020 1.00 33.03 326 GLY A N 1
ATOM 2429 C CA . GLY A 1 326 ? 6.226 9.860 -35.840 1.00 33.03 326 GLY A CA 1
ATOM 2430 C C . GLY A 1 326 ? 5.647 9.377 -34.507 1.00 33.03 326 GLY A C 1
ATOM 2431 O O . GLY A 1 326 ? 5.089 8.294 -34.451 1.00 33.03 326 GLY A O 1
ATOM 2432 N N . GLN A 1 327 ? 5.764 10.217 -33.472 1.00 46.66 327 GLN A N 1
ATOM 2433 C CA . GLN A 1 327 ? 4.903 10.327 -32.277 1.00 46.66 327 GLN A CA 1
ATOM 2434 C C . GLN A 1 327 ? 4.476 9.044 -31.525 1.00 46.66 327 GLN A C 1
ATOM 2436 O O . GLN A 1 327 ? 3.437 8.454 -31.810 1.00 46.66 327 GLN A O 1
ATOM 2441 N N . ARG A 1 328 ? 5.166 8.767 -30.410 1.00 28.92 328 ARG A N 1
ATOM 2442 C CA . ARG A 1 328 ? 4.549 8.368 -29.130 1.00 28.92 328 ARG A CA 1
ATOM 2443 C C . ARG A 1 328 ? 5.306 9.052 -27.980 1.00 28.92 328 ARG A C 1
ATOM 2445 O O . ARG A 1 328 ? 6.526 9.180 -28.093 1.00 28.92 328 ARG A O 1
ATOM 2452 N N . PRO A 1 329 ? 4.633 9.497 -26.903 1.00 35.97 329 PRO A N 1
ATOM 2453 C CA . PRO A 1 329 ? 5.328 9.916 -25.690 1.00 35.97 329 PRO A CA 1
ATOM 2454 C C . PRO A 1 329 ? 6.155 8.737 -25.162 1.00 35.97 329 PRO A C 1
ATOM 2456 O O . PRO A 1 329 ? 5.654 7.614 -25.074 1.00 35.97 329 PRO A O 1
ATOM 2459 N N . LEU A 1 330 ? 7.433 8.980 -24.858 1.00 39.50 330 LEU A N 1
ATOM 2460 C CA . LEU A 1 330 ? 8.278 7.992 -24.185 1.00 39.50 330 LEU A CA 1
ATOM 2461 C C . LEU A 1 330 ? 7.615 7.646 -22.842 1.00 39.50 330 LEU A C 1
ATOM 2463 O O . LEU A 1 330 ? 7.309 8.568 -22.084 1.00 39.50 330 LEU A O 1
ATOM 2467 N N . PRO A 1 331 ? 7.357 6.368 -22.517 1.00 44.81 331 PRO A N 1
ATOM 2468 C CA . PRO A 1 331 ? 6.626 6.066 -21.302 1.00 44.81 331 PRO A CA 1
ATOM 2469 C C . PRO A 1 331 ? 7.568 6.256 -20.112 1.00 44.81 331 PRO A C 1
ATOM 2471 O O . PRO A 1 331 ? 8.688 5.735 -20.120 1.00 44.81 331 PRO A O 1
ATOM 2474 N N . LEU A 1 332 ? 7.098 6.983 -19.095 1.00 43.12 332 LEU A N 1
ATOM 2475 C CA . LEU A 1 332 ? 7.840 7.353 -17.881 1.00 43.12 332 LEU A CA 1
ATOM 2476 C C . LEU A 1 332 ? 8.621 6.191 -17.239 1.00 43.12 332 LEU A C 1
ATOM 2478 O O . LEU A 1 332 ? 9.679 6.415 -16.658 1.00 43.12 332 LEU A O 1
ATOM 2482 N N . HIS A 1 333 ? 8.156 4.951 -17.417 1.00 43.28 333 HIS A N 1
ATOM 2483 C CA . HIS A 1 333 ? 8.810 3.733 -16.934 1.00 43.28 333 HIS A CA 1
ATOM 2484 C C . HIS A 1 333 ? 10.294 3.595 -17.339 1.00 43.28 333 HIS A C 1
ATOM 2486 O O . HIS A 1 333 ? 11.070 3.040 -16.569 1.00 43.28 333 HIS A O 1
ATOM 2492 N N . ARG A 1 334 ? 10.732 4.141 -18.492 1.00 40.38 334 ARG A N 1
ATOM 2493 C CA . ARG A 1 334 ? 12.149 4.081 -18.918 1.00 40.38 334 ARG A CA 1
ATOM 2494 C C . ARG A 1 334 ? 13.072 4.960 -18.064 1.00 40.38 334 ARG A C 1
ATOM 2496 O O . ARG A 1 334 ? 14.273 4.723 -18.069 1.00 40.38 334 ARG A O 1
ATOM 2503 N N . PHE A 1 335 ? 12.536 5.942 -17.335 1.00 46.38 335 PHE A N 1
ATOM 2504 C CA . PHE A 1 335 ? 13.307 6.759 -16.389 1.00 46.38 335 PHE A CA 1
ATOM 2505 C C . PHE A 1 335 ? 13.361 6.143 -14.979 1.00 46.38 335 PHE A C 1
ATOM 2507 O O . PHE A 1 335 ? 14.223 6.519 -14.191 1.00 46.38 335 PHE A O 1
ATOM 2514 N N . LEU A 1 336 ? 12.476 5.190 -14.658 1.00 48.34 336 LEU A N 1
ATOM 2515 C CA . LEU A 1 336 ? 12.253 4.684 -13.294 1.00 48.34 336 LEU A CA 1
ATOM 2516 C C . LEU A 1 336 ? 12.467 3.163 -13.156 1.00 48.34 336 LEU A C 1
ATOM 2518 O O . LEU A 1 336 ? 12.111 2.577 -12.142 1.00 48.34 336 LEU A O 1
ATOM 2522 N N . SER A 1 337 ? 13.071 2.506 -14.151 1.00 39.00 337 SER A N 1
ATOM 2523 C CA . SER A 1 337 ? 13.132 1.037 -14.290 1.00 39.00 337 SER A CA 1
ATOM 2524 C C . SER A 1 337 ? 14.051 0.292 -13.304 1.00 39.00 337 SER A C 1
ATOM 2526 O O . SER A 1 337 ? 14.443 -0.843 -13.562 1.00 39.00 337 SER A O 1
ATOM 2528 N N . ARG A 1 338 ? 14.444 0.908 -12.190 1.00 46.50 338 ARG A N 1
ATOM 2529 C CA . ARG A 1 338 ? 15.025 0.204 -11.041 1.00 46.50 338 ARG A CA 1
ATOM 2530 C C . ARG A 1 338 ? 14.145 0.544 -9.860 1.00 46.50 338 ARG A C 1
ATOM 2532 O O . ARG A 1 338 ? 14.141 1.712 -9.504 1.00 46.50 338 ARG A O 1
ATOM 2539 N N . THR A 1 339 ? 13.446 -0.433 -9.284 1.00 42.97 339 THR A N 1
ATOM 2540 C CA . THR A 1 339 ? 12.638 -0.272 -8.064 1.00 42.97 339 THR A CA 1
ATOM 2541 C C . THR A 1 339 ? 13.570 0.057 -6.899 1.00 42.97 339 THR A C 1
ATOM 2543 O O . THR A 1 339 ? 14.228 -0.845 -6.370 1.00 42.97 339 THR A O 1
ATOM 2546 N N . PRO A 1 340 ? 13.725 1.333 -6.518 1.00 55.00 340 PRO A N 1
ATOM 2547 C CA . PRO A 1 340 ? 14.627 1.710 -5.452 1.00 55.00 340 PRO A CA 1
ATOM 2548 C C . PRO A 1 340 ? 13.900 1.546 -4.119 1.00 55.00 340 PRO A C 1
ATOM 2550 O O . PRO A 1 340 ? 12.688 1.735 -4.022 1.00 55.00 340 PRO A O 1
ATOM 2553 N N . SER A 1 341 ? 14.652 1.259 -3.064 1.00 59.91 341 SER A N 1
ATOM 2554 C CA . SER A 1 341 ? 14.153 1.435 -1.706 1.00 59.91 341 SER A CA 1
ATOM 2555 C C . SER A 1 341 ? 14.003 2.932 -1.414 1.00 59.91 341 SER A C 1
ATOM 2557 O O . SER A 1 341 ? 14.969 3.697 -1.479 1.00 59.91 341 SER A O 1
ATOM 2559 N N . VAL A 1 342 ? 12.789 3.352 -1.089 1.00 71.19 342 VAL A N 1
ATOM 2560 C CA . VAL A 1 342 ? 12.423 4.696 -0.656 1.00 71.19 342 VAL A CA 1
ATOM 2561 C C . VAL A 1 342 ? 12.364 4.705 0.867 1.00 71.19 342 VAL A C 1
ATOM 2563 O O . VAL A 1 342 ? 11.523 4.039 1.456 1.00 71.19 342 VAL A O 1
ATOM 2566 N N . LYS A 1 343 ? 13.228 5.479 1.528 1.00 78.81 343 LYS A N 1
ATOM 2567 C CA . LYS A 1 343 ? 13.063 5.778 2.957 1.00 78.81 343 LYS A CA 1
ATOM 2568 C C . LYS A 1 343 ? 12.454 7.161 3.116 1.00 78.81 343 LYS A C 1
ATOM 2570 O O . LYS A 1 343 ? 13.189 8.110 2.902 1.00 78.81 343 LYS A O 1
ATOM 2575 N N . LEU A 1 344 ? 11.185 7.265 3.508 1.00 72.00 344 LEU A N 1
ATOM 2576 C CA . LEU A 1 344 ? 10.535 8.515 3.915 1.00 72.00 344 LEU A CA 1
ATOM 2577 C C . LEU A 1 344 ? 10.799 8.756 5.401 1.00 72.00 344 LEU A C 1
ATOM 2579 O O . LEU A 1 344 ? 10.227 8.067 6.236 1.00 72.00 344 LEU A O 1
ATOM 2583 N N . SER A 1 345 ? 11.656 9.715 5.744 1.00 63.81 345 SER A N 1
ATOM 2584 C CA . SER A 1 345 ? 11.877 10.133 7.139 1.00 63.81 345 SER A CA 1
ATOM 2585 C C . SER A 1 345 ? 11.239 11.489 7.397 1.00 63.81 345 SER A C 1
ATOM 2587 O O . SER A 1 345 ? 11.462 12.420 6.626 1.00 63.81 345 SER A O 1
ATOM 2589 N N . PHE A 1 346 ? 10.502 11.627 8.499 1.00 65.69 346 PHE A N 1
ATOM 2590 C CA . PHE A 1 346 ? 9.838 12.875 8.866 1.00 65.69 346 PHE A CA 1
ATOM 2591 C C . PHE A 1 346 ? 10.542 13.489 10.077 1.00 65.69 346 PHE A C 1
ATOM 2593 O O . PHE A 1 346 ? 10.267 13.173 11.229 1.00 65.69 346 PHE A O 1
ATOM 2600 N N . ALA A 1 347 ? 11.511 14.373 9.824 1.00 56.53 347 ALA A N 1
ATOM 2601 C CA . ALA A 1 347 ? 12.241 15.015 10.914 1.00 56.53 347 ALA A CA 1
ATOM 2602 C C . ALA A 1 347 ? 11.299 15.884 11.768 1.00 56.53 347 ALA A C 1
ATOM 2604 O O . ALA A 1 347 ? 10.513 16.679 11.237 1.00 56.53 347 ALA A O 1
ATOM 2605 N N . SER A 1 348 ? 11.427 15.788 13.095 1.00 49.09 348 SER A N 1
ATOM 2606 C CA . SER A 1 348 ? 10.729 16.642 14.062 1.00 49.09 348 SER A CA 1
ATOM 2607 C C . SER A 1 348 ? 11.122 18.112 13.843 1.00 49.09 348 SER A C 1
ATOM 2609 O O . SER A 1 348 ? 12.164 18.592 14.280 1.00 49.09 348 SER A O 1
ATOM 2611 N N . GLY A 1 349 ? 10.307 18.823 13.064 1.00 56.44 349 GLY A N 1
ATOM 2612 C CA . GLY A 1 349 ? 10.638 20.142 12.512 1.00 56.44 349 GLY A CA 1
ATOM 2613 C C . GLY A 1 349 ? 10.077 20.379 11.107 1.00 56.44 349 GLY A C 1
ATOM 2614 O O . GLY A 1 349 ? 9.988 21.526 10.681 1.00 56.44 349 GLY A O 1
ATOM 2615 N N . GLY A 1 350 ? 9.633 19.318 10.422 1.00 50.44 350 GLY A N 1
ATOM 2616 C CA . GLY A 1 350 ? 8.705 19.397 9.293 1.00 50.44 350 GLY A CA 1
ATOM 2617 C C . GLY A 1 350 ? 9.272 19.967 7.996 1.00 50.44 350 GLY A C 1
ATOM 2618 O O . GLY A 1 350 ? 8.499 20.543 7.243 1.00 50.44 350 GLY A O 1
ATOM 2619 N N . GLN A 1 351 ? 10.579 19.852 7.728 1.00 53.62 351 GLN A N 1
ATOM 2620 C CA . GLN A 1 351 ? 11.190 20.494 6.549 1.00 53.62 351 GLN A CA 1
ATOM 2621 C C . GLN A 1 351 ? 11.873 19.561 5.550 1.00 53.62 351 GLN A C 1
ATOM 2623 O O . GLN A 1 351 ? 12.142 19.995 4.430 1.00 53.62 351 GLN A O 1
ATOM 2628 N N . GLN A 1 352 ? 12.118 18.296 5.888 1.00 57.03 352 GLN A N 1
ATOM 2629 C CA . GLN A 1 352 ? 12.854 17.400 5.001 1.00 57.03 352 GLN A CA 1
ATOM 2630 C C . GLN A 1 352 ? 12.270 15.994 5.039 1.00 57.03 352 GLN A C 1
ATOM 2632 O O . GLN A 1 352 ? 12.042 15.447 6.115 1.00 57.03 352 GLN A O 1
ATOM 2637 N N . VAL A 1 353 ? 12.043 15.448 3.849 1.00 59.09 353 VAL A N 1
ATOM 2638 C CA . VAL A 1 353 ? 11.672 14.060 3.600 1.00 59.09 353 VAL A CA 1
ATOM 2639 C C . VAL A 1 353 ? 12.756 13.502 2.692 1.00 59.09 353 VAL A C 1
ATOM 2641 O O . VAL A 1 353 ? 12.837 13.856 1.523 1.00 59.09 353 VAL A O 1
ATOM 2644 N N . GLN A 1 354 ? 13.649 12.670 3.214 1.00 60.47 354 GLN A N 1
ATOM 2645 C CA . GLN A 1 354 ? 14.504 11.885 2.323 1.00 60.47 354 GLN A CA 1
ATOM 2646 C C . GLN A 1 354 ? 13.623 10.840 1.630 1.00 60.47 354 GLN A C 1
ATOM 2648 O O . GLN A 1 354 ? 12.566 10.513 2.150 1.00 60.47 354 GLN A O 1
ATOM 2653 N N . CYS A 1 355 ? 13.969 10.390 0.434 1.00 52.94 355 CYS A N 1
ATOM 2654 C CA . CYS A 1 355 ? 13.180 9.406 -0.300 1.00 52.94 355 CYS A CA 1
ATOM 2655 C C . CYS A 1 355 ? 14.113 8.803 -1.339 1.00 52.94 355 CYS A C 1
ATOM 2657 O O . CYS A 1 355 ? 13.986 9.143 -2.509 1.00 52.94 355 CYS A O 1
ATOM 2659 N N . ARG A 1 356 ? 15.051 7.958 -0.865 1.00 56.09 356 ARG A N 1
ATOM 2660 C CA . ARG A 1 356 ? 16.195 7.321 -1.570 1.00 56.09 356 ARG A CA 1
ATOM 2661 C C . ARG A 1 356 ? 17.551 7.963 -1.221 1.00 56.09 356 ARG A C 1
ATOM 2663 O O . ARG A 1 356 ? 17.603 9.092 -0.733 1.00 56.09 356 ARG A O 1
ATOM 2670 N N . ASP A 1 357 ? 18.645 7.231 -1.441 1.00 50.50 357 ASP A N 1
ATOM 2671 C CA . ASP A 1 357 ? 20.022 7.669 -1.135 1.00 50.50 357 ASP A CA 1
ATOM 2672 C C . ASP A 1 357 ? 20.447 8.955 -1.886 1.00 50.50 357 ASP A C 1
ATOM 2674 O O . ASP A 1 357 ? 21.375 9.640 -1.463 1.00 50.50 357 ASP A O 1
ATOM 2678 N N . ASP A 1 358 ? 19.736 9.317 -2.957 1.00 55.06 358 ASP A N 1
ATOM 2679 C CA . ASP A 1 358 ? 20.001 10.427 -3.886 1.00 55.06 358 ASP A CA 1
ATOM 2680 C C . ASP A 1 358 ? 18.809 11.395 -4.085 1.00 55.06 358 ASP A C 1
ATOM 2682 O O . ASP A 1 358 ? 18.937 12.418 -4.762 1.00 55.06 358 ASP A O 1
ATOM 2686 N N . LEU A 1 359 ? 17.646 11.126 -3.479 1.00 53.41 359 LEU A N 1
ATOM 2687 C CA . LEU A 1 359 ? 16.458 11.981 -3.572 1.00 53.41 359 LEU A CA 1
ATOM 2688 C C . LEU A 1 359 ? 16.102 12.568 -2.208 1.00 53.41 359 LEU A C 1
ATOM 2690 O O . LEU A 1 359 ? 15.790 11.867 -1.245 1.00 53.41 359 LEU A O 1
ATOM 2694 N N . THR A 1 360 ? 16.116 13.896 -2.147 1.00 57.34 360 THR A N 1
ATOM 2695 C CA . THR A 1 360 ? 15.689 14.654 -0.974 1.00 57.34 360 THR A CA 1
ATOM 2696 C C . THR A 1 360 ? 14.510 15.540 -1.349 1.00 57.34 360 THR A C 1
ATOM 2698 O O . THR A 1 360 ? 14.613 16.454 -2.167 1.00 57.34 360 THR A O 1
ATOM 2701 N N . PHE A 1 361 ? 13.377 15.279 -0.717 1.00 58.81 361 PHE A N 1
ATOM 2702 C CA . PHE A 1 361 ? 12.202 16.128 -0.760 1.00 58.81 361 PHE A CA 1
ATOM 2703 C C . PHE A 1 361 ? 12.276 17.165 0.353 1.00 58.81 361 PHE A C 1
ATOM 2705 O O . PHE A 1 361 ? 12.711 16.893 1.475 1.00 58.81 361 PHE A O 1
ATOM 2712 N N . TYR A 1 362 ? 11.818 18.370 0.038 1.00 54.59 362 TYR A N 1
ATOM 2713 C CA . TYR A 1 362 ? 11.672 19.435 1.013 1.00 54.59 362 TYR A CA 1
ATOM 2714 C C . TYR A 1 362 ? 10.184 19.700 1.215 1.00 54.59 362 TYR A C 1
ATOM 2716 O O . TYR A 1 362 ? 9.372 19.659 0.289 1.00 54.59 362 TYR A O 1
ATOM 2724 N N . VAL A 1 363 ? 9.788 19.950 2.454 1.00 56.78 363 VAL A N 1
ATOM 2725 C CA . VAL A 1 363 ? 8.402 20.335 2.723 1.00 56.78 363 VAL A CA 1
ATOM 2726 C C . VAL A 1 363 ? 8.281 21.816 2.377 1.00 56.78 363 VAL A C 1
ATOM 2728 O O . VAL A 1 363 ? 8.701 22.668 3.156 1.00 56.78 363 VAL A O 1
ATOM 2731 N N . LEU A 1 364 ? 7.765 22.128 1.184 1.00 48.12 364 LEU A N 1
ATOM 2732 C CA . LEU A 1 364 ? 7.586 23.522 0.769 1.00 48.12 364 LEU A CA 1
ATOM 2733 C C . LEU A 1 364 ? 6.306 24.137 1.340 1.00 48.12 364 LEU A C 1
ATOM 2735 O O . LEU A 1 364 ? 6.324 25.302 1.729 1.00 48.12 364 LEU A O 1
ATOM 2739 N N . GLU A 1 365 ? 5.209 23.378 1.425 1.00 50.59 365 GLU A N 1
ATOM 2740 C CA . GLU A 1 365 ? 3.931 23.926 1.882 1.00 50.59 365 GLU A CA 1
ATOM 2741 C C . GLU A 1 365 ? 3.027 22.838 2.476 1.00 50.59 365 GLU A C 1
ATOM 2743 O O . GLU A 1 365 ? 2.616 21.901 1.797 1.00 50.59 365 GLU A O 1
ATOM 2748 N N . ARG A 1 366 ? 2.692 22.964 3.765 1.00 50.56 366 ARG A N 1
ATOM 2749 C CA . ARG A 1 366 ? 1.658 22.134 4.392 1.00 50.56 366 ARG A CA 1
ATOM 2750 C C . ARG A 1 366 ? 0.302 22.727 4.025 1.00 50.56 366 ARG A C 1
ATOM 2752 O O . ARG A 1 366 ? -0.066 23.771 4.560 1.00 50.56 366 ARG A O 1
ATOM 2759 N N . LEU A 1 367 ? -0.422 22.080 3.117 1.00 46.03 367 LEU A N 1
ATOM 2760 C CA . LEU A 1 367 ? -1.816 22.440 2.866 1.00 46.03 367 LEU A CA 1
ATOM 2761 C C . LEU A 1 367 ? -2.654 22.081 4.117 1.00 46.03 367 LEU A C 1
ATOM 2763 O O . LEU A 1 367 ? -2.410 21.021 4.701 1.00 46.03 367 LEU A O 1
ATOM 2767 N N . PRO A 1 368 ? -3.528 22.989 4.589 1.00 41.19 368 PRO A N 1
ATOM 2768 C CA . PRO A 1 368 ? -4.282 22.842 5.837 1.00 41.19 368 PRO A CA 1
ATOM 2769 C C . PRO A 1 368 ? -5.343 21.743 5.810 1.00 41.19 368 PRO A C 1
ATOM 2771 O O . PRO A 1 368 ? -5.871 21.453 4.712 1.00 41.19 368 PRO A O 1
#

Sequence (368 aa):
MSEEAAEDGAAAADPPPDSPKACGPLEVSVRTLAGATVDVSGLCDSDSLVALLDRIAAVAGVPRGEQRLLLGGEAVPTADLHAPLSSLGIRQGAECALVRVGVPHSGRYVGLSNYEEQAVSYEVWFDGSTWRWLDVGRGLLEFELVYRVLESSNGDAVGCVGAEVLEGVYDWDDDSIQASGVFLRAVPQEVATLSPPLPSSEPMQSAAAAERAARPWWVGLSREELCAEVHHRMDADRDGRLLSGELRSLAESLGWEGGDEEWEELYQVACNVCGSRPEVGFDAAQLHTFIDQSTVPAGTIDLATVLATVLEEQDRGPSDAAWGKGQRPLPLHRFLSRTPSVKLSFASGGQQVQCRDDLTFYVLERLP

InterPro domains:
  IPR000626 Ubiquitin-like domain [PS50053] (26-99)
  IPR002048 EF-hand domain [PS50222] (222-257)

Secondary structure (DSSP, 8-state):
-----------PPPPPS-----PPPEEEEEEETTS-EEEEEEE-TTSBHHHHHHHHHHHH---GGGEEEEETTEEPP-S-TTSBGGGGT--TTEEEEEEE--S-SSEEEEEEEEETTEEEEEEEEE-GGG-EEEETTTTEEEEEEEEEEEE-SSGGGTT-EEEEEEEEEEETTTTEEEEEEEEEEEPPHHHHT----------TTTHHHHHHHSS-TTTT--HHHHHHHHHHHH-SS-SS-B-HHHHHHHHHHTT----HHHHHHHHHHHHHHTT--TTT-B-HHHHHHHHHHSSS-TTS--HHHHHHHHHHHHHT-S-SSS--S---PPPTHHHH-S-PEEEEEE-TTS-EEE-SSSEEEEEEE---

Nearest PDB structures (foldseek):
  3r3m-assembly1_A  TM=8.099E-01  e=1.198E-04  Homo sapiens
  6ml1-assembly2_E  TM=7.857E-01  e=5.263E-04  Homo sapiens
  1h8c-assembly1_A  TM=7.835E-01  e=1.073E-03  Homo sapiens
  1wj4-assembly1_A  TM=6.478E-01  e=1.197E-03  Homo sapiens
  5m3l-assembly1_N  TM=5.972E-01  e=1.196E-01  Lumbricus terrestris